Protein AF-0000000083409086 (afdb_homodimer)

Sequence (676 aa):
MKGFVVKDLAHPSKIPLATDVPEPKAGKDQVIVDVYSAGLNFFDILQAQGKYQNKPPLPFILGTEFAGRVSRSSPLPAGCPFKPGQRVFGAAQGAFAENVAVEWQKLIPLPDNISFDQGSGLFVTWPTSYEALVGRAELKRGEWVLVTAAAGGVGIAAVQIAKALGAKVIAAAGSASKIAVAKQYGGADYGVNYSTPGWQKEVLKITGGKGVDVIYDPVGLINDSLKCIAWKGRALVIGFAAGTIEKVPMNLVLLKNVSLVGLHWGAYTQKEPSRVPVVWKDLLDMFAKGIVSPVTYTKSWTLEELAEGLGALERRETWGKAVIRVREDDSAKVGAKLMKGFVVKDLAHPSKIPLATDVPEPKAGKDQVIVDVYSAGLNFFDILQAQGKYQNKPPLPFILGTEFAGRVSRSSPLPAGCPFKPGQRVFGAAQGAFAENVAVEWQKLIPLPDNISFDQGSGLFVTWPTSYEALVGRAELKRGEWVLVTAAAGGVGIAAVQIAKALGAKVIAAAGSASKIAVAKQYGGADYGVNYSTPGWQKEVLKITGGKGVDVIYDPVGLINDSLKCIAWKGRALVIGFAAGTIEKVPMNLVLLKNVSLVGLHWGAYTQKEPSRVPVVWKDLLDMFAKGIVSPVTYTKSWTLEELAEGLGALERRETWGKAVIRVREDDSAKVGAKL

Secondary structure (DSSP, 8-state):
--B-EESS---GGG-PPBS-PPPPPP-TTEEEEEEEEEE--HHHHHHHTT-SS--PPSSEE---EEEEEE-TT----TT----TT-EEEEE-TT-SBSEEEEEGGGEEEPPTTS-HHHHTTTTTHHHHHHIIIIIIS---TT-EEEETTTTBHHHHHHHHHHHHTT-EEEEEESSHHHHHHIIIII--SEEEETTSTTHHHHHHHHTTTS-EEEEEESSS-HHHHGGGEEEEEEEEE---TTS---EEEHHHHHHTT-EEEE--HHHHHHH-TTHHHHHHHHHHHHHHHTSS---B-S--EEGGGHHHHHHHHHTT---BB-EEE-S--THHHHHT--/--B-EESS---GGG-PPBS-PPPPPP-TTEEEEEEEEEE--HHHHHHHTT-SS--PPSSEE---EEEEEE-TT----TT----TT-EEEEE-TT-SBSEEEEEGGGEEEPPTTS-HHHHTTTTTHHHHHHIIIIIIS---TT-EEEETTTTBHHHHHHHHHHHHTT-EEEEEESSHHHHHHIIIII--SEEEETTSTTHHHHHHHHTTTS-EEEEEESSS-HHHHGGGEEEEEEEEE---TTS---EEEHHHHHHTT-EEEE--HHHHHHH-TTHHHHHHHHHHHHHHTTSS---EEEEEEEGGGHHHHHHHHHTT---BEEEEESS--THHHHHT--

Structure (mmCIF, N/CA/C/O backbone):
data_AF-0000000083409086-model_v1
#
loop_
_entity.id
_entity.type
_entity.pdbx_description
1 polymer 'Alcohol dehydrogenase'
#
loop_
_atom_site.group_PDB
_atom_site.id
_atom_site.type_symbol
_atom_site.label_atom_id
_atom_site.label_alt_id
_atom_site.label_comp_id
_atom_site.label_asym_id
_atom_site.label_entity_id
_atom_site.label_seq_id
_atom_site.pdbx_PDB_ins_code
_atom_site.Cartn_x
_atom_site.Cartn_y
_atom_site.Cartn_z
_atom_site.occupancy
_atom_site.B_iso_or_equiv
_atom_site.auth_seq_id
_atom_site.auth_comp_id
_atom_site.auth_asym_id
_atom_site.auth_atom_id
_atom_site.pdbx_PDB_model_num
ATOM 1 N N . MET A 1 1 ? -15.203 41.625 17.625 1 95.62 1 MET A N 1
ATOM 2 C CA . MET A 1 1 ? -13.789 41.281 17.531 1 95.62 1 MET A CA 1
ATOM 3 C C . MET A 1 1 ? -13.312 41.281 16.094 1 95.62 1 MET A C 1
ATOM 5 O O . MET A 1 1 ? -14.117 41.438 15.172 1 95.62 1 MET A O 1
ATOM 9 N N . LYS A 1 2 ? -12.008 41.219 15.945 1 97.5 2 LYS A N 1
ATOM 10 C CA . LYS A 1 2 ? -11.461 41.062 14.602 1 97.5 2 LYS A CA 1
ATOM 11 C C . LYS A 1 2 ? -11.531 39.625 14.141 1 97.5 2 LYS A C 1
ATOM 13 O O . LYS A 1 2 ? -11.406 38.688 14.953 1 97.5 2 LYS A O 1
ATOM 18 N N . GLY A 1 3 ? -11.797 39.406 12.859 1 97.69 3 GLY A N 1
ATOM 19 C CA . GLY A 1 3 ? -11.805 38.062 12.289 1 97.69 3 GLY A CA 1
ATOM 20 C C . GLY A 1 3 ? -11.922 38.062 10.773 1 97.69 3 GLY A C 1
ATOM 21 O O . GLY A 1 3 ? -12.398 39.031 10.18 1 97.69 3 GLY A O 1
ATOM 22 N N . PHE A 1 4 ? -11.438 37.031 10.195 1 97.69 4 PHE A N 1
ATOM 23 C CA . PHE A 1 4 ? -11.508 36.875 8.742 1 97.69 4 PHE A CA 1
ATOM 24 C C . PHE A 1 4 ? -12.789 36.156 8.344 1 97.69 4 PHE A C 1
ATOM 26 O O . PHE A 1 4 ? -12.812 34.906 8.234 1 97.69 4 PHE A O 1
ATOM 33 N N . VAL A 1 5 ? -13.805 36.906 7.973 1 97.81 5 VAL A N 1
ATOM 34 C CA . VAL A 1 5 ? -15.141 36.375 7.715 1 97.81 5 VAL A CA 1
ATOM 35 C C . VAL A 1 5 ? -15.336 36.188 6.215 1 97.81 5 VAL A C 1
ATOM 37 O O . VAL A 1 5 ? -15.219 37.125 5.426 1 97.81 5 VAL A O 1
ATOM 40 N N . VAL A 1 6 ? -15.586 34.906 5.836 1 97.94 6 VAL A N 1
ATOM 41 C CA . VAL A 1 6 ? -15.953 34.594 4.465 1 97.94 6 VAL A CA 1
ATOM 42 C C . VAL A 1 6 ? -17.453 34.75 4.281 1 97.94 6 VAL A C 1
ATOM 44 O O . VAL A 1 6 ? -18.234 33.844 4.664 1 97.94 6 VAL A O 1
ATOM 47 N N . LYS A 1 7 ? -17.859 35.75 3.67 1 97.38 7 LYS A N 1
ATOM 48 C CA . LYS A 1 7 ? -19.266 36 3.389 1 97.38 7 LYS A CA 1
ATOM 49 C C . LYS A 1 7 ? -19.656 35.469 2.012 1 97.38 7 LYS A C 1
ATOM 51 O O . LYS A 1 7 ? -20.797 35.094 1.797 1 97.38 7 LYS A O 1
ATOM 56 N N . ASP A 1 8 ? -18.719 35.594 1.128 1 97.12 8 ASP A N 1
ATOM 57 C CA . ASP A 1 8 ? -18.781 35 -0.21 1 97.12 8 ASP A CA 1
ATOM 58 C C . ASP A 1 8 ? -17.5 34.219 -0.52 1 97.12 8 ASP A C 1
ATOM 60 O O . ASP A 1 8 ? -16.406 34.656 -0.157 1 97.12 8 ASP A O 1
ATOM 64 N N . LEU A 1 9 ? -17.781 33.094 -1.17 1 97.88 9 LEU A N 1
ATOM 65 C CA . LEU A 1 9 ? -16.625 32.312 -1.543 1 97.88 9 LEU A CA 1
ATOM 66 C C . LEU A 1 9 ? -15.711 33.062 -2.482 1 97.88 9 LEU A C 1
ATOM 68 O O . LEU A 1 9 ? -16.156 33.562 -3.518 1 97.88 9 LEU A O 1
ATOM 72 N N . ALA A 1 10 ? -14.523 33.25 -2.143 1 97.81 10 ALA A N 1
ATOM 73 C CA . ALA A 1 10 ? -13.531 33.969 -2.918 1 97.81 10 ALA A CA 1
ATOM 74 C C . ALA A 1 10 ? -12.117 33.656 -2.465 1 97.81 10 ALA A C 1
ATOM 76 O O . ALA A 1 10 ? -11.922 33.062 -1.406 1 97.81 10 ALA A O 1
ATOM 77 N N . HIS A 1 11 ? -11.219 34 -3.391 1 97.88 11 HIS A N 1
ATOM 78 C CA . HIS A 1 11 ? -9.82 33.906 -2.975 1 97.88 11 HIS A CA 1
ATOM 79 C C . HIS A 1 11 ? -9.562 34.781 -1.753 1 97.88 11 HIS A C 1
ATOM 81 O O . HIS A 1 11 ? -10.117 35.875 -1.644 1 97.88 11 HIS A O 1
ATOM 87 N N . PRO A 1 12 ? -8.68 34.344 -0.839 1 97.69 12 PRO A N 1
ATOM 88 C CA . PRO A 1 12 ? -8.445 35.094 0.39 1 97.69 12 PRO A CA 1
ATOM 89 C C . PRO A 1 12 ? -8.008 36.531 0.12 1 97.69 12 PRO A C 1
ATOM 91 O O . PRO A 1 12 ? -8.289 37.438 0.925 1 97.69 12 PRO A O 1
ATOM 94 N N . SER A 1 13 ? -7.359 36.781 -0.959 1 97.44 13 SER A N 1
ATOM 95 C CA . SER A 1 13 ? -6.895 38.125 -1.3 1 97.44 13 SER A CA 1
ATOM 96 C C . SER A 1 13 ? -8.07 39.094 -1.478 1 97.44 13 SER A C 1
ATOM 98 O O . SER A 1 13 ? -7.887 40.312 -1.46 1 97.44 13 SER A O 1
ATOM 100 N N . LYS A 1 14 ? -9.242 38.594 -1.633 1 97.25 14 LYS A N 1
ATOM 101 C CA . LYS A 1 14 ? -10.43 39.406 -1.884 1 97.25 14 LYS A CA 1
ATOM 102 C C . LYS A 1 14 ? -11.32 39.469 -0.649 1 97.25 14 LYS A C 1
ATOM 104 O O . LYS A 1 14 ? -12.445 39.969 -0.716 1 97.25 14 LYS A O 1
ATOM 109 N N . ILE A 1 15 ? -10.906 38.969 0.411 1 96.44 15 ILE A N 1
ATOM 110 C CA . ILE A 1 15 ? -11.688 38.938 1.646 1 96.44 15 ILE A CA 1
ATOM 111 C C . ILE A 1 15 ? -11.062 39.875 2.662 1 96.44 15 ILE A C 1
ATOM 113 O O . ILE A 1 15 ? -9.938 39.656 3.119 1 96.44 15 ILE A O 1
ATOM 117 N N . PRO A 1 16 ? -11.766 40.844 3.006 1 94.5 16 PRO A N 1
ATOM 118 C CA . PRO A 1 16 ? -11.211 41.812 3.971 1 94.5 16 PRO A CA 1
ATOM 119 C C . PRO A 1 16 ? -11.359 41.344 5.414 1 94.5 16 PRO A C 1
ATOM 121 O O . PRO A 1 16 ? -12.281 40.594 5.738 1 94.5 16 PRO A O 1
ATOM 124 N N . LEU A 1 17 ? -10.438 41.812 6.246 1 96.25 17 LEU A N 1
ATOM 125 C CA . LEU A 1 17 ? -10.562 41.594 7.68 1 96.25 17 LEU A CA 1
ATOM 126 C C . LEU A 1 17 ? -11.773 42.344 8.234 1 96.25 17 LEU A C 1
ATOM 128 O O . LEU A 1 17 ? -11.922 43.531 8.008 1 96.25 17 LEU A O 1
ATOM 132 N N . ALA A 1 18 ? -12.602 41.625 8.914 1 97.06 18 ALA A N 1
ATOM 133 C CA . ALA A 1 18 ? -13.703 42.25 9.625 1 97.06 18 ALA A CA 1
ATOM 134 C C . ALA A 1 18 ? -13.273 42.719 11.016 1 97.06 18 ALA A C 1
ATOM 136 O O . ALA A 1 18 ? -12.516 42 11.695 1 97.06 18 ALA A O 1
ATOM 137 N N . THR A 1 19 ? -13.812 43.844 11.5 1 96.25 19 THR A N 1
ATOM 138 C CA . THR A 1 19 ? -13.383 44.375 12.781 1 96.25 19 THR A CA 1
ATOM 139 C C . THR A 1 19 ? -14.539 44.375 13.781 1 96.25 19 THR A C 1
ATOM 141 O O . THR A 1 19 ? -14.367 44.781 14.938 1 96.25 19 THR A O 1
ATOM 144 N N . ASP A 1 20 ? -15.609 43.969 13.359 1 96.56 20 ASP A N 1
ATOM 145 C CA . ASP A 1 20 ? -16.797 44 14.211 1 96.56 20 ASP A CA 1
ATOM 146 C C . ASP A 1 20 ? -17.516 42.656 14.211 1 96.56 20 ASP A C 1
ATOM 148 O O . ASP A 1 20 ? -18.734 42.594 14.117 1 96.56 20 ASP A O 1
ATOM 152 N N . VAL A 1 21 ? -16.734 41.625 14.266 1 96.56 21 VAL A N 1
ATOM 153 C CA . VAL A 1 21 ? -17.297 40.281 14.312 1 96.56 21 VAL A CA 1
ATOM 154 C C . VAL A 1 21 ? -17.781 39.969 15.727 1 96.56 21 VAL A C 1
ATOM 156 O O . VAL A 1 21 ? -17.078 40.25 16.703 1 96.56 21 VAL A O 1
ATOM 159 N N . PRO A 1 22 ? -19 39.469 15.789 1 95.06 22 PRO A N 1
ATOM 160 C CA . PRO A 1 22 ? -19.438 39.031 17.125 1 95.06 22 PRO A CA 1
ATOM 161 C C . PRO A 1 22 ? -18.516 38 17.75 1 95.06 22 PRO A C 1
ATOM 163 O O . PRO A 1 22 ? -18.031 37.125 17.062 1 95.06 22 PRO A O 1
ATOM 166 N N . GLU A 1 23 ? -18.266 38.188 19.047 1 94.56 23 GLU A N 1
ATOM 167 C CA . GLU A 1 23 ? -17.531 37.156 19.75 1 94.56 23 GLU A CA 1
ATOM 168 C C . GLU A 1 23 ? -18.234 35.812 19.656 1 94.56 23 GLU A C 1
ATOM 170 O O . GLU A 1 23 ? -19.469 35.75 19.703 1 94.56 23 GLU A O 1
ATOM 175 N N . PRO A 1 24 ? -17.469 34.781 19.578 1 95.75 24 PRO A N 1
ATOM 176 C CA . PRO A 1 24 ? -18.109 33.469 19.516 1 95.75 24 PRO A CA 1
ATOM 177 C C . PRO A 1 24 ? -18.766 33.094 20.844 1 95.75 24 PRO A C 1
ATOM 179 O O . PRO A 1 24 ? -18.266 33.469 21.906 1 95.75 24 PRO A O 1
ATOM 182 N N . LYS A 1 25 ? -19.844 32.438 20.703 1 94.31 25 LYS A N 1
ATOM 183 C CA . LYS A 1 25 ? -20.516 31.859 21.859 1 94.31 25 LYS A CA 1
ATOM 184 C C . LYS A 1 25 ? -20.203 30.375 22 1 94.31 25 LYS A C 1
ATOM 186 O O . LYS A 1 25 ? -20.297 29.625 21.016 1 94.31 25 LYS A O 1
ATOM 191 N N . ALA A 1 26 ? -19.859 29.984 23.188 1 95.81 26 ALA A N 1
ATOM 192 C CA . ALA A 1 26 ? -19.531 28.578 23.406 1 95.81 26 ALA A CA 1
ATOM 193 C C . ALA A 1 26 ? -20.797 27.719 23.406 1 95.81 26 ALA A C 1
ATOM 195 O O . ALA A 1 26 ? -21.766 28.016 24.109 1 95.81 26 ALA A O 1
ATOM 196 N N . GLY A 1 27 ? -20.828 26.703 22.625 1 94 27 GLY A N 1
ATOM 197 C CA . GLY A 1 27 ? -21.875 25.688 22.688 1 94 27 GLY A CA 1
ATOM 198 C C . GLY A 1 27 ? -21.672 24.719 23.828 1 94 27 GLY A C 1
ATOM 199 O O . GLY A 1 27 ? -20.844 24.938 24.719 1 94 27 GLY A O 1
ATOM 200 N N . LYS A 1 28 ? -22.469 23.656 23.922 1 92.12 28 LYS A N 1
ATOM 201 C CA . LYS A 1 28 ? -22.547 22.719 25.031 1 92.12 28 LYS A CA 1
ATOM 202 C C . LYS A 1 28 ? -21.188 22.125 25.359 1 92.12 28 LYS A C 1
ATOM 204 O O . LYS A 1 28 ? -20.781 22.031 26.516 1 92.12 28 LYS A O 1
ATOM 209 N N . ASP A 1 29 ? -20.375 21.719 24.438 1 95.12 29 ASP A N 1
ATOM 210 C CA . ASP A 1 29 ? -19.094 21.078 24.672 1 95.12 29 ASP A CA 1
ATOM 211 C C . ASP A 1 29 ? -17.938 21.938 24.188 1 95.12 29 ASP A C 1
ATOM 213 O O . ASP A 1 29 ? -16.859 21.438 23.875 1 95.12 29 ASP A O 1
ATOM 217 N N . GLN A 1 30 ? -18.156 23.266 24.281 1 97.69 30 GLN A N 1
ATOM 218 C CA . GLN A 1 30 ? -17.141 24.141 23.719 1 97.69 30 GLN A CA 1
ATOM 219 C C . GLN A 1 30 ? -16.578 25.094 24.797 1 97.69 30 GLN A C 1
ATOM 221 O O . GLN A 1 30 ? -17.25 25.359 25.797 1 97.69 30 GLN A O 1
ATOM 226 N N . VAL A 1 31 ? -15.43 25.5 24.656 1 98.12 31 VAL A N 1
ATOM 227 C CA . VAL A 1 31 ? -14.789 26.578 25.406 1 98.12 31 VAL A CA 1
ATOM 228 C C . VAL A 1 31 ? -14.305 27.672 24.438 1 98.12 31 VAL A C 1
ATOM 230 O O . VAL A 1 31 ? -14.156 27.422 23.234 1 98.12 31 VAL A O 1
ATOM 233 N N . ILE A 1 32 ? -14.148 28.797 24.969 1 98.44 32 ILE A N 1
ATOM 234 C CA . ILE A 1 32 ? -13.602 29.906 24.188 1 98.44 32 ILE A CA 1
ATOM 235 C C . ILE A 1 32 ? -12.102 30.016 24.422 1 98.44 32 ILE A C 1
ATOM 237 O O . ILE A 1 32 ? -11.641 29.984 25.562 1 98.44 32 ILE A O 1
ATOM 241 N N . VAL A 1 33 ? -11.375 30.078 23.406 1 98.56 33 VAL A N 1
ATOM 242 C CA . VAL A 1 33 ? -9.93 30.266 23.484 1 98.56 33 VAL A CA 1
ATOM 243 C C . VAL A 1 33 ? -9.562 31.625 22.922 1 98.56 33 VAL A C 1
ATOM 245 O O . VAL A 1 33 ? -10.023 32 21.844 1 98.56 33 VAL A O 1
ATOM 248 N N . ASP A 1 34 ? -8.797 32.375 23.703 1 98.38 34 ASP A N 1
ATOM 249 C CA . ASP A 1 34 ? -8.125 33.531 23.156 1 98.38 34 ASP A CA 1
ATOM 250 C C . ASP A 1 34 ? -6.973 33.156 22.234 1 98.38 34 ASP A C 1
ATOM 252 O O . ASP A 1 34 ? -5.977 32.562 22.703 1 98.38 34 ASP A O 1
ATOM 256 N N . VAL A 1 35 ? -7.109 33.5 20.984 1 98.62 35 VAL A N 1
ATOM 257 C CA . VAL A 1 35 ? -6.113 33.062 20 1 98.62 35 VAL A CA 1
ATOM 258 C C . VAL A 1 35 ? -4.898 33.969 20.062 1 98.62 35 VAL A C 1
ATOM 260 O O . VAL A 1 35 ? -5.031 35.188 19.938 1 98.62 35 VAL A O 1
ATOM 263 N N . TYR A 1 36 ? -3.773 33.406 20.266 1 98.5 36 TYR A N 1
ATOM 264 C CA . TYR A 1 36 ? -2.523 34.156 20.219 1 98.5 36 TYR A CA 1
ATOM 265 C C . TYR A 1 36 ? -1.844 34 18.859 1 98.5 36 TYR A C 1
ATOM 267 O O . TYR A 1 36 ? -1.359 34.969 18.281 1 98.5 36 TYR A O 1
ATOM 275 N N . SER A 1 37 ? -1.771 32.812 18.391 1 98.62 37 SER A N 1
ATOM 276 C CA . SER A 1 37 ? -1.253 32.531 17.047 1 98.62 37 SER A CA 1
ATOM 277 C C . SER A 1 37 ? -2.129 31.5 16.344 1 98.62 37 SER A C 1
ATOM 279 O O . SER A 1 37 ? -2.836 30.719 16.984 1 98.62 37 SER A O 1
ATOM 281 N N . ALA A 1 38 ? -2.148 31.562 15.031 1 98.69 38 ALA A N 1
ATOM 282 C CA . ALA A 1 38 ? -2.859 30.578 14.203 1 98.69 38 ALA A CA 1
ATOM 283 C C . ALA A 1 38 ? -1.979 30.094 13.062 1 98.69 38 ALA A C 1
ATOM 285 O O . ALA A 1 38 ? -1.181 30.844 12.508 1 98.69 38 ALA A O 1
ATOM 286 N N . GLY A 1 39 ? -2.096 28.844 12.812 1 98.44 39 GLY A N 1
ATOM 287 C CA . GLY A 1 39 ? -1.34 28.266 11.719 1 98.44 39 GLY A CA 1
ATOM 288 C C . GLY A 1 39 ? -2.01 28.438 10.367 1 98.44 39 GLY A C 1
ATOM 289 O O . GLY A 1 39 ? -3.238 28.391 10.266 1 98.44 39 GLY A O 1
ATOM 290 N N . LEU A 1 40 ? -1.21 28.656 9.344 1 98.12 40 LEU A N 1
ATOM 291 C CA . LEU A 1 40 ? -1.705 28.781 7.977 1 98.12 40 LEU A CA 1
ATOM 292 C C . LEU A 1 40 ? -1.602 27.453 7.246 1 98.12 40 LEU A C 1
ATOM 294 O O . LEU A 1 40 ? -0.587 26.75 7.352 1 98.12 40 LEU A O 1
ATOM 298 N N . ASN A 1 41 ? -2.615 27.078 6.605 1 96.06 41 ASN A N 1
ATOM 299 C CA . ASN A 1 41 ? -2.654 25.859 5.809 1 96.06 41 ASN A CA 1
ATOM 300 C C . ASN A 1 41 ? -3.08 26.141 4.371 1 96.06 41 ASN A C 1
ATOM 302 O O . ASN A 1 41 ? -3.922 27.016 4.125 1 96.06 41 ASN A O 1
ATOM 306 N N . PHE A 1 42 ? -2.512 25.359 3.48 1 93.12 42 PHE A N 1
ATOM 307 C CA . PHE A 1 42 ? -2.889 25.516 2.08 1 93.12 42 PHE A CA 1
ATOM 308 C C . PHE A 1 42 ? -4.391 25.328 1.899 1 93.12 42 PHE A C 1
ATOM 310 O O . PHE A 1 42 ? -5.016 26 1.077 1 93.12 42 PHE A O 1
ATOM 317 N N . PHE A 1 43 ? -4.957 24.406 2.66 1 93.81 43 PHE A N 1
ATOM 318 C CA . PHE A 1 43 ? -6.371 24.094 2.469 1 93.81 43 PHE A CA 1
ATOM 319 C C . PHE A 1 43 ? -7.242 25.266 2.928 1 93.81 43 PHE A C 1
ATOM 321 O O . PHE A 1 43 ? -8.43 25.312 2.607 1 93.81 43 PHE A O 1
ATOM 328 N N . ASP A 1 44 ? -6.758 26.203 3.699 1 96.81 44 ASP A N 1
ATOM 329 C CA . ASP A 1 44 ? -7.5 27.406 4.027 1 96.81 44 ASP A CA 1
ATOM 330 C C . ASP A 1 44 ? -7.848 28.203 2.764 1 96.81 44 ASP A C 1
ATOM 332 O O . ASP A 1 44 ? -8.945 28.734 2.646 1 96.81 44 ASP A O 1
ATOM 336 N N . ILE A 1 45 ? -6.875 28.266 1.862 1 96.75 45 ILE A N 1
ATOM 337 C CA . ILE A 1 45 ? -7.055 28.984 0.6 1 96.75 45 ILE A CA 1
ATOM 338 C C . ILE A 1 45 ? -8.164 28.312 -0.209 1 96.75 45 ILE A C 1
ATOM 340 O O . ILE A 1 45 ? -9.047 28.984 -0.74 1 96.75 45 ILE A O 1
ATOM 344 N N . LEU A 1 46 ? -8.148 27 -0.211 1 94.69 46 LEU A N 1
ATOM 345 C CA . LEU A 1 46 ? -9.156 26.234 -0.946 1 94.69 46 LEU A CA 1
ATOM 346 C C . LEU A 1 46 ? -10.531 26.391 -0.306 1 94.69 46 LEU A C 1
ATOM 348 O O . LEU A 1 46 ? -11.531 26.562 -1.007 1 94.69 46 LEU A O 1
ATOM 352 N N . GLN A 1 47 ? -10.57 26.312 0.984 1 96.06 47 GLN A N 1
ATOM 353 C CA . GLN A 1 47 ? -11.844 26.406 1.688 1 96.06 47 GLN A CA 1
ATOM 354 C C . GLN A 1 47 ? -12.508 27.75 1.45 1 96.06 47 GLN A C 1
ATOM 356 O O . GLN A 1 47 ? -13.727 27.828 1.24 1 96.06 47 GLN A O 1
ATOM 361 N N . ALA A 1 48 ? -11.758 28.812 1.469 1 97.88 48 ALA A N 1
ATOM 362 C CA . ALA A 1 48 ? -12.297 30.156 1.242 1 97.88 48 ALA A CA 1
ATOM 363 C C . ALA A 1 48 ? -12.945 30.25 -0.138 1 97.88 48 ALA A C 1
ATOM 365 O O . ALA A 1 48 ? -13.781 31.125 -0.375 1 97.88 48 ALA A O 1
ATOM 366 N N . GLN A 1 49 ? -12.531 29.359 -0.99 1 97.56 49 GLN A N 1
ATOM 367 C CA . GLN A 1 49 ? -13.008 29.375 -2.369 1 97.56 49 GLN A CA 1
ATOM 368 C C . GLN A 1 49 ? -14.055 28.297 -2.604 1 97.56 49 GLN A C 1
ATOM 370 O O . GLN A 1 49 ? -14.5 28.094 -3.732 1 97.56 49 GLN A O 1
ATOM 375 N N . GLY A 1 50 ? -14.383 27.516 -1.627 1 96.12 50 GLY A N 1
ATOM 376 C CA . GLY A 1 50 ? -15.344 26.438 -1.759 1 96.12 50 GLY A CA 1
ATOM 377 C C . GLY A 1 50 ? -14.773 25.203 -2.432 1 96.12 50 GLY A C 1
ATOM 378 O O . GLY A 1 50 ? -15.516 24.375 -2.977 1 96.12 50 GLY A O 1
ATOM 379 N N . LYS A 1 51 ? -13.516 25.062 -2.422 1 91.69 51 LYS A N 1
ATOM 380 C CA . LYS A 1 51 ? -12.844 24 -3.158 1 91.69 51 LYS A CA 1
ATOM 381 C C . LYS A 1 51 ? -12.258 22.969 -2.207 1 91.69 51 LYS A C 1
ATOM 383 O O . LYS A 1 51 ? -11.422 22.141 -2.607 1 91.69 51 LYS A O 1
ATOM 388 N N . TYR A 1 52 ? -12.617 23.047 -1.007 1 89.62 52 TYR A N 1
ATOM 389 C CA . TYR A 1 52 ? -12.172 22.109 0.015 1 89.62 52 TYR A CA 1
ATOM 390 C C . TYR A 1 52 ? -13.305 21.188 0.458 1 89.62 52 TYR A C 1
ATOM 392 O O . TYR A 1 52 ? -14.477 21.5 0.229 1 89.62 52 TYR A O 1
ATOM 400 N N . GLN A 1 53 ? -12.984 20.031 1.076 1 84.75 53 GLN A N 1
ATOM 401 C CA . GLN A 1 53 ? -14 19.047 1.444 1 84.75 53 GLN A CA 1
ATOM 402 C C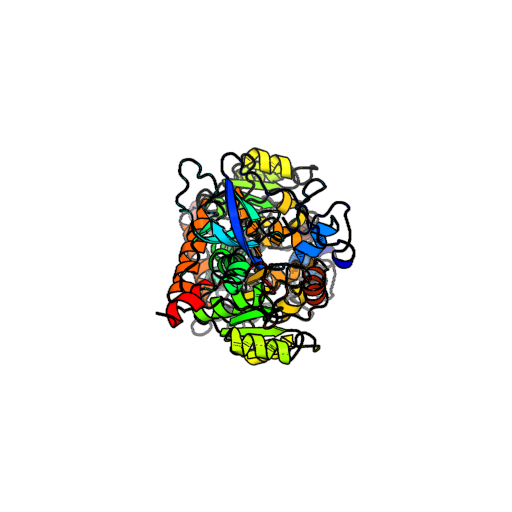 . GLN A 1 53 ? -14.898 19.578 2.557 1 84.75 53 GLN A C 1
ATOM 404 O O . GLN A 1 53 ? -16.094 19.281 2.586 1 84.75 53 GLN A O 1
ATOM 409 N N . ASN A 1 54 ? -14.305 20.219 3.547 1 88.69 54 ASN A N 1
ATOM 410 C CA . ASN A 1 54 ? -15.094 20.859 4.594 1 88.69 54 ASN A CA 1
ATOM 411 C C . ASN A 1 54 ? -15.633 22.219 4.141 1 88.69 54 ASN A C 1
ATOM 413 O O . ASN A 1 54 ? -14.859 23.156 3.939 1 88.69 54 ASN A O 1
ATOM 417 N N . LYS A 1 55 ? -16.906 22.312 3.998 1 94 55 LYS A N 1
ATOM 418 C CA . LYS A 1 55 ? -17.562 23.531 3.506 1 94 55 LYS A CA 1
ATOM 419 C C . LYS A 1 55 ? -18.547 24.062 4.527 1 94 55 LYS A C 1
ATOM 421 O O . LYS A 1 55 ? -19.75 23.812 4.422 1 94 55 LYS A O 1
ATOM 426 N N . PRO A 1 56 ? -18.047 24.844 5.422 1 95.25 56 PRO A N 1
ATOM 427 C CA . PRO A 1 56 ? -18.969 25.453 6.383 1 95.25 56 PRO A CA 1
ATOM 428 C C . PRO A 1 56 ? -20 26.359 5.719 1 95.25 56 PRO A C 1
ATOM 430 O O . PRO A 1 56 ? -19.734 26.938 4.66 1 95.25 56 PRO A O 1
ATOM 433 N N . PRO A 1 57 ? -21.172 26.484 6.309 1 96.25 57 PRO A N 1
ATOM 434 C CA . PRO A 1 57 ? -22.141 27.438 5.773 1 96.25 57 PRO A CA 1
ATOM 435 C C . PRO A 1 57 ? -21.656 28.891 5.859 1 96.25 57 PRO A C 1
ATOM 437 O O . PRO A 1 57 ? -21.031 29.266 6.844 1 96.25 57 PRO A O 1
ATOM 440 N N . LEU A 1 58 ? -22.062 29.703 4.875 1 96.62 58 LEU A N 1
ATOM 441 C CA . LEU A 1 58 ? -21.734 31.125 4.855 1 96.62 58 LEU A CA 1
ATOM 442 C C . LEU A 1 58 ? -22.672 31.922 5.742 1 96.62 58 LEU A C 1
ATOM 444 O O . LEU A 1 58 ? -23.859 31.609 5.832 1 96.62 58 LEU A O 1
ATOM 448 N N . PRO A 1 59 ? -22.266 32.969 6.332 1 96.88 59 PRO A N 1
ATOM 449 C CA . PRO A 1 59 ? -20.859 33.375 6.457 1 96.88 59 PRO A CA 1
ATOM 450 C C . PRO A 1 59 ? -20.109 32.531 7.512 1 96.88 59 PRO A C 1
ATOM 452 O O . PRO A 1 59 ? -20.734 32 8.438 1 96.88 59 PRO A O 1
ATOM 455 N N . PHE A 1 60 ? -18.844 32.375 7.406 1 97.25 60 PHE A N 1
ATOM 456 C CA . PHE A 1 60 ? -18.047 31.688 8.422 1 97.25 60 PHE A CA 1
ATOM 457 C C . PHE A 1 60 ? -16.688 32.375 8.562 1 97.25 60 PHE A C 1
ATOM 459 O O . PHE A 1 60 ? -16.25 33.094 7.672 1 97.25 60 PHE A O 1
ATOM 466 N N . ILE A 1 61 ? -16.094 32.188 9.766 1 97.94 61 ILE A N 1
ATOM 467 C CA . ILE A 1 61 ? -14.734 32.656 9.992 1 97.94 61 ILE A CA 1
ATOM 468 C C . ILE A 1 61 ? -13.727 31.609 9.531 1 97.94 61 ILE A C 1
ATOM 470 O O . ILE A 1 61 ? -13.859 30.438 9.867 1 97.94 61 ILE A O 1
ATOM 474 N N . LEU A 1 62 ? -12.711 31.984 8.719 1 98.12 62 LEU A N 1
ATOM 475 C CA . LEU A 1 62 ? -11.719 31.094 8.133 1 98.12 62 LEU A CA 1
ATOM 476 C C . LEU A 1 62 ? -10.688 30.672 9.18 1 98.12 62 LEU A C 1
ATOM 478 O O . LEU A 1 62 ? -10.633 31.234 10.266 1 98.12 62 LEU A O 1
ATOM 482 N N . GLY A 1 63 ? -9.969 29.594 8.836 1 98.06 63 GLY A N 1
ATOM 483 C CA . GLY A 1 63 ? -8.898 29.141 9.695 1 98.06 63 GLY A CA 1
ATOM 484 C C . GLY A 1 63 ? -9.258 27.891 10.492 1 98.06 63 GLY A C 1
ATOM 485 O O . GLY A 1 63 ? -10.43 27.688 10.82 1 98.06 63 GLY A O 1
ATOM 486 N N . THR A 1 64 ? -8.234 27.188 10.938 1 97.81 64 THR A N 1
ATOM 487 C CA . THR A 1 64 ? -8.523 25.875 11.523 1 97.81 64 THR A CA 1
ATOM 488 C C . THR A 1 64 ? -7.691 25.656 12.789 1 97.81 64 THR A C 1
ATOM 490 O O . THR A 1 64 ? -8.234 25.312 13.836 1 97.81 64 THR A O 1
ATOM 493 N N . GLU A 1 65 ? -6.371 25.812 12.781 1 98.06 65 GLU A N 1
ATOM 494 C CA . GLU A 1 65 ? -5.562 25.469 13.953 1 98.06 65 GLU A CA 1
ATOM 495 C C . GLU A 1 65 ? -5.004 26.719 14.617 1 98.06 65 GLU A C 1
ATOM 497 O O . GLU A 1 65 ? -4.793 27.75 13.961 1 98.06 65 GLU A O 1
ATOM 502 N N . PHE A 1 66 ? -4.789 26.625 15.914 1 98.69 66 PHE A N 1
ATOM 503 C CA . PHE A 1 66 ? -4.449 27.797 16.734 1 98.69 66 PHE A CA 1
ATOM 504 C C . PHE A 1 66 ? -3.721 27.375 18 1 98.69 66 PHE A C 1
ATOM 506 O O . PHE A 1 66 ? -3.668 26.188 18.328 1 98.69 66 PHE A O 1
ATOM 513 N N . ALA A 1 67 ? -3.084 28.344 18.594 1 98.69 67 ALA A N 1
ATOM 514 C CA . ALA A 1 67 ? -2.602 28.266 19.969 1 98.69 67 ALA A CA 1
ATOM 515 C C . ALA A 1 67 ? -2.963 29.531 20.75 1 98.69 67 ALA A C 1
ATOM 517 O O . ALA A 1 67 ? -2.994 30.625 20.188 1 98.69 67 ALA A O 1
ATOM 518 N N . GLY A 1 68 ? -3.262 29.312 22 1 98.44 68 GLY A N 1
ATOM 519 C CA . GLY A 1 68 ? -3.637 30.438 22.844 1 98.44 68 GLY A CA 1
ATOM 520 C C . GLY A 1 68 ? -3.928 30.031 24.266 1 98.44 68 GLY A C 1
ATOM 521 O O . GLY A 1 68 ? -3.26 29.141 24.828 1 98.44 68 GLY A O 1
ATOM 522 N N . ARG A 1 69 ? -4.855 30.828 24.875 1 98.12 69 ARG A N 1
ATOM 523 C CA . ARG A 1 69 ? -5.254 30.562 26.25 1 98.12 69 ARG A CA 1
ATOM 524 C C . ARG A 1 69 ? -6.762 30.344 26.344 1 98.12 69 ARG A C 1
ATOM 526 O O . ARG A 1 69 ? -7.539 31.016 25.672 1 98.12 69 ARG A O 1
ATOM 533 N N . VAL A 1 70 ? -7.09 29.375 27.188 1 98.25 70 VAL A N 1
ATOM 534 C CA . VAL A 1 70 ? -8.508 29.297 27.531 1 98.25 70 VAL A CA 1
ATOM 535 C C . VAL A 1 70 ? -8.961 30.641 28.109 1 98.25 70 VAL A C 1
ATOM 537 O O . VAL A 1 70 ? -8.406 31.125 29.094 1 98.25 70 VAL A O 1
ATOM 540 N N . SER A 1 71 ? -9.977 31.188 27.438 1 97.5 71 SER A N 1
ATOM 541 C CA . SER A 1 71 ? -10.43 32.5 27.859 1 97.5 71 SER A CA 1
ATOM 542 C C . SER A 1 71 ? -10.883 32.5 29.312 1 97.5 71 SER A C 1
ATOM 544 O O . SER A 1 71 ? -11.539 31.562 29.766 1 97.5 71 SER A O 1
ATOM 546 N N . ARG A 1 72 ? -10.57 33.562 30.062 1 94.44 72 ARG A N 1
ATOM 547 C CA . ARG A 1 72 ? -10.953 33.656 31.469 1 94.44 72 ARG A CA 1
ATOM 548 C C . ARG A 1 72 ? -12.469 33.688 31.625 1 94.44 72 ARG A C 1
ATOM 550 O O . ARG A 1 72 ? -13.016 33.219 32.625 1 94.44 72 ARG A O 1
ATOM 557 N N . SER A 1 73 ? -13.078 34.219 30.641 1 92.31 73 SER A N 1
ATOM 558 C CA . SER A 1 73 ? -14.531 34.375 30.688 1 92.31 73 SER A CA 1
ATOM 559 C C . SER A 1 73 ? -15.234 33.156 30.062 1 92.31 73 SER A C 1
ATOM 561 O O . SER A 1 73 ? -16.469 33.125 29.984 1 92.31 73 SER A O 1
ATOM 563 N N . SER A 1 74 ? -14.484 32.188 29.578 1 94.75 74 SER A N 1
ATOM 564 C CA . SER A 1 74 ? -15.086 31.062 28.906 1 94.75 74 SER A CA 1
ATOM 565 C C . SER A 1 74 ? -15.875 30.188 29.875 1 94.75 74 SER A C 1
ATOM 567 O O . SER A 1 74 ? -15.406 29.891 30.969 1 94.75 74 SER A O 1
ATOM 569 N N . PRO A 1 75 ? -17.109 29.812 29.5 1 94.12 75 PRO A N 1
ATOM 570 C CA . PRO A 1 75 ? -17.719 28.703 30.25 1 94.12 75 PRO A CA 1
ATOM 571 C C . PRO A 1 75 ? -16.906 27.422 30.172 1 94.12 75 PRO A C 1
ATOM 573 O O . PRO A 1 75 ? -16.203 27.188 29.172 1 94.12 75 PRO A O 1
ATOM 576 N N . LEU A 1 76 ? -17 26.641 31.234 1 95.31 76 LEU A N 1
ATOM 577 C CA . LEU A 1 76 ? -16.359 25.344 31.266 1 95.31 76 LEU A CA 1
ATOM 578 C C . LEU A 1 76 ? -17.391 24.234 31.391 1 95.31 76 LEU A C 1
ATOM 580 O O . LEU A 1 76 ? -18.031 24.078 32.438 1 95.31 76 LEU A O 1
ATOM 584 N N . PRO A 1 77 ? -17.547 23.562 30.312 1 95.19 77 PRO A N 1
ATOM 585 C CA . PRO A 1 77 ? -18.516 22.469 30.375 1 95.19 77 PRO A CA 1
ATOM 586 C C . PRO A 1 77 ? -18.109 21.391 31.375 1 95.19 77 PRO A C 1
ATOM 588 O O . PRO A 1 77 ? -16.938 21.297 31.75 1 95.19 77 PRO A O 1
ATOM 591 N N . ALA A 1 78 ? -19.141 20.625 31.719 1 92.5 78 ALA A N 1
ATOM 592 C CA . ALA A 1 78 ? -18.891 19.516 32.625 1 92.5 78 ALA A CA 1
ATOM 593 C C . ALA A 1 78 ? -17.875 18.547 32.031 1 92.5 78 ALA A C 1
ATOM 595 O O . ALA A 1 78 ? -17.969 18.188 30.844 1 92.5 78 ALA A O 1
ATOM 596 N N . GLY A 1 79 ? -16.922 18.25 32.844 1 93.62 79 GLY A N 1
ATOM 597 C CA . GLY A 1 79 ? -15.945 17.266 32.406 1 93.62 79 GLY A CA 1
ATOM 598 C C . GLY A 1 79 ? -14.734 17.891 31.734 1 93.62 79 GLY A C 1
ATOM 599 O O . GLY A 1 79 ? -13.758 17.188 31.438 1 93.62 79 GLY A O 1
ATOM 600 N N . CYS A 1 80 ? -14.82 19.141 31.359 1 95.62 80 CYS A N 1
ATOM 601 C CA . CYS A 1 80 ? -13.695 19.828 30.75 1 95.62 80 CYS A CA 1
ATOM 602 C C . CYS A 1 80 ? -12.477 19.844 31.672 1 95.62 80 CYS A C 1
ATOM 604 O O . CYS A 1 80 ? -12.562 20.312 32.812 1 95.62 80 CYS A O 1
ATOM 606 N N . PRO A 1 81 ? -11.352 19.359 31.219 1 96.12 81 PRO A N 1
ATOM 607 C CA . PRO A 1 81 ? -10.18 19.266 32.094 1 96.12 81 PRO A CA 1
ATOM 608 C C . PRO A 1 81 ? -9.352 20.547 32.094 1 96.12 81 PRO A C 1
ATOM 610 O O . PRO A 1 81 ? -8.336 20.625 32.812 1 96.12 81 PRO A O 1
ATOM 613 N N . PHE A 1 82 ? -9.742 21.578 31.391 1 97.5 82 PHE A N 1
ATOM 614 C CA . PHE A 1 82 ? -8.922 22.781 31.219 1 97.5 82 PHE A CA 1
ATOM 615 C C . PHE A 1 82 ? -9.336 23.859 32.188 1 97.5 82 PHE A C 1
ATOM 617 O O . PHE A 1 82 ? -10.453 23.844 32.719 1 97.5 82 PHE A O 1
ATOM 624 N N . LYS A 1 83 ? -8.398 24.812 32.438 1 96.81 83 LYS A N 1
ATOM 625 C CA . LYS A 1 83 ? -8.641 25.938 33.344 1 96.81 83 LYS A CA 1
ATOM 626 C C . LYS A 1 83 ? -8.531 27.266 32.594 1 96.81 83 LYS A C 1
ATOM 628 O O . LYS A 1 83 ? -7.805 27.359 31.594 1 96.81 83 LYS A O 1
ATOM 633 N N . PRO A 1 84 ? -9.227 28.234 33.125 1 96.62 84 PRO A N 1
ATOM 634 C CA . PRO A 1 84 ? -9.047 29.562 32.531 1 96.62 84 PRO A CA 1
ATOM 635 C C . PRO A 1 84 ? -7.59 30.016 32.531 1 96.62 84 PRO A C 1
ATOM 637 O O . PRO A 1 84 ? -6.875 29.828 33.531 1 96.62 84 PRO A O 1
ATOM 640 N N . GLY A 1 85 ? -7.188 30.5 31.406 1 96.44 85 GLY A N 1
ATOM 641 C CA . GLY A 1 85 ? -5.828 31.016 31.281 1 96.44 85 GLY A CA 1
ATOM 642 C C . GLY A 1 85 ? -4.828 29.953 30.859 1 96.44 85 GLY A C 1
ATOM 643 O O . GLY A 1 85 ? -3.693 30.281 30.5 1 96.44 85 GLY A O 1
ATOM 644 N N . GLN A 1 86 ? -5.219 28.734 30.812 1 97.38 86 GLN A N 1
ATOM 645 C CA . GLN A 1 86 ? -4.312 27.641 30.469 1 97.38 86 GLN A CA 1
ATOM 646 C C . GLN A 1 86 ? -3.863 27.734 29.016 1 97.38 86 GLN A C 1
ATOM 648 O O . GLN A 1 86 ? -4.668 28.031 28.125 1 97.38 86 GLN A O 1
ATOM 653 N N . ARG A 1 87 ? -2.555 27.547 28.781 1 97.69 87 ARG A N 1
ATOM 654 C CA . ARG A 1 87 ? -2.021 27.516 27.422 1 97.69 87 ARG A CA 1
ATOM 655 C C . ARG A 1 87 ? -2.459 26.25 26.688 1 97.69 87 ARG A C 1
ATOM 657 O O . ARG A 1 87 ? -2.281 25.141 27.203 1 97.69 87 ARG A O 1
ATOM 664 N N . VAL A 1 88 ? -3.037 26.391 25.531 1 98.5 88 VAL A N 1
ATOM 665 C CA . VAL A 1 88 ? -3.555 25.266 24.766 1 98.5 88 VAL A CA 1
ATOM 666 C C . VAL A 1 88 ? -3.297 25.469 23.281 1 98.5 88 VAL A C 1
ATOM 668 O O . VAL A 1 88 ? -2.967 26.578 22.844 1 98.5 88 VAL A O 1
ATOM 671 N N . PHE A 1 89 ? -3.297 24.5 22.547 1 98.62 89 PHE A N 1
ATOM 672 C CA . PHE A 1 89 ? -3.426 24.531 21.109 1 98.62 89 PHE A CA 1
ATOM 673 C C . PHE A 1 89 ? -4.469 23.516 20.625 1 98.62 89 PHE A C 1
ATOM 675 O O . PHE A 1 89 ? -4.895 22.656 21.391 1 98.62 89 PHE A O 1
ATOM 682 N N . GLY A 1 90 ? -4.969 23.688 19.438 1 98.5 90 GLY A N 1
ATOM 683 C CA . GLY A 1 90 ? -6.027 22.844 18.906 1 98.5 90 GLY A CA 1
ATOM 684 C C . GLY A 1 90 ? -6.5 23.266 17.531 1 98.5 90 GLY A C 1
ATOM 685 O O . GLY A 1 90 ? -5.766 23.922 16.797 1 98.5 90 GLY A O 1
ATOM 686 N N . ALA A 1 91 ? -7.672 22.719 17.188 1 98.19 91 ALA A N 1
ATOM 687 C CA . ALA A 1 91 ? -8.25 23.016 15.875 1 98.19 91 ALA A CA 1
ATOM 688 C C . ALA A 1 91 ? -9.766 23.219 15.984 1 98.19 91 ALA A C 1
ATOM 690 O O . ALA A 1 91 ? -10.438 22.5 16.719 1 98.19 91 ALA A O 1
ATOM 691 N N . ALA A 1 92 ? -10.227 24.172 15.344 1 97.44 92 ALA A N 1
ATOM 692 C CA . ALA A 1 92 ? -11.641 24.484 15.172 1 97.44 92 ALA A CA 1
ATOM 693 C C . ALA A 1 92 ? -11.852 25.469 14.023 1 97.44 92 ALA A C 1
ATOM 695 O O . ALA A 1 92 ? -10.961 26.25 13.695 1 97.44 92 ALA A O 1
ATOM 696 N N . GLN A 1 93 ? -12.984 25.359 13.422 1 97 93 GLN A N 1
ATOM 697 C CA . GLN A 1 93 ? -13.32 26.359 12.414 1 97 93 GLN A CA 1
ATOM 698 C C . GLN A 1 93 ? -13.344 27.766 13.016 1 97 93 GLN A C 1
ATOM 700 O O . GLN A 1 93 ? -14.008 28 14.023 1 97 93 GLN A O 1
ATOM 705 N N . GLY A 1 94 ? -12.609 28.703 12.406 1 97.56 94 GLY A N 1
ATOM 706 C CA . GLY A 1 94 ? -12.695 30.094 12.82 1 97.56 94 GLY A CA 1
ATOM 707 C C . GLY A 1 94 ? -11.469 30.578 13.562 1 97.56 94 GLY A C 1
ATOM 708 O O . GLY A 1 94 ? -11.531 31.547 14.312 1 97.56 94 GLY A O 1
ATOM 709 N N . ALA A 1 95 ? -10.352 29.938 13.32 1 98.06 95 ALA A N 1
ATOM 710 C CA . ALA A 1 95 ? -9.125 30.219 14.07 1 98.06 95 ALA A CA 1
ATOM 711 C C . ALA A 1 95 ? -8.5 31.531 13.633 1 98.06 95 ALA A C 1
ATOM 713 O O . ALA A 1 95 ? -7.641 32.094 14.328 1 98.06 95 ALA A O 1
ATOM 714 N N . PHE A 1 96 ? -8.875 32.031 12.453 1 98.5 96 PHE A N 1
ATOM 715 C CA . PHE A 1 96 ? -8.367 33.344 12.016 1 98.5 96 PHE A CA 1
ATOM 716 C C . PHE A 1 96 ? -9.219 34.469 12.594 1 98.5 96 PHE A C 1
ATOM 718 O O . PHE A 1 96 ? -9.805 35.25 11.844 1 98.5 96 PHE A O 1
ATOM 725 N N . ALA A 1 97 ? -9.266 34.562 13.875 1 98.44 97 ALA A N 1
ATOM 726 C CA . ALA A 1 97 ? -9.969 35.562 14.68 1 98.44 97 ALA A CA 1
ATOM 727 C C . ALA A 1 97 ? -9.328 35.719 16.047 1 98.44 97 ALA A C 1
ATOM 729 O O . ALA A 1 97 ? -8.422 34.969 16.406 1 98.44 97 ALA A O 1
ATOM 730 N N . GLU A 1 98 ? -9.75 36.688 16.781 1 98.31 98 GLU A N 1
ATOM 731 C CA . GLU A 1 98 ? -9.18 36.969 18.109 1 98.31 98 GL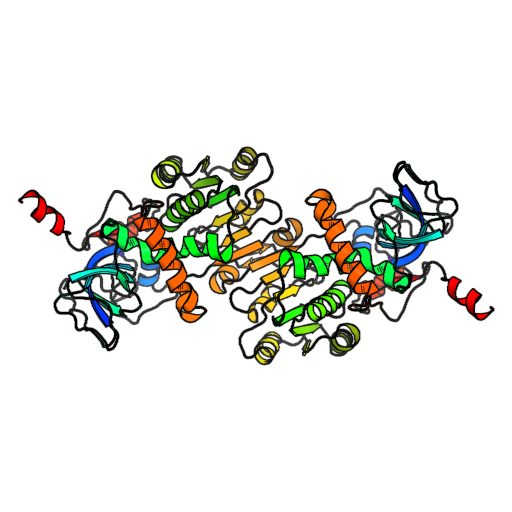U A CA 1
ATOM 732 C C . GLU A 1 98 ? -9.586 35.875 19.109 1 98.31 98 GLU A C 1
ATOM 734 O O . GLU A 1 98 ? -8.844 35.594 20.047 1 98.31 98 GLU A O 1
ATOM 739 N N . ASN A 1 99 ? -10.789 35.375 18.953 1 98.12 99 ASN A N 1
ATOM 740 C CA . ASN A 1 99 ? -11.297 34.281 19.781 1 98.12 99 ASN A CA 1
ATOM 741 C C . ASN A 1 99 ? -11.945 33.188 18.922 1 98.12 99 ASN A C 1
ATOM 743 O O . ASN A 1 99 ? -12.453 33.469 17.844 1 98.12 99 ASN A O 1
ATOM 747 N N . VAL A 1 100 ? -11.945 31.969 19.469 1 98.31 100 VAL A N 1
ATOM 748 C CA . VAL A 1 100 ? -12.562 30.859 18.75 1 98.31 100 VAL A CA 1
ATOM 749 C C . VAL A 1 100 ? -13.258 29.922 19.734 1 98.31 100 VAL A C 1
ATOM 751 O O . VAL A 1 100 ? -12.766 29.703 20.844 1 98.31 100 VAL A O 1
ATOM 754 N N . ALA A 1 101 ? -14.484 29.5 19.406 1 98.19 101 ALA A N 1
ATOM 755 C CA . ALA A 1 101 ? -15.164 28.438 20.141 1 98.19 101 ALA A CA 1
ATOM 756 C C . ALA A 1 101 ? -14.711 27.062 19.672 1 98.19 101 ALA A C 1
ATOM 758 O O . ALA A 1 101 ? -14.734 26.766 18.469 1 98.19 101 ALA A O 1
ATOM 759 N N . VAL A 1 102 ? -14.289 26.188 20.609 1 98.12 102 VAL A N 1
ATOM 760 C CA . VAL A 1 102 ? -13.719 24.906 20.25 1 98.12 102 VAL A CA 1
ATOM 761 C C . VAL A 1 102 ? -14.211 23.828 21.203 1 98.12 102 VAL A C 1
ATOM 763 O O . VAL A 1 102 ? -14.328 24.062 22.406 1 98.12 102 VAL A O 1
ATOM 766 N N . GLU A 1 103 ? -14.594 22.688 20.609 1 97.19 103 GLU A N 1
ATOM 767 C CA . GLU A 1 103 ? -14.828 21.547 21.484 1 97.19 103 GLU A CA 1
ATOM 768 C C . GLU A 1 103 ? -13.602 21.219 22.328 1 97.19 103 GLU A C 1
ATOM 770 O O . GLU A 1 103 ? -12.5 21.062 21.797 1 97.19 103 GLU A O 1
ATOM 775 N N . TRP A 1 104 ? -13.828 21.125 23.641 1 96.56 104 TRP A N 1
ATOM 776 C CA . TRP A 1 104 ? -12.672 21.031 24.531 1 96.56 104 TRP A CA 1
ATOM 777 C C . TRP A 1 104 ? -11.891 19.75 24.266 1 96.56 104 TRP A C 1
ATOM 779 O O . TRP A 1 104 ? -10.688 19.672 24.531 1 96.56 104 TRP A O 1
ATOM 789 N N . GLN A 1 105 ? -12.484 18.719 23.609 1 94.75 105 GLN A N 1
ATOM 790 C CA . GLN A 1 105 ? -11.82 17.469 23.281 1 94.75 105 GLN A CA 1
ATOM 791 C C . GLN A 1 105 ? -10.789 17.672 22.172 1 94.75 105 GLN A C 1
ATOM 793 O O . GLN A 1 105 ? -9.945 16.797 21.938 1 94.75 105 GLN A O 1
ATOM 798 N N . LYS A 1 106 ? -10.844 18.781 21.469 1 96.56 106 LYS A N 1
ATOM 799 C CA . LYS A 1 106 ? -9.914 19.094 20.391 1 96.56 106 LYS A CA 1
ATOM 800 C C . LYS A 1 106 ? -8.805 20.031 20.859 1 96.56 106 LYS A C 1
ATOM 802 O O . LYS A 1 106 ? -8.055 20.578 20.047 1 96.56 106 LYS A O 1
ATOM 807 N N . LEU A 1 107 ? -8.781 20.234 22.109 1 97.69 107 LEU A N 1
ATOM 808 C CA . LEU A 1 107 ? -7.719 21.031 22.719 1 97.69 107 LEU A CA 1
ATOM 809 C C . LEU A 1 107 ? -6.648 20.125 23.328 1 97.69 107 LEU A C 1
ATOM 811 O O . LEU A 1 107 ? -6.961 19.062 23.875 1 97.69 107 LEU A O 1
ATOM 815 N N . ILE A 1 108 ? -5.488 20.578 23.25 1 98.31 108 ILE A N 1
ATOM 816 C CA . ILE A 1 108 ? -4.328 19.922 23.844 1 98.31 108 ILE A CA 1
ATOM 817 C C . ILE A 1 108 ? -3.523 20.938 24.656 1 98.31 108 ILE A C 1
ATOM 819 O O . ILE A 1 108 ? -3.289 22.062 24.188 1 98.31 108 ILE A O 1
ATOM 823 N N . PRO A 1 109 ? -3.145 20.531 25.859 1 97.5 109 PRO A N 1
ATOM 824 C CA . PRO A 1 109 ? -2.273 21.453 26.609 1 97.5 109 PRO A CA 1
ATOM 825 C C . PRO A 1 109 ? -0.981 21.781 25.859 1 97.5 109 PRO A C 1
ATOM 827 O O . PRO A 1 109 ? -0.386 20.891 25.234 1 97.5 109 PRO A O 1
ATOM 830 N N . LEU A 1 110 ? -0.6 22.969 25.828 1 96.69 110 LEU A N 1
ATOM 831 C CA . LEU A 1 110 ? 0.639 23.391 25.188 1 96.69 110 LEU A CA 1
ATOM 832 C C . LEU A 1 110 ? 1.811 23.312 26.172 1 96.69 110 LEU A C 1
ATOM 834 O O . LEU A 1 110 ? 1.818 23.984 27.203 1 96.69 110 LEU A O 1
ATOM 838 N N . PRO A 1 111 ? 2.803 22.484 25.844 1 95 111 PRO A N 1
ATOM 839 C CA . PRO A 1 111 ? 3.961 22.406 26.734 1 95 111 PRO A CA 1
ATOM 840 C C . PRO A 1 111 ? 4.602 23.766 26.984 1 95 111 PRO A C 1
ATOM 842 O O . PRO A 1 111 ? 4.582 24.641 26.125 1 95 111 PRO A O 1
ATOM 845 N N . ASP A 1 112 ? 5.277 23.891 28.125 1 92.81 112 ASP A N 1
ATOM 846 C CA . ASP A 1 112 ? 5.82 25.172 28.562 1 92.81 112 ASP A CA 1
ATOM 847 C C . ASP A 1 112 ? 6.945 25.641 27.641 1 92.81 112 ASP A C 1
ATOM 849 O O . ASP A 1 112 ? 7.156 26.844 27.469 1 92.81 112 ASP A O 1
ATOM 853 N N . ASN A 1 113 ? 7.586 24.688 27.078 1 94.69 113 ASN A N 1
ATOM 854 C CA . ASN A 1 113 ? 8.758 25.031 26.266 1 94.69 113 ASN A CA 1
ATOM 855 C C . ASN A 1 113 ? 8.375 25.297 24.812 1 94.69 113 ASN A C 1
ATOM 857 O O . ASN A 1 113 ? 9.25 25.406 23.953 1 94.69 113 ASN A O 1
ATOM 861 N N . ILE A 1 114 ? 7.098 25.375 24.516 1 96 114 ILE A N 1
ATOM 862 C CA . ILE A 1 114 ? 6.629 25.609 23.156 1 96 114 ILE A CA 1
ATOM 863 C C . ILE A 1 114 ? 5.879 26.938 23.078 1 96 114 ILE A C 1
ATOM 865 O O . ILE A 1 114 ? 4.949 27.172 23.859 1 96 114 ILE A O 1
ATOM 869 N N . SER A 1 115 ? 6.34 27.812 22.203 1 96.5 115 SER A N 1
ATOM 870 C CA . SER A 1 115 ? 5.695 29.109 22.047 1 96.5 115 SER A CA 1
ATOM 871 C C . SER A 1 115 ? 4.324 28.984 21.391 1 96.5 115 SER A C 1
ATOM 873 O O . SER A 1 115 ? 3.992 27.922 20.844 1 96.5 115 SER A O 1
ATOM 875 N N . PHE A 1 116 ? 3.529 29.984 21.469 1 97.94 116 PHE A N 1
ATOM 876 C CA . PHE A 1 116 ? 2.232 29.984 20.797 1 97.94 116 PHE A CA 1
ATOM 877 C C . PHE A 1 116 ? 2.398 29.859 19.281 1 97.94 116 PHE A C 1
ATOM 879 O O . PHE A 1 116 ? 1.618 29.188 18.625 1 97.94 116 PHE A O 1
ATOM 886 N N . ASP A 1 117 ? 3.438 30.578 18.703 1 97.5 117 ASP A N 1
ATOM 887 C CA . ASP A 1 117 ? 3.709 30.453 17.281 1 97.5 117 ASP A CA 1
ATOM 888 C C . ASP A 1 117 ? 3.98 28.984 16.906 1 97.5 117 ASP A C 1
ATOM 890 O O . ASP A 1 117 ? 3.367 28.469 15.969 1 97.5 117 ASP A O 1
ATOM 894 N N . GLN A 1 118 ? 4.816 28.391 17.641 1 97.44 118 GLN A N 1
ATOM 895 C CA . GLN A 1 118 ? 5.145 26.984 17.406 1 97.44 118 GLN A CA 1
ATOM 896 C C . GLN A 1 118 ? 3.918 26.094 17.578 1 97.44 118 GLN A C 1
ATOM 898 O O . GLN A 1 118 ? 3.637 25.234 16.734 1 97.44 118 GLN A O 1
ATOM 903 N N . GLY A 1 119 ? 3.193 26.312 18.609 1 98.12 119 GLY A N 1
ATOM 904 C CA . GLY A 1 119 ? 2.037 25.5 18.953 1 98.12 119 GLY A CA 1
ATOM 905 C C . GLY A 1 119 ? 0.923 25.594 17.922 1 98.12 119 GLY A C 1
ATOM 906 O O . GLY A 1 119 ? 0.203 24.625 17.703 1 98.12 119 GLY A O 1
ATOM 907 N N . SER A 1 120 ? 0.772 26.75 17.281 1 98.06 120 SER A N 1
ATOM 908 C CA . SER A 1 120 ? -0.339 27.016 16.375 1 98.06 120 SER A CA 1
ATOM 909 C C . SER A 1 120 ? -0.228 26.188 15.109 1 98.06 120 SER A C 1
ATOM 911 O O . SER A 1 120 ? -1.188 26.078 14.344 1 98.06 120 SER A O 1
ATOM 913 N N . GLY A 1 121 ? 0.917 25.609 14.922 1 96.94 121 GLY A N 1
ATOM 914 C CA . GLY A 1 121 ? 1.139 24.844 13.711 1 96.94 121 GLY A CA 1
ATOM 915 C C . GLY A 1 121 ? 1.289 23.359 13.977 1 96.94 121 GLY A C 1
ATOM 916 O O . GLY A 1 121 ? 1.747 22.609 13.102 1 96.94 121 GLY A O 1
ATOM 917 N N . LEU A 1 122 ? 0.897 22.844 15.117 1 98.31 122 LEU A N 1
ATOM 918 C CA . LEU A 1 122 ? 1.212 21.469 15.5 1 98.31 122 LEU A CA 1
ATOM 919 C C . LEU A 1 122 ? 0.071 20.531 15.125 1 98.31 122 LEU A C 1
ATOM 921 O O . LEU A 1 122 ? 0.307 19.375 14.758 1 98.31 122 LEU A O 1
ATOM 925 N N . PHE A 1 123 ? -1.146 20.953 15.289 1 98.25 123 PHE A N 1
ATOM 926 C CA . PHE A 1 123 ? -2.316 20.094 15.445 1 98.25 123 PHE A CA 1
ATOM 927 C C . PHE A 1 123 ? -2.551 19.266 14.195 1 98.25 123 PHE A C 1
ATOM 929 O O . PHE A 1 123 ? -3.031 18.125 14.273 1 98.25 123 PHE A O 1
ATOM 936 N N . VAL A 1 124 ? -2.145 19.766 13.031 1 97.12 124 VAL A N 1
ATOM 937 C CA . VAL A 1 124 ? -2.451 19.094 11.773 1 97.12 124 VAL A CA 1
ATOM 938 C C . VAL A 1 124 ? -1.213 18.359 11.266 1 97.12 124 VAL A C 1
ATOM 940 O O . VAL A 1 124 ? -1.243 17.141 11.078 1 97.12 124 VAL A O 1
ATOM 943 N N . THR A 1 125 ? -0.098 18.953 11.133 1 98 125 THR A N 1
ATOM 944 C CA . THR A 1 125 ? 1.049 18.453 10.375 1 98 125 THR A CA 1
ATOM 945 C C . THR A 1 125 ? 1.802 17.391 11.156 1 98 125 THR A C 1
ATOM 947 O O . THR A 1 125 ? 2.238 16.391 10.586 1 98 125 THR A O 1
ATOM 950 N N . TRP A 1 126 ? 1.951 17.562 12.5 1 98.75 126 TRP A N 1
ATOM 951 C CA . TRP A 1 126 ? 2.822 16.688 13.266 1 98.75 126 TRP A CA 1
ATOM 952 C C . TRP A 1 126 ? 2.176 15.312 13.453 1 98.75 126 TRP A C 1
ATOM 954 O O . TRP A 1 126 ? 2.805 14.281 13.203 1 98.75 126 TRP A O 1
ATOM 964 N N . PRO A 1 127 ? 0.88 15.289 13.875 1 98.81 127 PRO A N 1
ATOM 965 C CA . PRO A 1 127 ? 0.292 13.953 13.961 1 98.81 127 PRO A CA 1
ATOM 966 C C . PRO A 1 127 ? 0.152 13.273 12.602 1 98.81 127 PRO A C 1
ATOM 968 O O . PRO A 1 127 ? 0.239 12.047 12.508 1 98.81 127 PRO A O 1
ATOM 971 N N . THR A 1 128 ? -0.067 14.047 11.508 1 98.75 128 THR A N 1
ATOM 972 C CA . THR A 1 128 ? -0.087 13.492 10.164 1 98.75 128 THR A CA 1
ATOM 973 C C . THR A 1 128 ? 1.215 12.758 9.859 1 98.75 128 THR A C 1
ATOM 975 O O . THR A 1 128 ? 1.197 11.586 9.477 1 98.75 128 THR A O 1
ATOM 978 N N . SER A 1 129 ? 2.311 13.414 10.102 1 98.94 129 SER A N 1
ATOM 979 C CA . SER A 1 129 ? 3.615 12.844 9.789 1 98.94 129 SER A CA 1
ATOM 980 C C . SER A 1 129 ? 3.955 11.695 10.734 1 98.94 129 SER A C 1
ATOM 982 O O . SER A 1 129 ? 4.512 10.68 10.312 1 98.94 129 SER A O 1
ATOM 984 N N . TYR A 1 130 ? 3.627 11.883 12.047 1 98.94 130 TYR A N 1
ATOM 985 C CA . TYR A 1 130 ? 3.9 10.828 13.016 1 98.94 130 TYR A CA 1
ATOM 986 C C . TYR A 1 130 ? 3.15 9.555 12.656 1 98.94 130 TYR A C 1
ATOM 988 O O . TYR A 1 130 ? 3.75 8.477 12.57 1 98.94 130 TYR A O 1
ATOM 996 N N . GLU A 1 131 ? 1.86 9.688 12.422 1 98.94 131 GLU A N 1
ATOM 997 C CA . GLU A 1 131 ? 1.054 8.5 12.164 1 98.94 131 GLU A CA 1
ATOM 998 C C . GLU A 1 131 ? 1.437 7.852 10.836 1 98.94 131 GLU A C 1
ATOM 1000 O O . GLU A 1 131 ? 1.414 6.625 10.711 1 98.94 131 GLU A O 1
ATOM 1005 N N . ALA A 1 132 ? 1.769 8.641 9.852 1 98.94 132 ALA A N 1
ATOM 1006 C CA . ALA A 1 132 ? 2.219 8.109 8.562 1 98.94 132 ALA A CA 1
ATOM 1007 C C . ALA A 1 132 ? 3.473 7.254 8.734 1 98.94 132 ALA A C 1
ATOM 1009 O O . ALA A 1 132 ? 3.529 6.121 8.258 1 98.94 132 ALA A O 1
ATOM 1010 N N . LEU A 1 133 ? 4.492 7.789 9.445 1 98.94 133 LEU A N 1
ATOM 1011 C CA . LEU A 1 133 ? 5.793 7.137 9.539 1 98.94 133 LEU A CA 1
ATOM 1012 C C . LEU A 1 133 ? 5.75 5.984 10.539 1 98.94 133 LEU A C 1
ATOM 1014 O O . LEU A 1 133 ? 6.332 4.926 10.297 1 98.94 133 LEU A O 1
ATOM 1018 N N . VAL A 1 134 ? 5.055 6.176 11.656 1 98.88 134 VAL A N 1
ATOM 1019 C CA . VAL A 1 134 ? 5.055 5.195 12.742 1 98.88 134 VAL A CA 1
ATOM 1020 C C . VAL A 1 134 ? 3.881 4.234 12.562 1 98.88 134 VAL A C 1
ATOM 1022 O O . VAL A 1 134 ? 4.066 3.016 12.539 1 98.88 134 VAL A O 1
ATOM 1025 N N . GLY A 1 135 ? 2.707 4.766 12.453 1 98.75 135 GLY A N 1
ATOM 1026 C CA . GLY A 1 135 ? 1.504 3.949 12.461 1 98.75 135 GLY A CA 1
ATOM 1027 C C . GLY A 1 135 ? 1.266 3.215 11.156 1 98.75 135 GLY A C 1
ATOM 1028 O O . GLY A 1 135 ? 0.714 2.111 11.156 1 98.75 135 GLY A O 1
ATOM 1029 N N . ARG A 1 136 ? 1.653 3.805 10.023 1 98.88 136 ARG A N 1
ATOM 1030 C CA . ARG A 1 136 ? 1.326 3.221 8.727 1 98.88 136 ARG A CA 1
ATOM 1031 C C . ARG A 1 136 ? 2.543 2.539 8.109 1 98.88 136 ARG A C 1
ATOM 1033 O O . ARG A 1 136 ? 2.535 1.327 7.887 1 98.88 136 ARG A O 1
ATOM 1040 N N . ALA A 1 137 ? 3.633 3.291 7.941 1 98.81 137 ALA A N 1
ATOM 1041 C CA . ALA A 1 137 ? 4.824 2.742 7.297 1 98.81 137 ALA A CA 1
ATOM 1042 C C . ALA A 1 137 ? 5.617 1.865 8.266 1 98.81 137 ALA A C 1
ATOM 1044 O O . ALA A 1 137 ? 6.465 1.076 7.844 1 98.81 137 ALA A O 1
ATOM 1045 N N . GLU A 1 138 ? 5.402 2.066 9.633 1 98.69 138 GLU A N 1
ATOM 1046 C CA . GLU A 1 138 ? 6.152 1.343 10.648 1 98.69 138 GLU A CA 1
ATOM 1047 C C . GLU A 1 138 ? 7.656 1.46 10.414 1 98.69 138 GLU A C 1
ATOM 1049 O O . GLU A 1 138 ? 8.367 0.453 10.398 1 98.69 138 GLU A O 1
ATOM 1054 N N . LEU A 1 139 ? 8.102 2.676 10.219 1 98.81 139 LEU A N 1
ATOM 1055 C CA . LEU A 1 139 ? 9.492 2.994 9.945 1 98.81 139 LEU A CA 1
ATOM 1056 C C . LEU A 1 139 ? 10.406 2.4 11.016 1 98.81 139 LEU A C 1
ATOM 1058 O O . LEU A 1 139 ? 10.102 2.473 12.203 1 98.81 139 LEU A O 1
ATOM 1062 N N . LYS A 1 140 ? 11.523 1.783 10.594 1 98.75 140 LYS A N 1
ATOM 1063 C CA . LYS A 1 140 ? 12.484 1.168 11.508 1 98.75 140 LYS A CA 1
ATOM 1064 C C . LYS A 1 140 ? 13.805 1.932 11.516 1 98.75 140 LYS A C 1
ATOM 1066 O O . LYS A 1 140 ? 14.148 2.598 10.531 1 98.75 140 LYS A O 1
ATOM 1071 N N . ARG A 1 141 ? 14.453 1.808 12.68 1 98.75 141 ARG A N 1
ATOM 1072 C CA . ARG A 1 141 ? 15.797 2.355 12.789 1 98.75 141 ARG A CA 1
ATOM 1073 C C . ARG A 1 141 ? 16.688 1.846 11.664 1 98.75 141 ARG A C 1
ATOM 1075 O O . ARG A 1 141 ? 16.656 0.66 11.328 1 98.75 141 ARG A O 1
ATOM 1082 N N . GLY A 1 142 ? 17.438 2.742 11.039 1 98.81 142 GLY A N 1
ATOM 1083 C CA . GLY A 1 142 ? 18.406 2.373 10.016 1 98.81 142 GLY A CA 1
ATOM 1084 C C . GLY A 1 142 ? 17.828 2.416 8.609 1 98.81 142 GLY A C 1
ATOM 1085 O O . GLY A 1 142 ? 18.578 2.426 7.633 1 98.81 142 GLY A O 1
ATOM 1086 N N . GLU A 1 143 ? 16.531 2.449 8.406 1 98.94 143 GLU A N 1
ATOM 1087 C CA . GLU A 1 143 ? 15.906 2.512 7.086 1 98.94 143 GLU A CA 1
ATOM 1088 C C . GLU A 1 143 ? 16.125 3.875 6.438 1 98.94 143 GLU A C 1
ATOM 1090 O O . GLU A 1 143 ? 16.266 4.883 7.133 1 98.94 143 GLU A O 1
ATOM 1095 N N . TRP A 1 144 ? 16.172 3.861 5.133 1 98.94 144 TRP A N 1
ATOM 1096 C CA . TRP A 1 144 ? 16.25 5.09 4.344 1 98.94 144 TRP A CA 1
ATOM 1097 C C . TRP A 1 144 ? 14.852 5.656 4.098 1 98.94 144 TRP A C 1
ATOM 1099 O O . TRP A 1 144 ? 13.938 4.926 3.717 1 98.94 144 TRP A O 1
ATOM 1109 N N . VAL A 1 145 ? 14.719 6.965 4.316 1 98.94 145 VAL A N 1
ATOM 1110 C CA . VAL A 1 145 ? 13.461 7.66 4.07 1 98.94 145 VAL A CA 1
ATOM 1111 C C . VAL A 1 145 ? 13.688 8.82 3.1 1 98.94 145 VAL A C 1
ATOM 1113 O O . VAL A 1 145 ? 14.617 9.609 3.281 1 98.94 145 VAL A O 1
ATOM 1116 N N . LEU A 1 146 ? 12.906 8.852 2.035 1 99 146 LEU A N 1
ATOM 1117 C CA . LEU A 1 146 ? 12.836 10.008 1.15 1 99 146 LEU A CA 1
ATOM 1118 C C . LEU A 1 146 ? 11.609 10.859 1.476 1 99 146 LEU A C 1
ATOM 1120 O O . LEU A 1 146 ? 10.477 10.375 1.438 1 99 146 LEU A O 1
ATOM 1124 N N . VAL A 1 147 ? 11.82 12.094 1.829 1 98.94 147 VAL A N 1
ATOM 1125 C CA . VAL A 1 147 ? 10.727 13.016 2.115 1 98.94 147 VAL A CA 1
ATOM 1126 C C . VAL A 1 147 ? 10.664 14.094 1.032 1 98.94 147 VAL A C 1
ATOM 1128 O O . VAL A 1 147 ? 11.594 14.883 0.879 1 98.94 147 VAL A O 1
ATOM 1131 N N . THR A 1 148 ? 9.594 14.094 0.288 1 98.75 148 THR A N 1
ATOM 1132 C CA . THR A 1 148 ? 9.398 15.18 -0.666 1 98.75 148 THR A CA 1
ATOM 1133 C C . THR A 1 148 ? 8.773 16.391 0.017 1 98.75 148 THR A C 1
ATOM 1135 O O . THR A 1 148 ? 8.148 16.266 1.07 1 98.75 148 THR A O 1
ATOM 1138 N N . ALA A 1 149 ? 9.016 17.625 -0.628 1 97.88 149 ALA A N 1
ATOM 1139 C CA . ALA A 1 149 ? 8.633 18.891 0.012 1 97.88 149 ALA A CA 1
ATOM 1140 C C . ALA A 1 149 ? 9.102 18.922 1.464 1 97.88 149 ALA A C 1
ATOM 1142 O O . ALA A 1 149 ? 8.328 19.266 2.361 1 97.88 149 ALA A O 1
ATOM 1143 N N . ALA A 1 150 ? 10.359 18.625 1.668 1 98.75 150 ALA A N 1
ATOM 1144 C CA . ALA A 1 150 ? 10.914 18.344 2.992 1 98.75 150 ALA A CA 1
ATOM 1145 C C . ALA A 1 150 ? 10.984 19.609 3.838 1 98.75 150 ALA A C 1
ATOM 1147 O O . ALA A 1 150 ? 11.055 19.547 5.066 1 98.75 150 ALA A O 1
ATOM 1148 N N . ALA A 1 151 ? 10.992 20.734 3.201 1 98.25 151 ALA A N 1
ATOM 1149 C CA . ALA A 1 151 ? 11.133 21.984 3.936 1 98.25 151 ALA A CA 1
ATOM 1150 C C . ALA A 1 151 ? 9.766 22.516 4.363 1 98.25 151 ALA A C 1
ATOM 1152 O O . ALA A 1 151 ? 9.68 23.438 5.176 1 98.25 151 ALA A O 1
ATOM 1153 N N . GLY A 1 152 ? 8.727 21.938 3.822 1 96.94 152 GLY A N 1
ATOM 1154 C CA . GLY A 1 152 ? 7.391 22.406 4.141 1 96.94 152 GLY A CA 1
ATOM 1155 C C . GLY A 1 152 ? 6.926 22 5.527 1 96.94 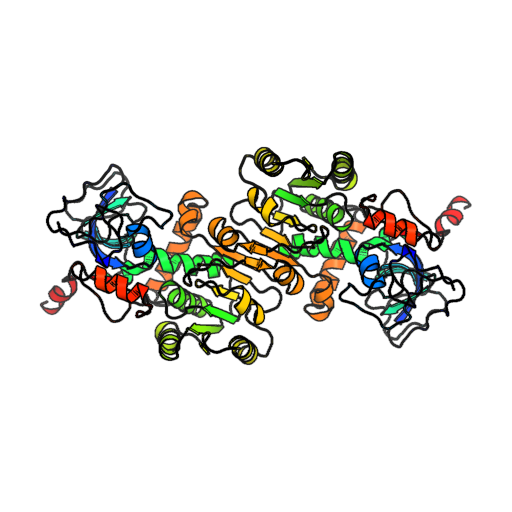152 GLY A C 1
ATOM 1156 O O . GLY A 1 152 ? 7.637 21.297 6.242 1 96.94 152 GLY A O 1
ATOM 1157 N N . GLY A 1 153 ? 5.734 22.438 5.906 1 96 153 GLY A N 1
ATOM 1158 C CA . GLY A 1 153 ? 5.203 22.219 7.242 1 96 153 GLY A CA 1
ATOM 1159 C C . GLY A 1 153 ? 5.086 20.75 7.602 1 96 153 GLY A C 1
ATOM 1160 O O . GLY A 1 153 ? 5.562 20.328 8.656 1 96 153 GLY A O 1
ATOM 1161 N N . VAL A 1 154 ? 4.484 19.938 6.738 1 97 154 VAL A N 1
ATOM 1162 C CA . VAL A 1 154 ? 4.301 18.516 7.027 1 97 154 VAL A CA 1
ATOM 1163 C C . VAL A 1 154 ? 5.605 17.766 6.766 1 97 154 VAL A C 1
ATOM 1165 O O . VAL A 1 154 ? 5.961 16.844 7.508 1 97 154 VAL A O 1
ATOM 1168 N N . GLY A 1 155 ? 6.363 18.234 5.754 1 98.44 155 GLY A N 1
ATOM 1169 C CA . GLY A 1 155 ? 7.613 17.594 5.391 1 98.44 155 GLY A CA 1
ATOM 1170 C C . GLY A 1 155 ? 8.688 17.719 6.453 1 98.44 155 GLY A C 1
ATOM 1171 O O . GLY A 1 155 ? 9.375 16.75 6.777 1 98.44 155 GLY A O 1
ATOM 1172 N N . ILE A 1 156 ? 8.836 18.938 7.004 1 98.69 156 ILE A N 1
ATOM 1173 C CA . ILE A 1 156 ? 9.898 19.188 7.977 1 98.69 156 ILE A CA 1
ATOM 1174 C C . ILE A 1 156 ? 9.617 18.391 9.25 1 98.69 156 ILE A C 1
ATOM 1176 O O . ILE A 1 156 ? 10.539 17.938 9.93 1 98.69 156 ILE A O 1
ATOM 1180 N N . ALA A 1 157 ? 8.305 18.25 9.594 1 98.81 157 ALA A N 1
ATOM 1181 C CA . ALA A 1 157 ? 7.914 17.375 10.703 1 98.81 157 ALA A CA 1
ATOM 1182 C C . ALA A 1 157 ? 8.305 15.93 10.422 1 98.81 157 ALA A C 1
ATOM 1184 O O . ALA A 1 157 ? 8.859 15.25 11.297 1 98.81 157 ALA A O 1
ATOM 1185 N N . ALA A 1 158 ? 8.078 15.453 9.219 1 98.94 158 ALA A N 1
ATOM 1186 C CA . ALA A 1 158 ? 8.422 14.094 8.828 1 98.94 158 ALA A CA 1
ATOM 1187 C C . ALA A 1 158 ? 9.922 13.852 8.93 1 98.94 158 ALA A C 1
ATOM 1189 O O . ALA A 1 158 ? 10.359 12.797 9.398 1 98.94 158 ALA A O 1
ATOM 1190 N N . VAL A 1 159 ? 10.703 14.844 8.477 1 98.94 159 VAL A N 1
ATOM 1191 C CA . VAL A 1 159 ? 12.156 14.719 8.531 1 98.94 159 VAL A CA 1
ATOM 1192 C C . VAL A 1 159 ? 12.609 14.555 9.984 1 98.94 159 VAL A C 1
ATOM 1194 O O . VAL A 1 159 ? 13.352 13.625 10.305 1 98.94 159 VAL A O 1
ATOM 1197 N N . GLN A 1 160 ? 12.117 15.391 10.883 1 98.94 160 GLN A N 1
ATOM 1198 C CA . GLN A 1 160 ? 12.531 15.328 12.281 1 98.94 160 GLN A CA 1
ATOM 1199 C C . GLN A 1 160 ? 12.094 14.008 12.914 1 98.94 160 GLN A C 1
ATOM 1201 O O . GLN A 1 160 ? 12.875 13.375 13.633 1 98.94 160 GLN A O 1
ATOM 1206 N N . ILE A 1 161 ? 10.875 13.609 12.688 1 98.94 161 ILE A N 1
ATOM 1207 C CA . ILE A 1 161 ? 10.344 12.391 13.289 1 98.94 161 ILE A CA 1
ATOM 1208 C C . ILE A 1 161 ? 11.133 11.18 12.781 1 98.94 161 ILE A C 1
ATOM 1210 O O . ILE A 1 161 ? 11.5 10.305 13.555 1 98.94 161 ILE A O 1
ATOM 1214 N N . ALA A 1 162 ? 11.383 11.125 11.453 1 98.94 162 ALA A N 1
ATOM 1215 C CA . ALA A 1 162 ? 12.164 10.031 10.891 1 98.94 162 ALA A CA 1
ATOM 1216 C C . ALA A 1 162 ? 13.547 9.953 11.523 1 98.94 162 ALA A C 1
ATOM 1218 O O . ALA A 1 162 ? 14.023 8.875 11.875 1 98.94 162 ALA A O 1
ATOM 1219 N N . LYS A 1 163 ? 14.18 11.125 11.68 1 98.94 163 LYS A N 1
ATOM 1220 C CA . LYS A 1 163 ? 15.492 11.172 12.32 1 98.94 163 LYS A CA 1
ATOM 1221 C C . LYS A 1 163 ? 15.414 10.68 13.766 1 98.94 163 LYS A C 1
ATOM 1223 O O . LYS A 1 163 ? 16.266 9.93 14.219 1 98.94 163 LYS A O 1
ATOM 1228 N N . ALA A 1 164 ? 14.406 11.133 14.453 1 98.88 164 ALA A N 1
ATOM 1229 C CA . ALA A 1 164 ? 14.219 10.727 15.844 1 98.88 164 ALA A CA 1
ATOM 1230 C C . ALA A 1 164 ? 14.047 9.219 15.961 1 98.88 164 ALA A C 1
ATOM 1232 O O . ALA A 1 164 ? 14.422 8.617 16.969 1 98.88 164 ALA A O 1
ATOM 1233 N N . LEU A 1 165 ? 13.508 8.586 14.969 1 98.69 165 LEU A N 1
ATOM 1234 C CA . LEU A 1 165 ? 13.281 7.141 14.961 1 98.69 165 LEU A CA 1
ATOM 1235 C C . LEU A 1 165 ? 14.539 6.395 14.539 1 98.69 165 LEU A C 1
ATOM 1237 O O . LEU A 1 165 ? 14.57 5.16 14.539 1 98.69 165 LEU A O 1
ATOM 1241 N N . GLY A 1 166 ? 15.555 7.129 14.156 1 98.81 166 GLY A N 1
ATOM 1242 C CA . GLY A 1 166 ? 16.844 6.52 13.836 1 98.81 166 GLY A CA 1
ATOM 1243 C C . GLY A 1 166 ? 17 6.211 12.359 1 98.81 166 GLY A C 1
ATOM 1244 O O . GLY A 1 166 ? 17.875 5.445 11.969 1 98.81 166 GLY A O 1
ATOM 1245 N N . ALA A 1 167 ? 16.203 6.809 11.531 1 98.88 167 ALA A N 1
ATOM 1246 C CA . ALA A 1 167 ? 16.266 6.566 10.094 1 98.88 167 ALA A CA 1
ATOM 1247 C C . ALA A 1 167 ? 17.328 7.445 9.438 1 98.88 167 ALA A C 1
ATOM 1249 O O . ALA A 1 167 ? 17.812 8.406 10.047 1 98.88 167 ALA A O 1
ATOM 1250 N N . LYS A 1 168 ? 17.766 7.078 8.258 1 98.94 168 LYS A N 1
ATOM 1251 C CA . LYS A 1 168 ? 18.547 7.926 7.355 1 98.94 168 LYS A CA 1
ATOM 1252 C C . LYS A 1 168 ? 17.625 8.688 6.398 1 98.94 168 LYS A C 1
ATOM 1254 O O . LYS A 1 168 ? 16.844 8.086 5.664 1 98.94 168 LYS A O 1
ATOM 1259 N N . VAL A 1 169 ? 17.766 9.984 6.402 1 98.94 169 VAL A N 1
ATOM 1260 C CA . VAL A 1 169 ? 16.734 10.773 5.738 1 98.94 169 VAL A CA 1
ATOM 1261 C C . VAL A 1 169 ? 17.359 11.531 4.559 1 98.94 169 VAL A C 1
ATOM 1263 O O . VAL A 1 169 ? 18.375 12.203 4.711 1 98.94 169 VAL A O 1
ATOM 1266 N N . ILE A 1 170 ? 16.781 11.367 3.414 1 99 170 ILE A N 1
ATOM 1267 C CA . ILE A 1 170 ? 17.047 12.188 2.236 1 99 170 ILE A CA 1
ATOM 1268 C C . ILE A 1 170 ? 15.906 13.203 2.059 1 99 170 ILE A C 1
ATOM 1270 O O . ILE A 1 170 ? 14.766 12.828 1.8 1 99 170 ILE A O 1
ATOM 1274 N N . ALA A 1 171 ? 16.25 14.5 2.199 1 98.94 171 ALA A N 1
ATOM 1275 C CA . ALA A 1 171 ? 15.281 15.578 1.977 1 98.94 171 ALA A CA 1
ATOM 1276 C C . ALA A 1 171 ? 15.234 15.977 0.505 1 98.94 171 ALA A C 1
ATOM 1278 O O . ALA A 1 171 ? 16.266 16.344 -0.075 1 98.94 171 ALA A O 1
ATOM 1279 N N . ALA A 1 172 ? 14.07 15.891 -0.07 1 98.88 172 ALA A N 1
ATOM 1280 C CA . ALA A 1 172 ? 13.891 16.359 -1.439 1 98.88 172 ALA A CA 1
ATOM 1281 C C . ALA A 1 172 ? 13.086 17.672 -1.466 1 98.88 172 ALA A C 1
ATOM 1283 O O . ALA A 1 172 ? 12.078 17.797 -0.767 1 98.88 172 ALA A O 1
ATOM 1284 N N . ALA A 1 173 ? 13.562 18.625 -2.16 1 98.25 173 ALA A N 1
ATOM 1285 C CA . ALA A 1 173 ? 12.898 19.906 -2.318 1 98.25 173 ALA A CA 1
ATOM 1286 C C . ALA A 1 173 ? 13.211 20.516 -3.68 1 98.25 173 ALA A C 1
ATOM 1288 O O . ALA A 1 173 ? 14.008 19.984 -4.449 1 98.25 173 ALA A O 1
ATOM 1289 N N . GLY A 1 174 ? 12.523 21.594 -3.975 1 96.81 174 GLY A N 1
ATOM 1290 C CA . GLY A 1 174 ? 12.617 22.188 -5.301 1 96.81 174 GLY A CA 1
ATOM 1291 C C . GLY A 1 174 ? 13.75 23.172 -5.438 1 96.81 174 GLY A C 1
ATOM 1292 O O . GLY A 1 174 ? 13.961 23.75 -6.512 1 96.81 174 GLY A O 1
ATOM 1293 N N . SER A 1 175 ? 14.508 23.453 -4.359 1 97.19 175 SER A N 1
ATOM 1294 C CA . SER A 1 175 ? 15.617 24.406 -4.402 1 97.19 175 SER A CA 1
ATOM 1295 C C . SER A 1 175 ? 16.672 24.062 -3.355 1 97.19 175 SER A C 1
ATOM 1297 O O . SER A 1 175 ? 16.391 23.359 -2.385 1 97.19 175 SER A O 1
ATOM 1299 N N . ALA A 1 176 ? 17.859 24.578 -3.596 1 97.62 176 ALA A N 1
ATOM 1300 C CA . ALA A 1 176 ? 18.953 24.375 -2.662 1 97.62 176 ALA A CA 1
ATOM 1301 C C . ALA A 1 176 ? 18.656 25 -1.304 1 97.62 176 ALA A C 1
ATOM 1303 O O . ALA A 1 176 ? 19.016 24.453 -0.263 1 97.62 176 ALA A O 1
ATOM 1304 N N . SER A 1 177 ? 18.031 26.141 -1.348 1 98 177 SER A N 1
ATOM 1305 C CA . SER A 1 177 ? 17.703 26.828 -0.107 1 98 177 SER A CA 1
ATOM 1306 C C . SER A 1 177 ? 16.734 26.016 0.741 1 98 177 SER A C 1
ATOM 1308 O O . SER A 1 177 ? 16.891 25.938 1.963 1 98 177 SER A O 1
ATOM 1310 N N . LYS A 1 178 ? 15.812 25.391 0.107 1 98 178 LYS A N 1
ATOM 1311 C CA . LYS A 1 178 ? 14.844 24.562 0.837 1 98 178 LYS A CA 1
ATOM 1312 C C . LYS A 1 178 ? 15.492 23.281 1.353 1 98 178 LYS A C 1
ATOM 1314 O O . LYS A 1 178 ? 15.141 22.797 2.434 1 98 178 LYS A O 1
ATOM 1319 N N . ILE A 1 179 ? 16.344 22.75 0.585 1 98.69 179 ILE A N 1
ATOM 1320 C CA . ILE A 1 179 ? 17.094 21.578 1.05 1 98.69 179 ILE A CA 1
ATOM 1321 C C . ILE A 1 179 ? 17.906 21.953 2.289 1 98.69 179 ILE A C 1
ATOM 1323 O O . ILE A 1 179 ? 17.953 21.203 3.262 1 98.69 179 ILE A O 1
ATOM 1327 N N . ALA A 1 180 ? 18.531 23.125 2.26 1 98.69 180 ALA A N 1
ATOM 1328 C CA . ALA A 1 180 ? 19.297 23.609 3.406 1 98.69 180 ALA A CA 1
ATOM 1329 C C . ALA A 1 180 ? 18.422 23.734 4.645 1 98.69 180 ALA A C 1
ATOM 1331 O O . ALA A 1 180 ? 18.844 23.406 5.754 1 98.69 180 ALA A O 1
ATOM 1332 N N . VAL A 1 181 ? 17.219 24.203 4.438 1 98.44 181 VAL A N 1
ATOM 1333 C CA . VAL A 1 181 ? 16.25 24.328 5.523 1 98.44 181 VAL A CA 1
ATOM 1334 C C . VAL A 1 181 ? 15.984 22.953 6.133 1 98.44 181 VAL A C 1
ATOM 1336 O O . VAL A 1 181 ? 16.016 22.797 7.355 1 98.44 181 VAL A O 1
ATOM 1339 N N . ALA A 1 182 ? 15.758 21.969 5.316 1 98.75 182 ALA A N 1
ATOM 1340 C CA . ALA A 1 182 ? 15.445 20.625 5.777 1 98.75 182 ALA A CA 1
ATOM 1341 C C . ALA A 1 182 ? 16.625 20.016 6.535 1 98.75 182 ALA A C 1
ATOM 1343 O O . ALA A 1 182 ? 16.438 19.266 7.488 1 98.75 182 ALA A O 1
ATOM 1344 N N . LYS A 1 183 ? 17.797 20.328 6.062 1 98.75 183 LYS A N 1
ATOM 1345 C CA . LYS A 1 183 ? 18.984 19.828 6.758 1 98.75 183 LYS A CA 1
ATOM 1346 C C . LYS A 1 183 ? 19.172 20.547 8.086 1 98.75 183 LYS A C 1
ATOM 1348 O O . LYS A 1 183 ? 19.375 19.922 9.125 1 98.75 183 LYS A O 1
ATOM 1353 N N . GLN A 1 184 ? 19.078 21.844 8.07 1 98.5 184 GLN A N 1
ATOM 1354 C CA . GLN A 1 184 ? 19.375 22.672 9.234 1 98.5 184 GLN A CA 1
ATOM 1355 C C . GLN A 1 184 ? 18.328 22.469 10.336 1 98.5 184 GLN A C 1
ATOM 1357 O O . GLN A 1 184 ? 18.672 22.266 11.5 1 98.5 184 GLN A O 1
ATOM 1362 N N . TYR A 1 185 ? 17.078 22.484 9.953 1 98 185 TYR A N 1
ATOM 1363 C CA . TYR A 1 185 ? 16.016 22.484 10.945 1 98 185 TYR A CA 1
ATOM 1364 C C . TYR A 1 185 ? 15.406 21.094 11.086 1 98 185 TYR A C 1
ATOM 1366 O O . TYR A 1 185 ? 14.797 20.781 12.109 1 98 185 TYR A O 1
ATOM 1374 N N . GLY A 1 186 ? 15.531 20.312 10.07 1 98.19 186 GLY A N 1
ATOM 1375 C CA . GLY A 1 186 ? 14.953 18.984 10.117 1 98.19 186 GLY A CA 1
ATOM 1376 C C . GLY A 1 186 ? 15.945 17.906 10.516 1 98.19 186 GLY A C 1
ATOM 1377 O O . GLY A 1 186 ? 15.562 16.844 11 1 98.19 186 GLY A O 1
ATOM 1378 N N . GLY A 1 187 ? 17.188 18.141 10.156 1 98.62 187 GLY A N 1
ATOM 1379 C CA . GLY A 1 187 ? 18.234 17.172 10.484 1 98.62 187 GLY A CA 1
ATOM 1380 C C . GLY A 1 187 ? 18.469 16.156 9.383 1 98.62 187 GLY A C 1
ATOM 1381 O O . GLY A 1 187 ? 19.109 15.133 9.609 1 98.62 187 GLY A O 1
ATOM 1382 N N . ALA A 1 188 ? 17.984 16.406 8.195 1 98.88 188 ALA A N 1
ATOM 1383 C CA . ALA A 1 188 ? 18.156 15.469 7.09 1 98.88 188 ALA A CA 1
ATOM 1384 C C . ALA A 1 188 ? 19.625 15.164 6.844 1 98.88 188 ALA A C 1
ATOM 1386 O O . ALA A 1 188 ? 20.469 16.047 6.953 1 98.88 188 ALA A O 1
ATOM 1387 N N . ASP A 1 189 ? 19.922 13.93 6.496 1 98.94 189 ASP A N 1
ATOM 1388 C CA . ASP A 1 189 ? 21.281 13.5 6.246 1 98.94 189 ASP A CA 1
ATOM 1389 C C . ASP A 1 189 ? 21.75 13.938 4.859 1 98.94 189 ASP A C 1
ATOM 1391 O O . ASP A 1 189 ? 22.922 14.305 4.68 1 98.94 189 ASP A O 1
ATOM 1395 N N . TYR A 1 190 ? 20.906 13.844 3.9 1 98.88 190 TYR A N 1
ATOM 1396 C CA . TYR A 1 190 ? 21.188 14.188 2.51 1 98.88 190 TYR A CA 1
ATOM 1397 C C . TYR A 1 190 ? 20.062 15.016 1.914 1 98.88 190 TYR A C 1
ATOM 1399 O O . TYR A 1 190 ? 19 15.164 2.527 1 98.88 190 TYR A O 1
ATOM 1407 N N . GLY A 1 191 ? 20.375 15.703 0.81 1 98.81 191 GLY A N 1
ATOM 1408 C CA . GLY A 1 191 ? 19.375 16.469 0.07 1 98.81 191 GLY A CA 1
ATOM 1409 C C . GLY A 1 191 ? 19.453 16.25 -1.429 1 98.81 191 GLY A C 1
ATOM 1410 O O . GLY A 1 191 ? 20.531 16.062 -1.979 1 98.81 191 GLY A O 1
ATOM 1411 N N . VAL A 1 192 ? 18.281 16.219 -2.057 1 98.81 192 VAL A N 1
ATOM 1412 C CA . VAL A 1 192 ? 18.234 16.172 -3.514 1 98.81 192 VAL A CA 1
ATOM 1413 C C . VAL A 1 192 ? 17.234 17.203 -4.023 1 98.81 192 VAL A C 1
ATOM 1415 O O . VAL A 1 192 ? 16.234 17.5 -3.354 1 98.81 192 VAL A O 1
ATOM 1418 N N . ASN A 1 193 ? 17.547 17.812 -5.141 1 98.62 193 ASN A N 1
ATOM 1419 C CA . ASN A 1 193 ? 16.656 18.766 -5.797 1 98.62 193 ASN A CA 1
ATOM 1420 C C . ASN A 1 193 ? 15.766 18.078 -6.828 1 98.62 193 ASN A C 1
ATOM 1422 O O . ASN A 1 193 ? 16.234 17.703 -7.91 1 98.62 193 ASN A O 1
ATOM 1426 N N . TYR A 1 194 ? 14.469 17.891 -6.457 1 97.12 194 TYR A N 1
ATOM 1427 C CA . TYR A 1 194 ? 13.617 17.094 -7.336 1 97.12 194 TYR A CA 1
ATOM 1428 C C . TYR A 1 194 ? 13.125 17.922 -8.516 1 97.12 194 TYR A C 1
ATOM 1430 O O . TYR A 1 194 ? 12.312 17.453 -9.312 1 97.12 194 TYR A O 1
ATOM 1438 N N . SER A 1 195 ? 13.539 19.156 -8.648 1 95.75 195 SER A N 1
ATOM 1439 C CA . SER A 1 195 ? 13.305 19.953 -9.852 1 95.75 195 SER A CA 1
ATOM 1440 C C . SER A 1 195 ? 14.328 19.625 -10.93 1 95.75 195 SER A C 1
ATOM 1442 O O . SER A 1 195 ? 14.164 20.016 -12.094 1 95.75 195 SER A O 1
ATOM 1444 N N . THR A 1 196 ? 15.344 18.984 -10.562 1 95.75 196 THR A N 1
ATOM 1445 C CA . THR A 1 196 ? 16.359 18.547 -11.508 1 95.75 196 THR A CA 1
ATOM 1446 C C . THR A 1 196 ? 15.984 17.203 -12.125 1 95.75 196 THR A C 1
ATOM 1448 O O . THR A 1 196 ? 15.742 16.234 -11.406 1 95.75 196 THR A O 1
ATOM 1451 N N . PRO A 1 197 ? 15.977 17.156 -13.453 1 95.75 197 PRO A N 1
ATOM 1452 C CA . PRO A 1 197 ? 15.672 15.875 -14.078 1 95.75 197 PRO A CA 1
ATOM 1453 C C . PRO A 1 197 ? 16.609 14.758 -13.633 1 95.75 197 PRO A C 1
ATOM 1455 O O . PRO A 1 197 ? 17.812 14.984 -13.492 1 95.75 197 PRO A O 1
ATOM 1458 N N . GLY A 1 198 ? 16.047 13.633 -13.359 1 96.62 198 GLY A N 1
ATOM 1459 C CA . GLY A 1 198 ? 16.844 12.469 -13 1 96.62 198 GLY A CA 1
ATOM 1460 C C . GLY A 1 198 ? 17.234 12.445 -11.531 1 96.62 198 GLY A C 1
ATOM 1461 O O . GLY A 1 198 ? 18.109 11.68 -11.133 1 96.62 198 GLY A O 1
ATOM 1462 N N . TRP A 1 199 ? 16.594 13.258 -10.711 1 98.12 199 TRP A N 1
ATOM 1463 C CA . TRP A 1 199 ? 16.922 13.367 -9.289 1 98.12 199 TRP A CA 1
ATOM 1464 C C . TRP A 1 199 ? 16.828 12.008 -8.602 1 98.12 199 TRP A C 1
ATOM 1466 O O . TRP A 1 199 ? 17.453 11.781 -7.566 1 98.12 199 TRP A O 1
ATOM 1476 N N . GLN A 1 200 ? 16.141 11.039 -9.18 1 98.75 200 GLN A N 1
ATOM 1477 C CA . GLN A 1 200 ? 16.016 9.703 -8.609 1 98.75 200 GLN A CA 1
ATOM 1478 C C . GLN A 1 200 ? 17.344 8.961 -8.648 1 98.75 200 GLN A C 1
ATOM 1480 O O . GLN A 1 200 ? 17.641 8.172 -7.75 1 98.75 200 GLN A O 1
ATOM 1485 N N . LYS A 1 201 ? 18.125 9.156 -9.672 1 98.56 201 LYS A N 1
ATOM 1486 C CA . LYS A 1 201 ? 19.438 8.539 -9.781 1 98.56 201 LYS A CA 1
ATOM 1487 C C . LYS A 1 201 ? 20.344 8.977 -8.625 1 98.56 201 LYS A C 1
ATOM 1489 O O . LYS A 1 201 ? 21.172 8.195 -8.148 1 98.56 201 LYS A O 1
ATOM 1494 N N . GLU A 1 202 ? 20.203 10.266 -8.219 1 98.62 202 GLU A N 1
ATOM 1495 C CA . GLU A 1 202 ? 20.953 10.75 -7.066 1 98.62 202 GLU A CA 1
ATOM 1496 C C . GLU A 1 202 ? 20.547 10.023 -5.789 1 98.62 202 GLU A C 1
ATOM 1498 O O . GLU A 1 202 ? 21.406 9.664 -4.977 1 98.62 202 GLU A O 1
ATOM 1503 N N . VAL A 1 203 ? 19.281 9.766 -5.617 1 98.88 203 VAL A N 1
ATOM 1504 C CA . VAL A 1 203 ? 18.797 9.008 -4.469 1 98.88 203 VAL A CA 1
ATOM 1505 C C . VAL A 1 203 ? 19.391 7.605 -4.477 1 98.88 203 VAL A C 1
ATOM 1507 O O . VAL A 1 203 ? 19.875 7.121 -3.447 1 98.88 203 VAL A O 1
ATOM 1510 N N . LEU A 1 204 ? 19.391 6.953 -5.633 1 98.88 204 LEU A N 1
ATOM 1511 C CA . LEU A 1 204 ? 19.953 5.609 -5.754 1 98.88 204 LEU A CA 1
ATOM 1512 C C . LEU A 1 204 ? 21.438 5.605 -5.434 1 98.88 204 LEU A C 1
ATOM 1514 O O . LEU A 1 204 ? 21.938 4.691 -4.77 1 98.88 204 LEU A O 1
ATOM 1518 N N . LYS A 1 205 ? 22.141 6.629 -5.895 1 98.75 205 LYS A N 1
ATOM 1519 C CA . LYS A 1 205 ? 23.562 6.734 -5.578 1 98.75 205 LYS A CA 1
ATOM 1520 C C . LYS A 1 205 ? 23.781 6.852 -4.074 1 98.75 205 LYS A C 1
ATOM 1522 O O . LYS A 1 205 ? 24.641 6.164 -3.512 1 98.75 205 LYS A O 1
ATOM 1527 N N . ILE A 1 206 ? 22.984 7.664 -3.422 1 98.81 206 ILE A N 1
ATOM 1528 C CA . ILE A 1 206 ? 23.109 7.902 -1.986 1 98.81 206 ILE A CA 1
ATOM 1529 C C . ILE A 1 206 ? 22.844 6.605 -1.226 1 98.81 206 ILE A C 1
ATOM 1531 O O . ILE A 1 206 ? 23.484 6.332 -0.212 1 98.81 206 ILE A O 1
ATOM 1535 N N . THR A 1 207 ? 21.953 5.785 -1.732 1 98.81 207 THR A N 1
ATOM 1536 C CA . THR A 1 207 ? 21.531 4.59 -1.017 1 98.81 207 THR A CA 1
ATOM 1537 C C . THR A 1 207 ? 22.281 3.361 -1.507 1 98.81 207 THR A C 1
ATOM 1539 O O . THR A 1 207 ? 21.875 2.229 -1.25 1 98.81 207 THR A O 1
ATOM 1542 N N . GLY A 1 208 ? 23.312 3.549 -2.301 1 98.38 208 GLY A N 1
ATOM 1543 C CA . GLY A 1 208 ? 24.141 2.445 -2.779 1 98.38 208 GLY A CA 1
ATOM 1544 C C . GLY A 1 208 ? 23.422 1.567 -3.789 1 98.38 208 GLY A C 1
ATOM 1545 O O . GLY A 1 208 ? 23.656 0.358 -3.844 1 98.38 208 GLY A O 1
ATOM 1546 N N . GLY A 1 209 ? 22.484 2.148 -4.418 1 98.31 209 GLY A N 1
ATOM 1547 C CA . GLY A 1 209 ? 21.781 1.433 -5.477 1 98.31 209 GLY A CA 1
ATOM 1548 C C . GLY A 1 209 ? 20.547 0.698 -4.984 1 98.31 209 GLY A C 1
ATOM 1549 O O . GLY A 1 209 ? 19.75 0.225 -5.785 1 98.31 209 GLY A O 1
ATOM 1550 N N . LYS A 1 210 ? 20.266 0.609 -3.77 1 97.88 210 LYS A N 1
ATOM 1551 C CA . LYS A 1 210 ? 19.188 -0.172 -3.188 1 97.88 210 LYS A CA 1
ATOM 1552 C C . LYS A 1 210 ? 17.859 0.575 -3.283 1 97.88 210 LYS A C 1
ATOM 1554 O O . LYS A 1 210 ? 16.797 -0.041 -3.453 1 97.88 210 LYS A O 1
ATOM 1559 N N . GLY A 1 211 ? 17.891 1.926 -3.135 1 98.81 211 GLY A N 1
ATOM 1560 C CA . GLY A 1 211 ? 16.688 2.738 -3.025 1 98.81 211 GLY A CA 1
ATOM 1561 C C . GLY A 1 211 ? 16.266 2.969 -1.59 1 98.81 211 GLY A C 1
ATOM 1562 O O . GLY A 1 211 ? 16.891 2.469 -0.657 1 98.81 211 GLY A O 1
ATOM 1563 N N . VAL A 1 212 ? 15.227 3.758 -1.457 1 98.94 212 VAL A N 1
ATOM 1564 C CA . VAL A 1 212 ? 14.766 4.113 -0.118 1 98.94 212 VAL A CA 1
ATOM 1565 C C . VAL A 1 212 ? 13.688 3.135 0.335 1 98.94 212 VAL A C 1
ATOM 1567 O O . VAL A 1 212 ? 12.891 2.658 -0.478 1 98.94 212 VAL A O 1
ATOM 1570 N N . ASP A 1 213 ? 13.594 2.885 1.64 1 98.94 213 ASP A N 1
ATOM 1571 C CA . ASP A 1 213 ? 12.633 1.959 2.23 1 98.94 213 ASP A CA 1
ATOM 1572 C C . ASP A 1 213 ? 11.266 2.613 2.377 1 98.94 213 ASP A C 1
ATOM 1574 O O . ASP A 1 213 ? 10.234 1.933 2.314 1 98.94 213 ASP A O 1
ATOM 1578 N N . VAL A 1 214 ? 11.266 3.881 2.645 1 99 214 VAL A N 1
ATOM 1579 C CA . VAL A 1 214 ? 10.023 4.621 2.838 1 99 214 VAL A CA 1
ATOM 1580 C C . VAL A 1 214 ? 10.062 5.918 2.037 1 99 214 VAL A C 1
ATOM 1582 O O . VAL A 1 214 ? 11.078 6.621 2.031 1 99 214 VAL A O 1
ATOM 1585 N N . ILE A 1 215 ? 9.055 6.184 1.264 1 99 215 ILE A N 1
ATOM 1586 C CA . ILE A 1 215 ? 8.789 7.477 0.634 1 99 215 ILE A CA 1
ATOM 1587 C C . ILE A 1 215 ? 7.668 8.195 1.38 1 99 215 ILE A C 1
ATOM 1589 O O . ILE A 1 215 ? 6.641 7.59 1.7 1 99 215 ILE A O 1
ATOM 1593 N N . TYR A 1 216 ? 7.93 9.383 1.757 1 98.94 216 TYR A N 1
ATOM 1594 C CA . TYR A 1 216 ? 6.934 10.289 2.322 1 98.94 216 TYR A CA 1
ATOM 1595 C C . TYR A 1 216 ? 6.598 11.414 1.348 1 98.94 216 TYR A C 1
ATOM 1597 O O . TYR A 1 216 ? 7.418 12.305 1.119 1 98.94 216 TYR A O 1
ATOM 1605 N N . ASP A 1 217 ? 5.309 11.398 0.825 1 98.88 217 ASP A N 1
ATOM 1606 C CA . ASP A 1 217 ? 5.074 12.336 -0.275 1 98.88 217 ASP A CA 1
ATOM 1607 C C . ASP A 1 217 ? 3.779 13.117 -0.065 1 98.88 217 ASP A C 1
ATOM 1609 O O . ASP A 1 217 ? 2.688 12.586 -0.281 1 98.88 217 ASP A O 1
ATOM 1613 N N . PRO A 1 218 ? 3.867 14.352 0.247 1 97.56 218 PRO A N 1
ATOM 1614 C CA . PRO A 1 218 ? 2.697 15.234 0.314 1 97.56 218 PRO A CA 1
ATOM 1615 C C . PRO A 1 218 ? 2.48 16.031 -0.974 1 97.56 218 PRO A C 1
ATOM 1617 O O . PRO A 1 218 ? 1.62 16.906 -1.022 1 97.56 218 PRO A O 1
ATOM 1620 N N . VAL A 1 219 ? 3.186 15.766 -2.027 1 96.12 219 VAL A N 1
ATOM 1621 C CA . VAL A 1 219 ? 3.24 16.609 -3.211 1 96.12 219 VAL A CA 1
ATOM 1622 C C . VAL A 1 219 ? 2.461 15.969 -4.352 1 96.12 219 VAL A C 1
ATOM 1624 O O . VAL A 1 219 ? 1.764 16.656 -5.105 1 96.12 219 VAL A O 1
ATOM 1627 N N . GLY A 1 220 ? 2.514 14.734 -4.488 1 96.94 220 GLY A N 1
ATOM 1628 C CA . GLY A 1 220 ? 2.068 14.023 -5.672 1 96.94 220 GLY A CA 1
ATOM 1629 C C . GLY A 1 220 ? 3.205 13.648 -6.605 1 96.94 220 GLY A C 1
ATOM 1630 O O . GLY A 1 220 ? 3.176 13.984 -7.793 1 96.94 220 GLY A O 1
ATOM 1631 N N . LEU A 1 221 ? 4.207 12.969 -6.07 1 97.88 221 LEU A N 1
ATOM 1632 C CA . LEU A 1 221 ? 5.375 12.539 -6.828 1 97.88 221 LEU A CA 1
ATOM 1633 C C . LEU A 1 221 ? 5.594 11.039 -6.691 1 97.88 221 LEU A C 1
ATOM 1635 O O . LEU A 1 221 ? 6.73 10.562 -6.719 1 97.88 221 LEU A O 1
ATOM 1639 N N . ILE A 1 222 ? 4.543 10.312 -6.449 1 98.75 222 ILE A N 1
ATOM 1640 C CA . ILE A 1 222 ? 4.645 8.883 -6.176 1 98.75 222 ILE A CA 1
ATOM 1641 C C . ILE A 1 222 ? 5.234 8.164 -7.391 1 98.75 222 ILE A C 1
ATOM 1643 O O . ILE A 1 222 ? 6.172 7.375 -7.258 1 98.75 222 ILE A O 1
ATOM 1647 N N . ASN A 1 223 ? 4.711 8.43 -8.594 1 98.31 223 ASN A N 1
ATOM 1648 C CA . ASN A 1 223 ? 5.223 7.785 -9.805 1 98.31 223 ASN A CA 1
ATOM 1649 C C . ASN A 1 223 ? 6.727 8 -9.953 1 98.31 223 ASN A C 1
ATOM 1651 O O . ASN A 1 223 ? 7.469 7.055 -10.227 1 98.31 223 ASN A O 1
ATOM 1655 N N . ASP A 1 224 ? 7.199 9.227 -9.766 1 98 224 ASP A N 1
ATOM 1656 C CA . ASP A 1 224 ? 8.617 9.531 -9.883 1 98 224 ASP A CA 1
ATOM 1657 C C . ASP A 1 224 ? 9.414 8.883 -8.75 1 98 224 ASP A C 1
ATOM 1659 O O . ASP A 1 224 ? 10.508 8.352 -8.977 1 98 224 ASP A O 1
ATOM 1663 N N . SER A 1 225 ? 8.883 8.961 -7.574 1 98.75 225 SER A N 1
ATOM 1664 C CA . SER A 1 225 ? 9.594 8.461 -6.406 1 98.75 225 SER A CA 1
ATOM 1665 C C . SER A 1 225 ? 9.734 6.945 -6.445 1 98.75 225 SER A C 1
ATOM 1667 O O . SER A 1 225 ? 10.703 6.391 -5.914 1 98.75 225 SER A O 1
ATOM 1669 N N . LEU A 1 226 ? 8.828 6.242 -7.09 1 98.81 226 LEU A N 1
ATOM 1670 C CA . LEU A 1 226 ? 8.883 4.789 -7.195 1 98.81 226 LEU A CA 1
ATOM 1671 C C . LEU A 1 226 ? 10.109 4.348 -7.984 1 98.81 226 LEU A C 1
ATOM 1673 O O . LEU A 1 226 ? 10.516 3.186 -7.906 1 98.81 226 LEU A O 1
ATOM 1677 N N . LYS A 1 227 ? 10.695 5.215 -8.734 1 98.69 227 LYS A N 1
ATOM 1678 C CA . LYS A 1 227 ? 11.875 4.887 -9.531 1 98.69 227 LYS A CA 1
ATOM 1679 C C . LYS A 1 227 ? 13.094 4.668 -8.641 1 98.69 227 LYS A C 1
ATOM 1681 O O . LYS A 1 227 ? 14.109 4.133 -9.094 1 98.69 227 LYS A O 1
ATOM 1686 N N . CYS A 1 228 ? 13.016 5.098 -7.391 1 98.88 228 CYS A N 1
ATOM 1687 C CA . CYS A 1 228 ? 14.148 4.934 -6.48 1 98.88 228 CYS A CA 1
ATOM 1688 C C . CYS A 1 228 ? 13.703 4.336 -5.152 1 98.88 228 CYS A C 1
ATOM 1690 O O . CYS A 1 228 ? 14.258 4.656 -4.102 1 98.88 228 CYS A O 1
ATOM 1692 N N . ILE A 1 229 ? 12.641 3.584 -5.199 1 98.94 229 ILE A N 1
ATOM 1693 C CA . ILE A 1 229 ? 12.172 2.896 -4.004 1 98.94 229 ILE A CA 1
ATOM 1694 C C . ILE A 1 229 ? 12.844 1.532 -3.891 1 98.94 229 ILE A C 1
ATOM 1696 O O . ILE A 1 229 ? 13.188 0.916 -4.902 1 98.94 229 ILE A O 1
ATOM 1700 N N . ALA A 1 230 ? 13.055 1.045 -2.66 1 98.88 230 ALA A N 1
ATOM 1701 C CA . ALA A 1 230 ? 13.68 -0.252 -2.396 1 98.88 230 ALA A CA 1
ATOM 1702 C C . ALA A 1 230 ? 12.648 -1.379 -2.496 1 98.88 230 ALA A C 1
ATOM 1704 O O . ALA A 1 230 ? 11.445 -1.131 -2.471 1 98.88 230 ALA A O 1
ATOM 1705 N N . TRP A 1 231 ? 13.133 -2.701 -2.645 1 98.5 231 TRP A N 1
ATOM 1706 C CA . TRP A 1 231 ? 12.336 -3.914 -2.529 1 98.5 231 TRP A CA 1
ATOM 1707 C C . TRP A 1 231 ? 11.508 -3.904 -1.243 1 98.5 231 TRP A C 1
ATOM 1709 O O . TRP A 1 231 ? 12.047 -3.662 -0.159 1 98.5 231 TRP A O 1
ATOM 1719 N N . LYS A 1 232 ? 10.133 -4.07 -1.368 1 98.56 232 LYS A N 1
ATOM 1720 C CA . LYS A 1 232 ? 9.18 -4.078 -0.259 1 98.56 232 LYS A CA 1
ATOM 1721 C C . LYS A 1 232 ? 9.094 -2.703 0.397 1 98.56 232 LYS A C 1
ATOM 1723 O O . LYS A 1 232 ? 8.68 -2.586 1.553 1 98.56 232 LYS A O 1
ATOM 1728 N N . GLY A 1 233 ? 9.578 -1.663 -0.35 1 98.88 233 GLY A N 1
ATOM 1729 C CA . GLY A 1 233 ? 9.422 -0.31 0.16 1 98.88 233 GLY A CA 1
ATOM 1730 C C . GLY A 1 233 ? 7.977 0.104 0.32 1 98.88 233 GLY A C 1
ATOM 1731 O O . GLY A 1 233 ? 7.082 -0.5 -0.279 1 98.88 233 GLY A O 1
ATOM 1732 N N . ARG A 1 234 ? 7.742 1.11 1.145 1 98.94 234 ARG A N 1
ATOM 1733 C CA . ARG A 1 234 ? 6.43 1.697 1.39 1 98.94 234 ARG A CA 1
ATOM 1734 C C . ARG A 1 234 ? 6.398 3.162 0.967 1 98.94 234 ARG A C 1
ATOM 1736 O O . ARG A 1 234 ? 7.207 3.967 1.436 1 98.94 234 ARG A O 1
ATOM 1743 N N . ALA A 1 235 ? 5.539 3.475 0.041 1 98.94 235 ALA A N 1
ATOM 1744 C CA . ALA A 1 235 ? 5.363 4.859 -0.394 1 98.94 235 ALA A CA 1
ATOM 1745 C C . ALA A 1 235 ? 4.117 5.477 0.229 1 98.94 235 ALA A C 1
ATOM 1747 O O . ALA A 1 235 ? 2.992 5.086 -0.098 1 98.94 235 ALA A O 1
ATOM 1748 N N . LEU A 1 236 ? 4.34 6.406 1.092 1 98.94 236 LEU A N 1
ATOM 1749 C CA . LEU A 1 236 ? 3.26 7.078 1.807 1 98.94 236 LEU A CA 1
ATOM 1750 C C . LEU A 1 236 ? 2.652 8.188 0.955 1 98.94 236 LEU A C 1
ATOM 1752 O O . LEU A 1 236 ? 3.357 9.102 0.522 1 98.94 236 LEU A O 1
ATOM 1756 N N . VAL A 1 237 ? 1.371 8.086 0.72 1 98.88 237 VAL A N 1
ATOM 1757 C CA . VAL A 1 237 ? 0.587 9.094 0.015 1 98.88 237 VAL A CA 1
ATOM 1758 C C . VAL A 1 237 ? -0.064 10.039 1.022 1 98.88 237 VAL A C 1
ATOM 1760 O O . VAL A 1 237 ? -1.097 9.711 1.612 1 98.88 237 VAL A O 1
ATOM 1763 N N . ILE A 1 238 ? 0.453 11.25 1.117 1 98.31 238 ILE A N 1
ATOM 1764 C CA . ILE A 1 238 ? 0.087 12.148 2.205 1 98.31 238 ILE A CA 1
ATOM 1765 C C . ILE A 1 238 ? -0.746 13.305 1.659 1 98.31 238 ILE A C 1
ATOM 1767 O O . ILE A 1 238 ? -1.57 13.875 2.377 1 98.31 238 ILE A O 1
ATOM 1771 N N . GLY A 1 239 ? -0.461 13.68 0.431 1 95.75 239 GLY A N 1
ATOM 1772 C CA . GLY A 1 239 ? -1.175 14.789 -0.171 1 95.75 239 GLY A CA 1
ATOM 1773 C C . GLY A 1 239 ? -0.823 15.008 -1.631 1 95.75 239 GLY A C 1
ATOM 1774 O O . GLY A 1 239 ? -0.105 14.203 -2.227 1 95.75 239 GLY A O 1
ATOM 1775 N N . PHE A 1 240 ? -1.353 16.078 -2.164 1 94.5 240 PHE A N 1
ATOM 1776 C CA . PHE A 1 240 ? -1.209 16.406 -3.574 1 94.5 240 PHE A CA 1
ATOM 1777 C C . PHE A 1 240 ? -0.949 17.891 -3.752 1 94.5 240 PHE A C 1
ATOM 1779 O O . PHE A 1 240 ? -1.621 18.562 -4.547 1 94.5 240 PHE A O 1
ATOM 1786 N N . ALA A 1 241 ? -0.002 18.344 -3.1 1 89.25 241 ALA A N 1
ATOM 1787 C CA . ALA A 1 241 ? 0.27 19.781 -3.031 1 89.25 241 ALA A CA 1
ATOM 1788 C C . ALA A 1 241 ? 0.578 20.344 -4.414 1 89.25 241 ALA A C 1
ATOM 1790 O O . ALA A 1 241 ? 0.422 21.547 -4.648 1 89.25 241 ALA A O 1
ATOM 1791 N N . ALA A 1 242 ? 0.979 19.5 -5.309 1 87.88 242 ALA A N 1
ATOM 1792 C CA . ALA A 1 242 ? 1.255 19.969 -6.66 1 87.88 242 ALA A CA 1
ATOM 1793 C C . ALA A 1 242 ? -0.038 20.172 -7.445 1 87.88 242 ALA A C 1
ATOM 1795 O O . ALA A 1 242 ? -0.025 20.75 -8.531 1 87.88 242 ALA A O 1
ATOM 1796 N N . GLY A 1 243 ? -1.115 19.734 -6.941 1 87.12 243 GLY A N 1
ATOM 1797 C CA . GLY A 1 243 ? -2.402 20.031 -7.547 1 87.12 243 GLY A CA 1
ATOM 1798 C C . GLY A 1 243 ? -2.949 18.891 -8.383 1 87.12 243 GLY A C 1
ATOM 1799 O O . GLY A 1 243 ? -4.137 18.859 -8.703 1 87.12 243 GLY A O 1
ATOM 1800 N N . THR A 1 244 ? -2.143 18.031 -8.758 1 91.25 244 THR A N 1
ATOM 1801 C CA . THR A 1 244 ? -2.605 16.922 -9.586 1 91.25 244 THR A CA 1
ATOM 1802 C C . THR A 1 244 ? -2.625 15.625 -8.789 1 91.25 244 THR A C 1
ATOM 1804 O O . THR A 1 244 ? -1.686 15.328 -8.047 1 91.25 244 THR A O 1
ATOM 1807 N N . ILE A 1 245 ? -3.725 14.93 -8.93 1 95 245 ILE A N 1
ATOM 1808 C CA . ILE A 1 245 ? -3.818 13.609 -8.32 1 95 245 ILE A CA 1
ATOM 1809 C C . ILE A 1 245 ? -3.207 12.57 -9.25 1 95 245 ILE A C 1
ATOM 1811 O O . ILE A 1 245 ? -3.727 12.32 -10.344 1 95 245 ILE A O 1
ATOM 1815 N N . GLU A 1 246 ? -2.23 11.922 -8.836 1 97.44 246 GLU A N 1
ATOM 1816 C CA . GLU A 1 246 ? -1.566 10.922 -9.656 1 97.44 246 GLU A CA 1
ATOM 1817 C C . GLU A 1 246 ? -2.404 9.648 -9.758 1 97.44 246 GLU A C 1
ATOM 1819 O O . GLU A 1 246 ? -3.15 9.312 -8.836 1 97.44 246 GLU A O 1
ATOM 1824 N N . LYS A 1 247 ? -2.332 9.094 -10.906 1 98.56 247 LYS A N 1
ATOM 1825 C CA . LYS A 1 247 ? -2.758 7.711 -11.094 1 98.56 247 LYS A CA 1
ATOM 1826 C C . LYS A 1 247 ? -1.557 6.785 -11.266 1 98.56 247 LYS A C 1
ATOM 1828 O O . LYS A 1 247 ? -0.72 7 -12.141 1 98.56 247 LYS A O 1
ATOM 1833 N N . VAL A 1 248 ? -1.459 5.801 -10.438 1 98.69 248 VAL A N 1
ATOM 1834 C CA . VAL A 1 248 ? -0.292 4.926 -10.453 1 98.69 248 VAL A CA 1
ATOM 1835 C C . VAL A 1 248 ? -0.65 3.604 -11.133 1 98.69 248 VAL A C 1
ATOM 1837 O O . VAL A 1 248 ? -1.626 2.951 -10.758 1 98.69 248 VAL A O 1
ATOM 1840 N N . PRO A 1 249 ? 0.098 3.242 -12.195 1 98.5 249 PRO A N 1
ATOM 1841 C CA . PRO A 1 249 ? -0.137 1.92 -12.781 1 98.5 249 PRO A CA 1
ATOM 1842 C C . PRO A 1 249 ? 0.198 0.781 -11.828 1 98.5 249 PRO A C 1
ATOM 1844 O O . PRO A 1 249 ? 1.282 0.762 -11.234 1 98.5 249 PRO A O 1
ATOM 1847 N N . MET A 1 250 ? -0.683 -0.172 -11.695 1 98.5 250 MET A N 1
ATOM 1848 C CA . MET A 1 250 ? -0.585 -1.196 -10.656 1 98.5 250 MET A CA 1
ATOM 1849 C C . MET A 1 250 ? 0.489 -2.221 -11.008 1 98.5 250 MET A C 1
ATOM 1851 O O . MET A 1 250 ? 0.929 -2.982 -10.141 1 98.5 250 MET A O 1
ATOM 1855 N N . ASN A 1 251 ? 0.964 -2.266 -12.273 1 97.12 251 ASN A N 1
ATOM 1856 C CA . ASN A 1 251 ? 2.072 -3.16 -12.594 1 97.12 251 ASN A CA 1
ATOM 1857 C C . ASN A 1 251 ? 3.35 -2.75 -11.867 1 97.12 251 ASN A C 1
ATOM 1859 O O . ASN A 1 251 ? 4.176 -3.6 -11.523 1 97.12 251 ASN A O 1
ATOM 1863 N N . LEU A 1 252 ? 3.52 -1.429 -11.609 1 98.06 252 LEU A N 1
ATOM 1864 C CA . LEU A 1 252 ? 4.684 -0.972 -10.859 1 98.06 252 LEU A CA 1
ATOM 1865 C C . LEU A 1 252 ? 4.664 -1.524 -9.438 1 98.06 252 LEU A C 1
ATOM 1867 O O . LEU A 1 252 ? 5.688 -1.995 -8.938 1 98.06 252 LEU A O 1
ATOM 1871 N N . VAL A 1 253 ? 3.494 -1.468 -8.812 1 98.75 253 VAL A N 1
ATOM 1872 C CA . VAL A 1 253 ? 3.326 -1.934 -7.441 1 98.75 253 VAL A CA 1
ATOM 1873 C C . VAL A 1 253 ? 3.625 -3.43 -7.359 1 98.75 253 VAL A C 1
ATOM 1875 O O . VAL A 1 253 ? 4.328 -3.881 -6.453 1 98.75 253 VAL A O 1
ATOM 1878 N N . LEU A 1 254 ? 3.119 -4.164 -8.344 1 98.38 254 LEU A N 1
ATOM 1879 C CA . LEU A 1 254 ? 3.32 -5.609 -8.398 1 98.38 254 LEU A CA 1
ATOM 1880 C C . LEU A 1 254 ? 4.789 -5.945 -8.641 1 98.38 254 LEU A C 1
ATOM 1882 O O . LEU A 1 254 ? 5.41 -6.648 -7.844 1 98.38 254 LEU A O 1
ATOM 1886 N N . LEU A 1 255 ? 5.402 -5.414 -9.695 1 97.12 255 LEU A N 1
ATOM 1887 C CA . LEU A 1 255 ? 6.715 -5.824 -10.18 1 97.12 255 LEU A CA 1
ATOM 1888 C C . LEU A 1 255 ? 7.816 -5.383 -9.219 1 97.12 255 LEU A C 1
ATOM 1890 O O . LEU A 1 255 ? 8.828 -6.062 -9.07 1 97.12 255 LEU A O 1
ATOM 1894 N N . LYS A 1 256 ? 7.586 -4.246 -8.531 1 97.88 256 LYS A N 1
ATOM 1895 C CA . LYS A 1 256 ? 8.586 -3.748 -7.586 1 97.88 256 LYS A CA 1
ATOM 1896 C C . LYS A 1 256 ? 8.367 -4.336 -6.195 1 97.88 256 LYS A C 1
ATOM 1898 O O . LYS A 1 256 ? 9.188 -4.148 -5.297 1 97.88 256 LYS A O 1
ATOM 1903 N N . ASN A 1 257 ? 7.262 -5.078 -6.016 1 98.75 257 ASN A N 1
ATOM 1904 C CA . ASN A 1 257 ? 6.934 -5.672 -4.723 1 98.75 257 ASN A CA 1
ATOM 1905 C C . ASN A 1 257 ? 6.875 -4.613 -3.625 1 98.75 257 ASN A C 1
ATOM 1907 O O . ASN A 1 257 ? 7.465 -4.789 -2.557 1 98.75 257 ASN A O 1
ATOM 1911 N N . VAL A 1 258 ? 6.172 -3.51 -3.924 1 98.94 258 VAL A N 1
ATOM 1912 C CA . VAL A 1 258 ? 6.137 -2.389 -2.99 1 98.94 258 VAL A CA 1
ATOM 1913 C C . VAL A 1 258 ? 4.707 -2.156 -2.512 1 98.94 258 VAL A C 1
ATOM 1915 O O . VAL A 1 258 ? 3.783 -2.855 -2.932 1 98.94 258 VAL A O 1
ATOM 1918 N N . SER A 1 259 ? 4.547 -1.209 -1.575 1 98.94 259 SER A N 1
ATOM 1919 C CA . SER A 1 259 ? 3.24 -0.812 -1.066 1 98.94 259 SER A CA 1
ATOM 1920 C C . SER A 1 259 ? 3.016 0.688 -1.229 1 98.94 259 SER A C 1
ATOM 1922 O O . SER A 1 259 ? 3.926 1.485 -0.998 1 98.94 259 SER A O 1
ATOM 1924 N N . LEU A 1 260 ? 1.883 1.054 -1.774 1 98.94 260 LEU A N 1
ATOM 1925 C CA . LEU A 1 260 ? 1.369 2.414 -1.656 1 98.94 260 LEU A CA 1
ATOM 1926 C C . LEU A 1 260 ? 0.458 2.547 -0.441 1 98.94 260 LEU A C 1
ATOM 1928 O O . LEU A 1 260 ? -0.526 1.815 -0.314 1 98.94 260 LEU A O 1
ATOM 1932 N N . VAL A 1 261 ? 0.764 3.477 0.445 1 98.94 261 VAL A N 1
ATOM 1933 C CA . VAL A 1 261 ? 0.131 3.525 1.759 1 98.94 261 VAL A CA 1
ATOM 1934 C C . VAL A 1 261 ? -0.479 4.906 1.987 1 98.94 261 VAL A C 1
ATOM 1936 O O . VAL A 1 261 ? 0.231 5.914 1.974 1 98.94 261 VAL A O 1
ATOM 1939 N N . GLY A 1 262 ? -1.767 4.926 2.201 1 98.88 262 GLY A N 1
ATOM 1940 C CA . GLY A 1 262 ? -2.443 6.191 2.432 1 98.88 262 GLY A CA 1
ATOM 1941 C C . GLY A 1 262 ? -2.52 6.566 3.898 1 98.88 262 GLY A C 1
ATOM 1942 O O . GLY A 1 262 ? -2.559 5.695 4.77 1 98.88 262 GLY A O 1
ATOM 1943 N N . LEU A 1 263 ? -2.598 7.828 4.156 1 98.75 263 LEU A N 1
ATOM 1944 C CA . LEU A 1 263 ? -2.844 8.344 5.5 1 98.75 263 LEU A CA 1
ATOM 1945 C C . LEU A 1 263 ? -3.787 9.539 5.461 1 98.75 263 LEU A C 1
ATOM 1947 O O . LEU A 1 263 ? -3.445 10.586 4.906 1 98.75 263 LEU A O 1
ATOM 1951 N N . HIS A 1 264 ? -4.895 9.359 5.996 1 97.94 264 HIS A N 1
ATOM 1952 C CA . HIS A 1 264 ? -5.852 10.438 6.211 1 97.94 264 HIS A CA 1
ATOM 1953 C C . HIS A 1 264 ? -6.059 10.703 7.699 1 97.94 264 HIS A C 1
ATOM 1955 O O . HIS A 1 264 ? -7.074 10.305 8.273 1 97.94 264 HIS A O 1
ATOM 1961 N N . TRP A 1 265 ? -5.262 11.516 8.266 1 97.69 265 TRP A N 1
ATOM 1962 C CA . TRP A 1 265 ? -5.234 11.727 9.711 1 97.69 265 TRP A CA 1
ATOM 1963 C C . TRP A 1 265 ? -6.578 12.25 10.211 1 97.69 265 TRP A C 1
ATOM 1965 O O . TRP A 1 265 ? -7.09 11.789 11.234 1 97.69 265 TRP A O 1
ATOM 1975 N N . GLY A 1 266 ? -7.156 13.227 9.484 1 95.06 266 GLY A N 1
ATOM 1976 C CA . GLY A 1 266 ? -8.414 13.82 9.922 1 95.06 266 GLY A CA 1
ATOM 1977 C C . GLY A 1 266 ? -9.516 12.797 10.117 1 95.06 266 GLY A C 1
ATOM 1978 O O . GLY A 1 266 ? -10.383 12.977 10.977 1 95.06 266 GLY A O 1
ATOM 1979 N N . ALA A 1 267 ? -9.445 11.719 9.445 1 96.75 267 ALA A N 1
ATOM 1980 C CA . ALA A 1 267 ? -10.492 10.703 9.477 1 96.75 267 ALA A CA 1
ATOM 1981 C C . ALA A 1 267 ? -10.367 9.828 10.719 1 96.75 267 ALA A C 1
ATOM 1983 O O . ALA A 1 267 ? -11.312 9.133 11.094 1 96.75 267 ALA A O 1
ATOM 1984 N N . TYR A 1 268 ? -9.242 9.789 11.398 1 97.62 268 TYR A N 1
ATOM 1985 C CA . TYR A 1 268 ? -9.031 8.953 12.57 1 97.62 268 TYR A CA 1
ATOM 1986 C C . TYR A 1 268 ? -10.008 9.32 13.688 1 97.62 268 TYR A C 1
ATOM 1988 O O . TYR A 1 268 ? -10.422 8.461 14.469 1 97.62 268 TYR A O 1
ATOM 1996 N N . THR A 1 269 ? -10.336 10.609 13.773 1 95.31 269 THR A N 1
ATOM 1997 C CA . THR A 1 269 ? -11.234 11.055 14.828 1 95.31 269 THR A CA 1
ATOM 1998 C C . THR A 1 269 ? -12.562 10.312 14.766 1 95.31 269 THR A C 1
ATOM 2000 O O . THR A 1 269 ? -13.203 10.078 15.797 1 95.31 269 THR A O 1
ATOM 2003 N N . GLN A 1 270 ? -12.961 9.93 13.586 1 95.62 270 GLN A N 1
ATOM 2004 C CA . GLN A 1 270 ? -14.211 9.211 13.398 1 95.62 270 GLN A CA 1
ATOM 2005 C C . GLN A 1 270 ? -13.977 7.711 13.25 1 95.62 270 GLN A C 1
ATOM 2007 O O . GLN A 1 270 ? -14.672 6.902 13.875 1 95.62 270 GLN A O 1
ATOM 2012 N N . LYS A 1 271 ? -12.969 7.312 12.539 1 97.69 271 LYS A N 1
ATOM 2013 C CA . LYS A 1 271 ? -12.773 5.926 12.133 1 97.69 271 LYS A CA 1
ATOM 2014 C C . LYS A 1 271 ? -12 5.145 13.188 1 97.69 271 LYS A C 1
ATOM 2016 O O . LYS A 1 271 ? -12.18 3.932 13.328 1 97.69 271 LYS A O 1
ATOM 2021 N N . GLU A 1 272 ? -11.164 5.832 13.875 1 97.94 272 GLU A N 1
ATOM 2022 C CA . GLU A 1 272 ? -10.312 5.203 14.875 1 97.94 272 GLU A CA 1
ATOM 2023 C C . GLU A 1 272 ? -9.93 6.191 15.977 1 97.94 272 GLU A C 1
ATOM 2025 O O . GLU A 1 272 ? -8.75 6.457 16.188 1 97.94 272 GLU A O 1
ATOM 2030 N N . PRO A 1 273 ? -10.906 6.664 16.719 1 97.25 273 PRO A N 1
ATOM 2031 C CA . PRO A 1 273 ? -10.68 7.73 17.688 1 97.25 273 PRO A CA 1
ATOM 2032 C C . PRO A 1 273 ? -9.719 7.324 18.797 1 97.25 273 PRO A C 1
ATOM 2034 O O . PRO A 1 273 ? -9.023 8.172 19.375 1 97.25 273 PRO A O 1
ATOM 2037 N N . SER A 1 274 ? -9.602 6.012 19.109 1 98.06 274 SER A N 1
ATOM 2038 C CA . SER A 1 274 ? -8.719 5.539 20.172 1 98.06 274 SER A CA 1
ATOM 2039 C C . SER A 1 274 ? -7.254 5.777 19.828 1 98.06 274 SER A C 1
ATOM 2041 O O . SER A 1 274 ? -6.395 5.785 20.719 1 98.06 274 SER A O 1
ATOM 2043 N N . ARG A 1 275 ? -6.945 5.977 18.547 1 98.38 275 ARG A N 1
ATOM 2044 C CA . ARG A 1 275 ? -5.562 6.148 18.109 1 98.38 275 ARG A CA 1
ATOM 2045 C C . ARG A 1 275 ? -5.086 7.578 18.359 1 98.38 275 ARG A C 1
ATOM 2047 O O . ARG A 1 275 ? -3.906 7.801 18.641 1 98.38 275 ARG A O 1
ATOM 2054 N N . VAL A 1 276 ? -5.945 8.516 18.406 1 98.12 276 VAL A N 1
ATOM 2055 C CA . VAL A 1 276 ? -5.621 9.938 18.422 1 98.12 276 VAL A CA 1
ATOM 2056 C C . VAL A 1 276 ? -4.879 10.281 19.719 1 98.12 276 VAL A C 1
ATOM 2058 O O . VAL A 1 276 ? -3.781 10.844 19.672 1 98.12 276 VAL A O 1
ATOM 2061 N N . PRO A 1 277 ? -5.34 9.844 20.938 1 97.5 277 PRO A N 1
ATOM 2062 C CA . PRO A 1 277 ? -4.602 10.18 22.156 1 97.5 277 PRO A CA 1
ATOM 2063 C C . PRO A 1 277 ? -3.234 9.508 22.219 1 97.5 277 PRO A C 1
ATOM 2065 O O . PRO A 1 277 ? -2.297 10.062 22.797 1 97.5 277 PRO A O 1
ATOM 2068 N N . VAL A 1 278 ? -3.074 8.328 21.594 1 98.44 278 VAL A N 1
ATOM 2069 C CA . VAL A 1 278 ? -1.8 7.621 21.594 1 98.44 278 VAL A CA 1
ATOM 2070 C C . VAL A 1 278 ? -0.763 8.422 20.812 1 98.44 278 VAL A C 1
ATOM 2072 O O . VAL A 1 278 ? 0.366 8.602 21.266 1 98.44 278 VAL A O 1
ATOM 2075 N N . VAL A 1 279 ? -1.179 8.922 19.688 1 98.69 279 VAL A N 1
ATOM 2076 C CA . VAL A 1 279 ? -0.29 9.695 18.828 1 98.69 279 VAL A CA 1
ATOM 2077 C C . VAL A 1 279 ? 0.136 10.977 19.547 1 98.69 279 VAL A C 1
ATOM 2079 O O . VAL A 1 279 ? 1.323 11.305 19.594 1 98.69 279 VAL A O 1
ATOM 2082 N N . TRP A 1 280 ? -0.745 11.656 20.125 1 98.38 280 TRP A N 1
ATOM 2083 C CA . TRP A 1 280 ? -0.428 12.922 20.766 1 98.38 280 TRP A CA 1
ATOM 2084 C C . TRP A 1 280 ? 0.413 12.711 22.016 1 98.38 280 TRP A C 1
ATOM 2086 O O . TRP A 1 280 ? 1.282 13.523 22.344 1 98.38 280 TRP A O 1
ATOM 2096 N N . LYS A 1 281 ? 0.131 11.633 22.75 1 98.31 281 LYS A N 1
ATOM 2097 C CA . LYS A 1 281 ? 0.976 11.328 23.906 1 98.31 281 LYS A CA 1
ATOM 2098 C C . LYS A 1 281 ? 2.439 11.195 23.484 1 98.31 281 LYS A C 1
ATOM 2100 O O . LYS A 1 281 ? 3.322 11.797 24.109 1 98.31 281 LYS A O 1
ATOM 2105 N N . ASP A 1 282 ? 2.652 10.453 22.469 1 98.56 282 ASP A N 1
ATOM 2106 C CA . ASP A 1 282 ? 4.016 10.234 21.984 1 98.56 282 ASP A CA 1
ATOM 2107 C C . ASP A 1 282 ? 4.633 11.539 21.484 1 98.56 282 ASP A C 1
ATOM 2109 O O . ASP A 1 282 ? 5.785 11.844 21.797 1 98.56 282 ASP A O 1
ATOM 2113 N N . LEU A 1 283 ? 3.895 12.328 20.734 1 98.69 283 LEU A N 1
ATOM 2114 C CA . LEU A 1 283 ? 4.398 13.586 20.188 1 98.69 283 LEU A CA 1
ATOM 2115 C C . LEU A 1 283 ? 4.727 14.57 21.312 1 98.69 283 LEU A C 1
ATOM 2117 O O . LEU A 1 283 ? 5.785 15.203 21.297 1 98.69 283 LEU A O 1
ATOM 2121 N N . LEU A 1 284 ? 3.865 14.703 22.25 1 98.06 284 LEU A N 1
ATOM 2122 C CA . LEU A 1 284 ? 4.074 15.641 23.359 1 98.06 284 LEU A CA 1
ATOM 2123 C C . LEU A 1 284 ? 5.301 15.242 24.172 1 98.06 284 LEU A C 1
ATOM 2125 O O . LEU A 1 284 ? 6.051 16.109 24.625 1 98.06 284 LEU A O 1
ATOM 2129 N N . ASP A 1 285 ? 5.453 13.93 24.328 1 97.75 285 ASP A N 1
ATOM 2130 C CA . ASP A 1 285 ? 6.652 13.445 25 1 97.75 285 ASP A CA 1
ATOM 2131 C C . ASP A 1 285 ? 7.91 13.828 24.234 1 97.75 285 ASP A C 1
ATOM 2133 O O . ASP A 1 285 ? 8.906 14.25 24.828 1 97.75 285 ASP A O 1
ATOM 2137 N N . MET A 1 286 ? 7.867 13.734 22.953 1 98 286 MET A N 1
ATOM 2138 C CA . MET A 1 286 ? 9.008 14.086 22.109 1 98 286 MET A CA 1
ATOM 2139 C C . MET A 1 286 ? 9.305 15.578 22.203 1 98 286 MET A C 1
ATOM 2141 O O . MET A 1 286 ? 10.469 15.977 22.266 1 98 286 MET A O 1
ATOM 2145 N N . PHE A 1 287 ? 8.281 16.375 22.188 1 97.44 287 PHE A N 1
ATOM 2146 C CA . PHE A 1 287 ? 8.461 17.812 22.312 1 97.44 287 PHE A CA 1
ATOM 2147 C C . PHE A 1 287 ? 9.047 18.172 23.672 1 97.44 287 PHE A C 1
ATOM 2149 O O . PHE A 1 287 ? 10 18.938 23.766 1 97.44 287 PHE A O 1
ATOM 2156 N N . ALA A 1 288 ? 8.477 17.594 24.688 1 95.12 288 ALA A N 1
ATOM 2157 C CA . ALA A 1 288 ? 8.883 17.906 26.062 1 95.12 288 ALA A CA 1
ATOM 2158 C C . ALA A 1 288 ? 10.344 17.547 26.281 1 95.12 288 ALA A C 1
ATOM 2160 O O . ALA A 1 288 ? 11.062 18.25 27 1 95.12 288 ALA A O 1
ATOM 2161 N N . LYS A 1 289 ? 10.797 16.469 25.641 1 95.56 289 LYS A N 1
ATOM 2162 C CA . LYS A 1 289 ? 12.164 15.977 25.828 1 95.56 289 LYS A CA 1
ATOM 2163 C C . LYS A 1 289 ? 13.125 16.641 24.844 1 95.56 289 LYS A C 1
ATOM 2165 O O . LYS A 1 289 ? 14.328 16.406 24.891 1 95.56 289 LYS A O 1
ATOM 2170 N N . GLY A 1 290 ? 12.602 17.391 23.953 1 95.44 290 GLY A N 1
ATOM 2171 C CA . GLY A 1 290 ? 13.43 18.109 22.984 1 95.44 290 GLY A CA 1
ATOM 2172 C C . GLY A 1 290 ? 13.984 17.203 21.891 1 95.44 290 GLY A C 1
ATOM 2173 O O . GLY A 1 290 ? 14.977 17.547 21.25 1 95.44 290 GLY A O 1
ATOM 2174 N N . ILE A 1 291 ? 13.383 16.062 21.766 1 97.44 291 ILE A N 1
ATOM 2175 C CA . ILE A 1 291 ? 13.789 15.133 20.719 1 97.44 291 ILE A CA 1
ATOM 2176 C C . ILE A 1 291 ? 13.484 15.727 19.359 1 97.44 291 ILE A C 1
ATOM 2178 O O . ILE A 1 291 ? 14.25 15.539 18.406 1 97.44 291 ILE A O 1
ATOM 2182 N N . VAL A 1 292 ? 12.352 16.375 19.234 1 98.12 292 VAL A N 1
ATOM 2183 C CA . VAL A 1 292 ? 11.945 17.141 18.062 1 98.12 292 VAL A CA 1
ATOM 2184 C C . VAL A 1 292 ? 11.516 18.531 18.484 1 98.12 292 VAL A C 1
ATOM 2186 O O . VAL A 1 292 ? 11.258 18.781 19.656 1 98.12 292 VAL A O 1
ATOM 2189 N N . SER A 1 293 ? 11.477 19.406 17.484 1 97.44 293 SER A N 1
ATOM 2190 C CA . SER A 1 293 ? 11.102 20.797 17.75 1 97.44 293 SER A CA 1
ATOM 2191 C C . SER A 1 293 ? 10.25 21.359 16.625 1 97.44 293 SER A C 1
ATOM 2193 O O . SER A 1 293 ? 10.609 21.25 15.445 1 97.44 293 SER A O 1
ATOM 2195 N N . PRO A 1 294 ? 9.148 21.984 17.016 1 98 294 PRO A N 1
ATOM 2196 C CA . PRO A 1 294 ? 8.336 22.625 15.977 1 98 294 PRO A CA 1
ATOM 2197 C C . PRO A 1 294 ? 9.117 23.672 15.195 1 98 294 PRO A C 1
ATOM 2199 O O . PRO A 1 294 ? 9.93 24.406 15.766 1 98 294 PRO A O 1
ATOM 2202 N N . VAL A 1 295 ? 8.875 23.734 13.883 1 97.94 295 VAL A N 1
ATOM 2203 C CA . VAL A 1 295 ? 9.594 24.656 13.008 1 97.94 295 VAL A CA 1
ATOM 2204 C C . VAL A 1 295 ? 8.602 25.641 12.383 1 97.94 295 VAL A C 1
ATOM 2206 O O . VAL A 1 295 ? 7.648 25.234 11.719 1 97.94 295 VAL A O 1
ATOM 2209 N N . THR A 1 296 ? 8.797 26.859 12.617 1 98 296 THR A N 1
ATOM 2210 C CA . THR A 1 296 ? 7.969 27.891 12.016 1 98 296 THR A CA 1
ATOM 2211 C C . THR A 1 296 ? 8.766 28.688 10.992 1 98 296 THR A C 1
ATOM 2213 O O . THR A 1 296 ? 9.992 28.797 11.094 1 98 296 THR A O 1
ATOM 2216 N N . TYR A 1 297 ? 8.07 29.141 10.023 1 97.94 297 TYR A N 1
ATOM 2217 C CA . TYR A 1 297 ? 8.68 30.078 9.094 1 97.94 297 TYR A CA 1
ATOM 2218 C C . TYR A 1 297 ? 9.203 31.312 9.828 1 97.94 297 TYR A C 1
ATOM 2220 O O . TYR A 1 297 ? 8.672 31.688 10.875 1 97.94 297 TYR A O 1
ATOM 2228 N N . THR A 1 298 ? 10.227 31.938 9.328 1 95.75 298 THR A N 1
ATOM 2229 C CA . THR A 1 298 ? 10.906 33.031 10.008 1 95.75 298 THR A CA 1
ATOM 2230 C C . THR A 1 298 ? 10.008 34.25 10.086 1 95.75 298 THR A C 1
ATOM 2232 O O . THR A 1 298 ? 10.023 34.969 11.086 1 95.75 298 THR A O 1
ATOM 2235 N N . LYS A 1 299 ? 9.312 34.5 9.062 1 95.69 299 LYS A N 1
ATOM 2236 C CA . LYS A 1 299 ? 8.398 35.625 9.055 1 95.69 299 LYS A CA 1
ATOM 2237 C C . LYS A 1 299 ? 7.016 35.219 9.562 1 95.69 299 LYS A C 1
ATOM 2239 O O . LYS A 1 299 ? 6.516 34.156 9.234 1 95.69 299 LYS A O 1
ATOM 2244 N N . SER A 1 300 ? 6.504 36.031 10.453 1 95.12 300 SER A N 1
ATOM 2245 C CA . SER A 1 300 ? 5.105 35.875 10.836 1 95.12 300 SER A CA 1
ATOM 2246 C C . SER A 1 300 ? 4.277 37.062 10.367 1 95.12 300 SER A C 1
ATOM 2248 O O . SER A 1 300 ? 4.824 38.156 10.07 1 95.12 300 SER A O 1
ATOM 2250 N N . TRP A 1 301 ? 3.07 36.844 10.18 1 97.62 301 TRP A N 1
ATOM 2251 C CA . TRP A 1 301 ? 2.121 37.875 9.773 1 97.62 301 TRP A CA 1
ATOM 2252 C C . TRP A 1 301 ? 1.123 38.156 10.891 1 97.62 301 TRP A C 1
ATOM 2254 O O . TRP A 1 301 ? 0.979 37.375 11.82 1 97.62 301 TRP A O 1
ATOM 2264 N N . THR A 1 302 ? 0.512 39.344 10.797 1 97.12 302 THR A N 1
ATOM 2265 C CA . THR A 1 302 ? -0.6 39.656 11.688 1 97.12 302 THR A CA 1
ATOM 2266 C C . THR A 1 302 ? -1.929 39.25 11.055 1 97.12 302 THR A C 1
ATOM 2268 O O . THR A 1 302 ? -1.971 38.844 9.898 1 97.12 302 THR A O 1
ATOM 2271 N N . LEU A 1 303 ? -2.961 39.281 11.875 1 96.56 303 LEU A N 1
ATOM 2272 C CA . LEU A 1 303 ? -4.297 39.031 11.359 1 96.56 303 LEU A CA 1
ATOM 2273 C C . LEU A 1 303 ? -4.625 39.938 10.188 1 96.56 303 LEU A C 1
ATOM 2275 O O . LEU A 1 303 ? -5.277 39.5 9.227 1 96.56 303 LEU A O 1
ATOM 2279 N N . GLU A 1 304 ? -4.164 41.188 10.211 1 96.19 304 GLU A N 1
ATOM 2280 C CA . GLU A 1 304 ? -4.367 42.188 9.141 1 96.19 304 GLU A CA 1
ATOM 2281 C C . GLU A 1 304 ? -3.652 41.75 7.863 1 96.19 304 GLU A C 1
ATOM 2283 O O . GLU A 1 304 ? -4.07 42.125 6.762 1 96.19 304 GLU A O 1
ATOM 2288 N N . GLU A 1 305 ? -2.643 41 8.047 1 97.25 305 GLU A N 1
ATOM 2289 C CA . GLU A 1 305 ? -1.8 40.594 6.93 1 97.25 305 GLU A CA 1
ATOM 2290 C C . GLU A 1 305 ? -2.102 39.156 6.508 1 97.25 305 GLU A C 1
ATOM 2292 O O . GLU A 1 305 ? -1.321 38.531 5.773 1 97.25 305 GLU A O 1
ATOM 2297 N N . LEU A 1 306 ? -3.193 38.594 6.953 1 97.81 306 LEU A N 1
ATOM 2298 C CA . LEU A 1 306 ? -3.514 37.188 6.723 1 97.81 306 LEU A CA 1
ATOM 2299 C C . LEU A 1 306 ? -3.459 36.875 5.234 1 97.81 306 LEU A C 1
ATOM 2301 O O . LEU A 1 306 ? -2.877 35.844 4.84 1 97.81 306 LEU A O 1
ATOM 2305 N N . ALA A 1 307 ? -4.074 37.688 4.41 1 97.56 307 ALA A N 1
ATOM 2306 C CA . ALA A 1 307 ? -4.125 37.406 2.973 1 97.56 307 ALA A CA 1
ATOM 2307 C C . ALA A 1 307 ? -2.719 37.344 2.383 1 97.56 307 ALA A C 1
ATOM 2309 O O . ALA A 1 307 ? -2.461 36.531 1.489 1 97.56 307 ALA A O 1
ATOM 2310 N N . GLU A 1 308 ? -1.893 38.188 2.824 1 97.56 308 GLU A N 1
ATOM 2311 C CA . GLU A 1 308 ? -0.506 38.156 2.367 1 97.56 308 GLU A CA 1
ATOM 2312 C C . GLU A 1 308 ? 0.188 36.875 2.771 1 97.56 308 GLU A C 1
ATOM 2314 O O . GLU A 1 308 ? 0.927 36.281 1.979 1 97.56 308 GLU A O 1
ATOM 2319 N N . GLY A 1 309 ? 0.01 36.469 4.02 1 98 309 GLY A N 1
ATOM 2320 C CA . GLY A 1 309 ? 0.585 35.219 4.488 1 98 309 GLY A CA 1
ATOM 2321 C C . GLY A 1 309 ? 0.121 34 3.693 1 98 309 GLY A C 1
ATOM 2322 O O . GLY A 1 309 ? 0.936 33.188 3.266 1 98 309 GLY A O 1
ATOM 2323 N N . LEU A 1 310 ? -1.202 33.906 3.463 1 98.12 310 LEU A N 1
ATOM 2324 C CA . LEU A 1 310 ? -1.765 32.812 2.67 1 98.12 310 LEU A CA 1
ATOM 2325 C C . LEU A 1 310 ? -1.258 32.875 1.232 1 98.12 310 LEU A C 1
ATOM 2327 O O . LEU A 1 310 ? -1.025 31.844 0.61 1 98.12 310 LEU A O 1
ATOM 2331 N N . GLY A 1 311 ? -1.118 34.094 0.719 1 97.69 311 GLY A N 1
ATOM 2332 C CA . GLY A 1 311 ? -0.536 34.25 -0.604 1 97.69 311 GLY A CA 1
ATOM 2333 C C . GLY A 1 311 ? 0.884 33.719 -0.7 1 97.69 311 GLY A C 1
ATOM 2334 O O . GLY A 1 311 ? 1.244 33.062 -1.681 1 97.69 311 GLY A O 1
ATOM 2335 N N . ALA A 1 312 ? 1.698 34.094 0.308 1 97.38 312 ALA A N 1
ATOM 2336 C CA . ALA A 1 312 ? 3.072 33.594 0.347 1 97.38 312 ALA A CA 1
ATOM 2337 C C . ALA A 1 312 ? 3.104 32.062 0.366 1 97.38 312 ALA A C 1
ATOM 2339 O O . ALA A 1 312 ? 3.951 31.438 -0.286 1 97.38 312 ALA A O 1
ATOM 2340 N N . LEU A 1 313 ? 2.207 31.469 1.12 1 95.88 313 LEU A N 1
ATOM 2341 C CA . LEU A 1 313 ? 2.074 30.016 1.166 1 95.88 313 LEU A CA 1
ATOM 2342 C C . LEU A 1 313 ? 1.691 29.453 -0.203 1 95.88 313 LEU A C 1
ATOM 2344 O O . LEU A 1 313 ? 2.277 28.469 -0.666 1 95.88 313 LEU A O 1
ATOM 2348 N N . GLU A 1 314 ? 0.753 30.078 -0.854 1 94.56 314 GLU A N 1
ATOM 2349 C CA . GLU A 1 314 ? 0.242 29.672 -2.16 1 94.56 314 GLU A CA 1
ATOM 2350 C C . GLU A 1 314 ? 1.339 29.719 -3.219 1 94.56 314 GLU A C 1
ATOM 2352 O O . GLU A 1 314 ? 1.371 28.875 -4.121 1 94.56 314 GLU A O 1
ATOM 2357 N N . ARG A 1 315 ? 2.193 30.672 -3.076 1 94.75 315 ARG A N 1
ATOM 2358 C CA . ARG A 1 315 ? 3.262 30.875 -4.051 1 94.75 315 ARG A CA 1
ATOM 2359 C C . ARG A 1 315 ? 4.504 30.078 -3.666 1 94.75 315 ARG A C 1
ATOM 2361 O O . ARG A 1 315 ? 5.578 30.281 -4.238 1 94.75 315 ARG A O 1
ATOM 2368 N N . ARG A 1 316 ? 4.457 29.25 -2.637 1 92.38 316 ARG A N 1
ATOM 2369 C CA . ARG A 1 316 ? 5.531 28.375 -2.191 1 92.38 316 ARG A CA 1
ATOM 2370 C C . ARG A 1 316 ? 6.75 29.172 -1.755 1 92.38 316 ARG A C 1
ATOM 2372 O O . ARG A 1 316 ? 7.887 28.797 -2.053 1 92.38 316 ARG A O 1
ATOM 2379 N N . GLU A 1 317 ? 6.457 30.25 -1.094 1 95.56 317 GLU A N 1
ATOM 2380 C CA . GLU A 1 317 ? 7.539 31.141 -0.664 1 95.56 317 GLU A CA 1
ATOM 2381 C C . GLU A 1 317 ? 7.918 30.875 0.791 1 95.56 317 GLU A C 1
ATOM 2383 O O . GLU A 1 317 ? 8.898 31.438 1.293 1 95.56 317 GLU A O 1
ATOM 2388 N N . THR A 1 318 ? 7.23 30.047 1.414 1 96.94 318 THR A N 1
ATOM 2389 C CA . THR A 1 318 ? 7.469 29.797 2.832 1 96.94 318 THR A CA 1
ATOM 2390 C C . THR A 1 318 ? 8.141 28.453 3.045 1 96.94 318 THR A C 1
ATOM 2392 O O . THR A 1 318 ? 8.312 27.672 2.098 1 96.94 318 THR A O 1
ATOM 2395 N N . TRP A 1 319 ? 8.656 28.172 4.125 1 97.75 319 TRP A N 1
ATOM 2396 C CA . TRP A 1 319 ? 9.117 26.891 4.641 1 97.75 319 TRP A CA 1
ATOM 2397 C C . TRP A 1 319 ? 8.711 26.719 6.102 1 97.75 319 TRP A C 1
ATOM 2399 O O . TRP A 1 319 ? 8.266 27.672 6.75 1 97.75 319 TRP A O 1
ATOM 2409 N N . GLY A 1 320 ? 8.82 25.453 6.633 1 97.94 320 GLY A N 1
ATOM 2410 C CA . GLY A 1 320 ? 8.227 25.234 7.945 1 97.94 320 GLY A CA 1
ATOM 2411 C C . GLY A 1 320 ? 6.758 25.609 8.008 1 97.94 320 GLY A C 1
ATOM 2412 O O . GLY A 1 320 ? 6.062 25.578 6.988 1 97.94 320 GLY A O 1
ATOM 2413 N N . LYS A 1 321 ? 6.289 25.812 9.18 1 98.12 321 LYS A N 1
ATOM 2414 C CA . LYS A 1 321 ? 4.895 26.219 9.352 1 98.12 321 LYS A CA 1
ATOM 2415 C C . LYS A 1 321 ? 4.75 27.734 9.305 1 98.12 321 LYS A C 1
ATOM 2417 O O . LYS A 1 321 ? 5.398 28.453 10.078 1 98.12 321 LYS A O 1
ATOM 2422 N N . ALA A 1 322 ? 3.949 28.234 8.352 1 98.06 322 ALA A N 1
ATOM 2423 C CA . ALA A 1 322 ? 3.602 29.656 8.336 1 98.06 322 ALA A CA 1
ATOM 2424 C C . ALA A 1 322 ? 2.535 29.969 9.383 1 98.06 322 ALA A C 1
ATOM 2426 O O . ALA A 1 322 ? 1.605 29.188 9.586 1 98.06 322 ALA A O 1
ATOM 2427 N N . VAL A 1 323 ? 2.701 31.109 10.055 1 98.06 323 VAL A N 1
ATOM 2428 C CA . VAL A 1 323 ? 1.818 31.422 11.172 1 98.06 323 VAL A CA 1
ATOM 2429 C C . VAL A 1 323 ? 1.433 32.906 11.125 1 98.06 323 VAL A C 1
ATOM 2431 O O . VAL A 1 323 ? 2.148 33.719 10.547 1 98.06 323 VAL A O 1
ATOM 2434 N N . ILE A 1 324 ? 0.304 33.156 11.664 1 97.81 324 ILE A N 1
ATOM 2435 C CA . ILE A 1 324 ? -0.027 34.531 11.969 1 97.81 324 ILE A CA 1
ATOM 2436 C C . ILE A 1 324 ? -0.048 34.75 13.477 1 97.81 324 ILE A C 1
ATOM 2438 O O . ILE A 1 324 ? -0.46 33.875 14.227 1 97.81 324 ILE A O 1
ATOM 2442 N N . ARG A 1 325 ? 0.359 35.875 13.867 1 97.62 325 ARG A N 1
ATOM 2443 C CA . ARG A 1 325 ? 0.277 36.281 15.258 1 97.62 325 ARG A CA 1
ATOM 2444 C C . ARG A 1 325 ? -0.904 37.219 15.484 1 97.62 325 ARG A C 1
ATOM 2446 O O . ARG A 1 325 ? -0.949 38.344 14.922 1 97.62 325 ARG A O 1
ATOM 2453 N N . VAL A 1 326 ? -1.78 36.781 16.281 1 97.44 326 VAL A N 1
ATOM 2454 C CA . VAL A 1 326 ? -3.021 37.5 16.531 1 97.44 326 VAL A CA 1
ATOM 2455 C C . VAL A 1 326 ? -2.838 38.438 17.719 1 97.44 326 VAL A C 1
ATOM 2457 O O . VAL A 1 326 ? -3.408 39.531 17.766 1 97.44 326 VAL A O 1
ATOM 2460 N N . ARG A 1 327 ? -2.148 37.875 18.766 1 94.38 327 ARG A N 1
ATOM 2461 C CA . ARG A 1 327 ? -1.858 38.562 20 1 94.38 327 ARG A CA 1
ATOM 2462 C C . ARG A 1 327 ? -0.395 38.406 20.406 1 94.38 327 ARG A C 1
ATOM 2464 O O . ARG A 1 327 ? 0.209 37.375 20.141 1 94.38 327 ARG A O 1
ATOM 2471 N N . GLU A 1 328 ? 0.094 39.469 20.969 1 90.81 328 GLU A N 1
ATOM 2472 C CA . GLU A 1 328 ? 1.439 39.344 21.516 1 90.81 328 GLU A CA 1
ATOM 2473 C C . GLU A 1 328 ? 1.421 38.562 22.844 1 90.81 328 GLU A C 1
ATOM 2475 O O . GLU A 1 328 ? 0.504 38.75 23.641 1 90.81 328 GLU A O 1
ATOM 2480 N N . ASP A 1 329 ? 2.312 37.594 22.906 1 82.31 329 ASP A N 1
ATOM 2481 C CA . ASP A 1 329 ? 2.457 36.875 24.172 1 82.31 329 ASP A CA 1
ATOM 2482 C C . ASP A 1 329 ? 3.25 37.688 25.188 1 82.31 329 ASP A C 1
ATOM 2484 O O . ASP A 1 329 ? 4.484 37.719 25.141 1 82.31 329 ASP A O 1
ATOM 2488 N N . ASP A 1 330 ? 2.695 38.5 26.031 1 67 330 ASP A N 1
ATOM 2489 C CA . ASP A 1 330 ? 3.383 39.406 26.938 1 67 330 ASP A CA 1
ATOM 2490 C C . ASP A 1 330 ? 3.844 38.656 28.203 1 67 330 ASP A C 1
ATOM 2492 O O . ASP A 1 330 ? 4.328 39.281 29.141 1 67 330 ASP A O 1
ATOM 2496 N N . SER A 1 331 ? 3.498 37.469 28.312 1 59.53 331 SER A N 1
ATOM 2497 C CA . SER A 1 331 ? 3.924 36.812 29.547 1 59.53 331 SER A CA 1
ATOM 2498 C C . SER A 1 331 ? 5.438 36.844 29.703 1 59.53 331 SER A C 1
ATOM 2500 O O . SER A 1 331 ? 5.961 36.688 30.812 1 59.53 331 SER A O 1
ATOM 2502 N N . ALA A 1 332 ? 6.348 36.844 28.75 1 52.78 332 ALA A N 1
ATOM 2503 C CA . ALA A 1 332 ? 7.785 36.938 28.969 1 52.78 332 ALA A CA 1
ATOM 2504 C C . ALA A 1 332 ? 8.164 38.281 29.547 1 52.78 332 ALA A C 1
ATOM 2506 O O . ALA A 1 332 ? 9.164 38.406 30.25 1 52.78 332 ALA A O 1
ATOM 2507 N N . LYS A 1 333 ? 7.629 39.406 29.234 1 49.06 333 LYS A N 1
ATOM 2508 C CA . LYS A 1 333 ? 8.086 40.719 29.75 1 49.06 333 LYS A CA 1
ATOM 2509 C C . LYS A 1 333 ? 7.949 40.781 31.266 1 49.06 333 LYS A C 1
ATOM 2511 O O . LYS A 1 333 ? 8.57 41.625 31.906 1 49.06 333 LYS A O 1
ATOM 2516 N N . VAL A 1 334 ? 7.164 40.062 31.938 1 42.5 334 VAL A N 1
ATOM 2517 C CA . VAL A 1 334 ? 7.031 40.281 33.375 1 42.5 334 VAL A CA 1
ATOM 2518 C C . VAL A 1 334 ? 8.203 39.625 34.125 1 42.5 334 VAL A C 1
ATOM 2520 O O . VAL A 1 334 ? 8.641 40.125 35.156 1 42.5 334 VAL A O 1
ATOM 2523 N N . GLY A 1 335 ? 8.828 38.562 33.688 1 36.19 335 GLY A N 1
ATOM 2524 C CA . GLY A 1 335 ? 9.891 37.969 34.5 1 36.19 335 GLY A CA 1
ATOM 2525 C C . GLY A 1 335 ? 11.188 38.781 34.438 1 36.19 335 GLY A C 1
ATOM 2526 O O . GLY A 1 335 ? 12.156 38.438 35.094 1 36.19 335 GLY A O 1
ATOM 2527 N N . ALA A 1 336 ? 11.398 39.438 33.344 1 48.12 336 ALA A N 1
ATOM 2528 C CA . ALA A 1 336 ? 12.656 40.188 33.438 1 48.12 336 ALA A CA 1
ATOM 2529 C C . ALA A 1 336 ? 12.555 41.312 34.469 1 48.12 336 ALA A C 1
ATOM 2531 O O . ALA A 1 336 ? 13.539 41.969 34.75 1 48.12 336 ALA A O 1
ATOM 2532 N N . LYS A 1 337 ? 11.492 41.812 34.594 1 39.78 337 LYS A N 1
ATOM 2533 C CA . LYS A 1 337 ? 11.484 42.938 35.531 1 39.78 337 LYS A CA 1
ATOM 2534 C C . LYS A 1 337 ? 11.562 42.406 36.969 1 39.78 337 LYS A C 1
ATOM 2536 O O . LYS A 1 337 ? 11.562 43.219 37.906 1 39.78 337 LYS A O 1
ATOM 2541 N N . LEU A 1 338 ? 11.305 41.031 37.188 1 30.45 338 LEU A N 1
ATOM 2542 C CA . LEU A 1 338 ? 11.625 40.688 38.562 1 30.45 338 LEU A CA 1
ATOM 2543 C C . LEU A 1 338 ? 13.102 40.344 38.719 1 30.45 338 LEU A C 1
ATOM 2545 O O . LEU A 1 338 ? 13.672 39.656 37.844 1 30.45 338 LEU A O 1
ATOM 2549 N N . MET B 1 1 ? 12.477 -37.531 -27.812 1 95.5 1 MET B N 1
ATOM 2550 C CA . MET B 1 1 ? 11.32 -37.531 -26.922 1 95.5 1 MET B CA 1
ATOM 2551 C C . MET B 1 1 ? 10.211 -36.656 -27.469 1 95.5 1 MET B C 1
ATOM 2553 O O . MET B 1 1 ? 10.406 -35.938 -28.438 1 95.5 1 MET B O 1
ATOM 2557 N N . LYS B 1 2 ? 9.055 -36.781 -26.875 1 97.44 2 LYS B N 1
ATOM 2558 C CA . LYS B 1 2 ? 7.977 -35.844 -27.203 1 97.44 2 LYS B CA 1
ATOM 2559 C C . LYS B 1 2 ? 8.141 -34.531 -26.453 1 97.44 2 LYS B C 1
ATOM 2561 O O . LYS B 1 2 ? 8.625 -34.5 -25.312 1 97.44 2 LYS B O 1
ATOM 2566 N N . GLY B 1 3 ? 7.793 -33.438 -27.094 1 97.69 3 GLY B N 1
ATOM 2567 C CA . GLY B 1 3 ? 7.824 -32.125 -26.453 1 97.69 3 GLY B CA 1
ATOM 2568 C C . GLY B 1 3 ? 7.199 -31.031 -27.312 1 97.69 3 GLY B C 1
ATOM 2569 O O . GLY B 1 3 ? 7.102 -31.172 -28.531 1 97.69 3 GLY B O 1
ATOM 2570 N N . PHE B 1 4 ? 6.742 -30.031 -26.656 1 97.69 4 PHE B N 1
ATOM 2571 C CA . PHE B 1 4 ? 6.145 -28.891 -27.344 1 97.69 4 PHE B CA 1
ATOM 2572 C C . PHE B 1 4 ? 7.203 -27.844 -27.656 1 97.69 4 PHE B C 1
ATOM 2574 O O . PHE B 1 4 ? 7.445 -26.938 -26.859 1 97.69 4 PHE B O 1
ATOM 2581 N N . VAL B 1 5 ? 7.719 -27.875 -28.891 1 97.81 5 VAL B N 1
ATOM 2582 C CA . VAL B 1 5 ? 8.844 -27.047 -29.297 1 97.81 5 VAL B CA 1
ATOM 2583 C C . VAL B 1 5 ? 8.328 -25.797 -30.031 1 97.81 5 VAL B C 1
ATOM 2585 O O . VAL B 1 5 ? 7.648 -25.906 -31.047 1 97.81 5 VAL B O 1
ATOM 2588 N N . VAL B 1 6 ? 8.648 -24.641 -29.469 1 97.94 6 VAL B N 1
ATOM 2589 C CA . VAL B 1 6 ? 8.367 -23.359 -30.125 1 97.94 6 VAL B CA 1
ATOM 2590 C C . VAL B 1 6 ? 9.523 -23.016 -31.062 1 97.94 6 VAL B C 1
ATOM 2592 O O . VAL B 1 6 ? 10.562 -22.516 -30.609 1 97.94 6 VAL B O 1
ATOM 2595 N N . LYS B 1 7 ? 9.336 -23.172 -32.281 1 97.31 7 LYS B N 1
ATOM 2596 C CA . LYS B 1 7 ? 10.336 -22.828 -33.281 1 97.31 7 LYS B CA 1
ATOM 2597 C C . LYS B 1 7 ? 10.125 -21.422 -33.812 1 97.31 7 LYS B C 1
ATOM 2599 O O . LYS B 1 7 ? 11.086 -20.75 -34.219 1 97.31 7 LYS B O 1
ATOM 2604 N N . ASP B 1 8 ? 8.883 -21.094 -33.906 1 97.12 8 ASP B N 1
ATOM 2605 C CA . ASP B 1 8 ? 8.414 -19.75 -34.219 1 97.12 8 ASP B CA 1
ATOM 2606 C C . ASP B 1 8 ? 7.367 -19.281 -33.219 1 97.12 8 ASP B C 1
ATOM 2608 O O . ASP B 1 8 ? 6.512 -20.047 -32.812 1 97.12 8 ASP B O 1
ATOM 2612 N N . LEU B 1 9 ? 7.543 -18 -32.906 1 97.88 9 LEU B N 1
ATOM 2613 C CA . LEU B 1 9 ? 6.566 -17.438 -31.969 1 97.88 9 LEU B CA 1
ATOM 2614 C C . LEU B 1 9 ? 5.16 -17.5 -32.562 1 97.88 9 LEU B C 1
ATOM 2616 O O . LEU B 1 9 ? 4.922 -17.016 -33.656 1 97.88 9 LEU B O 1
ATOM 2620 N N . ALA B 1 10 ? 4.277 -18.125 -31.922 1 97.81 10 ALA B N 1
ATOM 2621 C CA . ALA B 1 10 ? 2.9 -18.297 -32.375 1 97.81 10 ALA B CA 1
ATOM 2622 C C . ALA B 1 10 ? 1.99 -18.703 -31.219 1 97.81 10 ALA B C 1
ATOM 2624 O O . ALA B 1 10 ? 2.469 -19.078 -30.156 1 97.81 10 ALA B O 1
ATOM 2625 N N . HIS B 1 11 ? 0.71 -18.469 -31.516 1 97.88 11 HIS B N 1
ATOM 2626 C CA . HIS B 1 11 ? -0.255 -19.031 -30.562 1 97.88 11 HIS B CA 1
ATOM 2627 C C . HIS B 1 11 ? -0.083 -20.531 -30.422 1 97.88 11 HIS B C 1
ATOM 2629 O O . HIS B 1 11 ? 0.191 -21.234 -31.406 1 97.88 11 HIS B O 1
ATOM 2635 N N . PRO B 1 12 ? -0.289 -21.062 -29.203 1 97.69 12 PRO B N 1
ATOM 2636 C CA . PRO B 1 12 ? -0.07 -22.5 -28.969 1 97.69 12 PRO B CA 1
ATOM 2637 C C . PRO B 1 12 ? -0.89 -23.375 -29.922 1 97.69 12 PRO B C 1
ATOM 2639 O O . PRO B 1 12 ? -0.469 -24.484 -30.266 1 97.69 12 PRO B O 1
ATOM 2642 N N . SER B 1 13 ? -2.014 -22.922 -30.344 1 97.44 13 SER B N 1
ATOM 2643 C CA . SER B 1 13 ? -2.871 -23.688 -31.234 1 97.44 13 SER B CA 1
ATOM 2644 C C . SER B 1 13 ? -2.18 -23.953 -32.562 1 97.44 13 SER B C 1
ATOM 2646 O O . SER B 1 13 ? -2.602 -24.828 -33.344 1 97.44 13 SER B O 1
ATOM 2648 N N . LYS B 1 14 ? -1.149 -23.25 -32.875 1 97.25 14 LYS B N 1
ATOM 2649 C CA . LYS B 1 14 ? -0.45 -23.359 -34.156 1 97.25 14 LYS B CA 1
ATOM 2650 C C . LYS B 1 14 ? 0.883 -24.094 -34 1 97.25 14 LYS B C 1
ATOM 2652 O O . LYS B 1 14 ? 1.688 -24.141 -34.906 1 97.25 14 LYS B O 1
ATOM 2657 N N . ILE B 1 15 ? 1.166 -24.578 -32.875 1 96.44 15 ILE B N 1
ATOM 2658 C CA . ILE B 1 15 ? 2.42 -25.266 -32.594 1 96.44 15 ILE B CA 1
ATOM 2659 C C . ILE B 1 15 ? 2.164 -26.766 -32.438 1 96.44 15 ILE B C 1
ATOM 2661 O O . ILE B 1 15 ? 1.477 -27.172 -31.484 1 96.44 15 ILE B O 1
ATOM 2665 N N . PRO B 1 16 ? 2.699 -27.5 -33.25 1 94.5 16 PRO B N 1
ATOM 2666 C CA . PRO B 1 16 ? 2.48 -28.953 -33.156 1 94.5 16 PRO B CA 1
ATOM 2667 C C . PRO B 1 16 ? 3.4 -29.609 -32.125 1 94.5 16 PRO B C 1
ATOM 2669 O O . PRO B 1 16 ? 4.508 -29.141 -31.891 1 94.5 16 PRO B O 1
ATOM 2672 N N . LEU B 1 17 ? 2.914 -30.719 -31.594 1 96.31 17 LEU B N 1
ATOM 2673 C CA . LEU B 1 17 ? 3.766 -31.547 -30.75 1 96.31 17 LEU B CA 1
ATOM 2674 C C . LEU B 1 17 ? 4.891 -32.188 -31.562 1 96.31 17 LEU B C 1
ATOM 2676 O O . LEU B 1 17 ? 4.637 -32.781 -32.594 1 96.31 17 LEU B O 1
ATOM 2680 N N . ALA B 1 18 ? 6.082 -32 -31.094 1 97.06 18 ALA B N 1
ATOM 2681 C CA . ALA B 1 18 ? 7.215 -32.688 -31.719 1 97.06 18 ALA B CA 1
ATOM 2682 C C . ALA B 1 18 ? 7.426 -34.062 -31.094 1 97.06 18 ALA B C 1
ATOM 2684 O O . ALA B 1 18 ? 7.27 -34.219 -29.891 1 97.06 18 ALA B O 1
ATOM 2685 N N . THR B 1 19 ? 7.859 -35.031 -31.875 1 96.25 19 THR B N 1
ATOM 2686 C CA . THR B 1 19 ? 7.996 -36.406 -31.391 1 96.25 19 THR B CA 1
ATOM 2687 C C . THR B 1 19 ? 9.453 -36.844 -31.422 1 96.25 19 THR B C 1
ATOM 2689 O O . THR B 1 19 ? 9.773 -37.969 -31.016 1 96.25 19 THR B O 1
ATOM 2692 N N . ASP B 1 20 ? 10.25 -36.031 -31.875 1 96.56 20 ASP B N 1
ATOM 2693 C CA . ASP B 1 20 ? 11.656 -36.406 -32.031 1 96.56 20 ASP B CA 1
ATOM 2694 C C . ASP B 1 20 ? 12.562 -35.312 -31.422 1 96.56 20 ASP B C 1
ATOM 2696 O O . ASP B 1 20 ? 13.578 -34.969 -32.031 1 96.56 20 ASP B O 1
ATOM 2700 N N . VAL B 1 21 ? 12.156 -34.844 -30.312 1 96.56 21 VAL B N 1
ATOM 2701 C CA . VAL B 1 21 ? 12.953 -33.844 -29.609 1 96.56 21 VAL B CA 1
ATOM 2702 C C . VAL B 1 21 ? 14.117 -34.5 -28.891 1 96.56 21 VAL B C 1
ATOM 2704 O O . VAL B 1 21 ? 13.938 -35.531 -28.234 1 96.56 21 VAL B O 1
ATOM 2707 N N . PRO B 1 22 ? 15.297 -33.938 -29.094 1 95.06 22 PRO B N 1
ATOM 2708 C CA . PRO B 1 22 ? 16.406 -34.5 -28.328 1 95.06 22 PRO B CA 1
ATOM 2709 C C . PRO B 1 22 ? 16.156 -34.438 -26.812 1 95.06 22 PRO B C 1
ATOM 2711 O O . PRO B 1 22 ? 15.602 -33.469 -26.312 1 95.06 22 PRO B O 1
ATOM 2714 N N . GLU B 1 23 ? 16.516 -35.562 -26.141 1 94.56 23 GLU B N 1
ATOM 2715 C CA . GLU B 1 23 ? 16.453 -35.5 -24.688 1 94.56 23 GLU B CA 1
ATOM 2716 C C . GLU B 1 23 ? 17.328 -34.375 -24.141 1 94.56 23 GLU B C 1
ATOM 2718 O O . GLU B 1 23 ? 18.406 -34.094 -24.656 1 94.56 23 GLU B O 1
ATOM 2723 N N . PRO B 1 24 ? 16.875 -33.781 -23.094 1 95.75 24 PRO B N 1
ATOM 2724 C CA . PRO B 1 24 ? 17.688 -32.719 -22.516 1 95.75 24 PRO B CA 1
ATOM 2725 C C . PRO B 1 24 ? 18.969 -33.25 -21.875 1 95.75 24 PRO B C 1
ATOM 2727 O O . PRO B 1 24 ? 18.984 -34.375 -21.328 1 95.75 24 PRO B O 1
ATOM 2730 N N . LYS B 1 25 ? 19.953 -32.469 -22 1 94.25 25 LYS B N 1
ATOM 2731 C CA . LYS B 1 25 ? 21.219 -32.75 -21.312 1 94.25 25 LYS B CA 1
ATOM 2732 C C . LYS B 1 25 ? 21.359 -31.906 -20.047 1 94.25 25 LYS B C 1
ATOM 2734 O O . LYS B 1 25 ? 21.141 -30.703 -20.078 1 94.25 25 LYS B O 1
ATOM 2739 N N . ALA B 1 26 ? 21.719 -32.594 -19 1 95.81 26 ALA B N 1
ATOM 2740 C CA . ALA B 1 26 ? 21.859 -31.859 -17.734 1 95.81 26 ALA B CA 1
ATOM 2741 C C . ALA B 1 26 ? 23.125 -30.984 -17.75 1 95.81 26 ALA B C 1
ATOM 2743 O O . ALA B 1 26 ? 24.219 -31.469 -18.062 1 95.81 26 ALA B O 1
ATOM 2744 N N . GLY B 1 27 ? 23 -29.734 -17.453 1 93.94 27 GLY B N 1
ATOM 2745 C CA . GLY B 1 27 ? 24.141 -28.875 -17.219 1 93.94 27 GLY B CA 1
ATOM 2746 C C . GLY B 1 27 ? 24.75 -29.062 -15.836 1 93.94 27 GLY B C 1
ATOM 2747 O O . GLY B 1 27 ? 24.422 -30.016 -15.125 1 93.94 27 GLY B O 1
ATOM 2748 N N . LYS B 1 28 ? 25.703 -28.25 -15.43 1 92 28 LYS B N 1
ATOM 2749 C CA . LYS B 1 28 ? 26.516 -28.391 -14.227 1 92 28 LYS B CA 1
ATOM 2750 C C . LYS B 1 28 ? 25.641 -28.5 -12.984 1 92 28 LYS B C 1
ATOM 2752 O O . LYS B 1 28 ? 25.875 -29.359 -12.125 1 92 28 LYS B O 1
ATOM 2757 N N . ASP B 1 29 ? 24.609 -27.766 -12.797 1 95.06 29 ASP B N 1
ATOM 2758 C CA . ASP B 1 29 ? 23.781 -27.766 -11.594 1 95.06 29 ASP B CA 1
ATOM 2759 C C . ASP B 1 29 ? 22.375 -28.281 -11.891 1 95.06 29 ASP B C 1
ATOM 2761 O O . ASP B 1 29 ? 21.422 -27.953 -11.172 1 95.06 29 ASP B O 1
ATOM 2765 N N . GLN B 1 30 ? 22.312 -29.188 -12.891 1 97.62 30 GLN B N 1
ATOM 2766 C CA . GLN B 1 30 ? 20.969 -29.609 -13.297 1 97.62 30 GLN B CA 1
ATOM 2767 C C . GLN B 1 30 ? 20.812 -31.109 -13.133 1 97.62 30 GLN B C 1
ATOM 2769 O O . GLN B 1 30 ? 21.797 -31.859 -13.125 1 97.62 30 GLN B O 1
ATOM 2774 N N . VAL B 1 31 ? 19.672 -31.547 -12.938 1 98.12 31 VAL B N 1
ATOM 2775 C CA . VAL B 1 31 ? 19.25 -32.938 -12.992 1 98.12 31 VAL B CA 1
ATOM 2776 C C . VAL B 1 31 ? 18.125 -33.094 -14.023 1 98.12 31 VAL B C 1
ATOM 2778 O O . VAL B 1 31 ? 17.484 -32.125 -14.398 1 98.12 31 VAL B O 1
ATOM 2781 N N . ILE B 1 32 ? 18 -34.281 -14.469 1 98.44 32 ILE B N 1
ATOM 2782 C CA . ILE B 1 32 ? 16.906 -34.594 -15.391 1 98.44 32 ILE B CA 1
ATOM 2783 C C . ILE B 1 32 ? 15.727 -35.156 -14.617 1 98.44 32 ILE B C 1
ATOM 2785 O O . ILE B 1 32 ? 15.891 -36.031 -13.766 1 98.44 32 ILE B O 1
ATOM 2789 N N . VAL B 1 33 ? 14.609 -34.656 -14.836 1 98.56 33 VAL B N 1
ATOM 2790 C CA . VAL B 1 33 ? 13.383 -35.156 -14.227 1 98.56 33 VAL B CA 1
ATOM 2791 C C . VAL B 1 33 ? 12.484 -35.75 -15.305 1 98.56 33 VAL B C 1
ATOM 2793 O O . VAL B 1 33 ? 12.273 -35.156 -16.359 1 98.56 33 VAL B O 1
ATOM 2796 N N . ASP B 1 34 ? 12.047 -36.969 -15.047 1 98.38 34 ASP B N 1
ATOM 2797 C CA . ASP B 1 34 ? 10.953 -37.531 -15.828 1 98.38 34 ASP B CA 1
ATOM 2798 C C . ASP B 1 34 ? 9.625 -36.844 -15.477 1 98.38 34 ASP B C 1
ATOM 2800 O O . ASP B 1 34 ? 9.133 -37 -14.352 1 98.38 34 ASP B O 1
ATOM 2804 N N . VAL B 1 35 ? 9.055 -36.188 -16.453 1 98.56 35 VAL B N 1
ATOM 2805 C CA . VAL B 1 35 ? 7.844 -35.438 -16.156 1 98.56 35 VAL B CA 1
ATOM 2806 C C . VAL B 1 35 ? 6.629 -36.344 -16.203 1 98.56 35 VAL B C 1
ATOM 2808 O O . VAL B 1 35 ? 6.414 -37.062 -17.188 1 98.56 35 VAL B O 1
ATOM 2811 N N . TYR B 1 36 ? 5.91 -36.344 -15.133 1 98.5 36 TYR B N 1
ATOM 2812 C CA . TYR B 1 36 ? 4.664 -37.094 -15.086 1 98.5 36 TYR B CA 1
ATOM 2813 C C . TYR B 1 36 ? 3.469 -36.188 -15.352 1 98.5 36 TYR B C 1
ATOM 2815 O O . TYR B 1 36 ? 2.562 -36.562 -16.109 1 98.5 36 TYR B O 1
ATOM 2823 N N . SER B 1 37 ? 3.434 -35.094 -14.75 1 98.62 37 SER B N 1
ATOM 2824 C CA . SER B 1 37 ? 2.424 -34.062 -14.984 1 98.62 37 SER B CA 1
ATOM 2825 C C . SER B 1 37 ? 3.055 -32.688 -15.055 1 98.62 37 SER B C 1
ATOM 2827 O O . SER B 1 37 ? 4.137 -32.438 -14.516 1 98.62 37 SER B O 1
ATOM 2829 N N . ALA B 1 38 ? 2.43 -31.781 -15.797 1 98.69 38 ALA B N 1
ATOM 2830 C CA . ALA B 1 38 ? 2.855 -30.391 -15.883 1 98.69 38 ALA B CA 1
ATOM 2831 C C . ALA B 1 38 ? 1.672 -29.438 -15.711 1 98.69 38 ALA B C 1
ATOM 2833 O O . ALA B 1 38 ? 0.559 -29.75 -16.141 1 98.69 38 ALA B O 1
ATOM 2834 N N . GLY B 1 39 ? 1.929 -28.406 -15.023 1 98.38 39 GLY B N 1
ATOM 2835 C CA . GLY B 1 39 ? 0.891 -27.406 -14.82 1 98.38 39 GLY B CA 1
ATOM 2836 C C . GLY B 1 39 ? 0.77 -26.438 -15.977 1 98.38 39 GLY B C 1
ATOM 2837 O O . GLY B 1 39 ? 1.771 -26.062 -16.594 1 98.38 39 GLY B O 1
ATOM 2838 N N . LEU B 1 40 ? -0.451 -26.031 -16.281 1 98.12 40 LEU B N 1
ATOM 2839 C CA . LEU B 1 40 ? -0.716 -25.031 -17.312 1 98.12 40 LEU B CA 1
ATOM 2840 C C . LEU B 1 40 ? -0.853 -23.641 -16.703 1 98.12 40 LEU B C 1
ATOM 2842 O O . L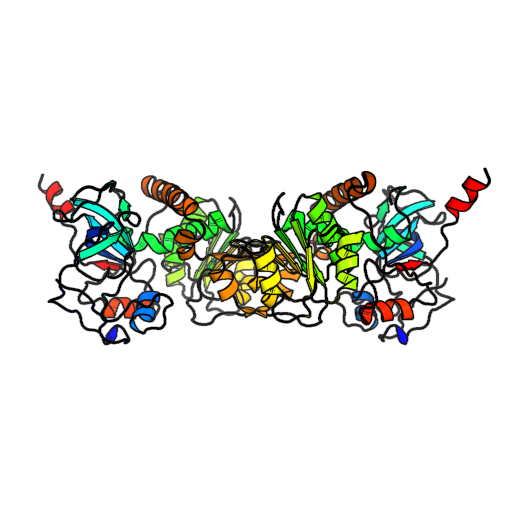EU B 1 40 ? -1.505 -23.469 -15.672 1 98.12 40 LEU B O 1
ATOM 2846 N N . ASN B 1 41 ? -0.213 -22.719 -17.281 1 96 41 ASN B N 1
ATOM 2847 C CA . ASN B 1 41 ? -0.287 -21.328 -16.859 1 96 41 ASN B CA 1
ATOM 2848 C C . ASN B 1 41 ? -0.683 -20.422 -18.016 1 96 41 ASN B C 1
ATOM 2850 O O . ASN B 1 41 ? -0.28 -20.641 -19.156 1 96 41 ASN B O 1
ATOM 2854 N N . PHE B 1 42 ? -1.418 -19.391 -17.656 1 92.94 42 PHE B N 1
ATOM 2855 C CA . PHE B 1 42 ? -1.808 -18.422 -18.688 1 92.94 42 PHE B CA 1
ATOM 2856 C C . PHE B 1 42 ? -0.58 -17.844 -19.375 1 92.94 42 PHE B C 1
ATOM 2858 O O . PHE B 1 42 ? -0.598 -17.578 -20.578 1 92.94 42 PHE B O 1
ATOM 2865 N N . PHE B 1 43 ? 0.478 -17.625 -18.609 1 93.69 43 PHE B N 1
ATOM 2866 C CA . PHE B 1 43 ? 1.65 -16.969 -19.172 1 93.69 43 PHE B CA 1
ATOM 2867 C C . PHE B 1 43 ? 2.35 -17.891 -20.172 1 93.69 43 PHE B C 1
ATOM 2869 O O . PHE B 1 43 ? 3.191 -17.438 -20.953 1 93.69 43 PHE B O 1
ATOM 2876 N N . ASP B 1 44 ? 2.094 -19.172 -20.188 1 96.75 44 ASP B N 1
ATOM 2877 C CA . ASP B 1 44 ? 2.607 -20.062 -21.219 1 96.75 44 ASP B CA 1
ATOM 2878 C C . ASP B 1 44 ? 2.115 -19.625 -22.609 1 96.75 44 ASP B C 1
ATOM 2880 O O . ASP B 1 44 ? 2.869 -19.672 -23.578 1 96.75 44 ASP B O 1
ATOM 2884 N N . ILE B 1 45 ? 0.843 -19.266 -22.656 1 96.69 45 ILE B N 1
ATOM 2885 C CA . ILE B 1 45 ? 0.234 -18.812 -23.906 1 96.69 45 ILE B CA 1
ATOM 2886 C C . ILE B 1 45 ? 0.938 -17.547 -24.391 1 96.69 45 ILE B C 1
ATOM 2888 O O . ILE B 1 45 ? 1.281 -17.438 -25.578 1 96.69 45 ILE B O 1
ATOM 2892 N N . LEU B 1 46 ? 1.213 -16.672 -23.469 1 94.56 46 LEU B N 1
ATOM 2893 C CA . LEU B 1 46 ? 1.882 -15.414 -23.797 1 94.56 46 LEU B CA 1
ATOM 2894 C C . LEU B 1 46 ? 3.32 -15.664 -24.234 1 94.56 46 LEU B C 1
ATOM 2896 O O . LEU B 1 46 ? 3.793 -15.07 -25.203 1 94.56 46 LEU B O 1
ATOM 2900 N N . GLN B 1 47 ? 3.994 -16.516 -23.531 1 96 47 GLN B N 1
ATOM 2901 C CA . GLN B 1 47 ? 5.395 -16.781 -23.828 1 96 47 GLN B CA 1
ATOM 2902 C C . GLN B 1 47 ? 5.543 -17.375 -25.234 1 96 47 GLN B C 1
ATOM 2904 O O . GLN B 1 47 ? 6.453 -17.016 -25.969 1 96 47 GLN B O 1
ATOM 2909 N N . ALA B 1 48 ? 4.676 -18.266 -25.609 1 97.88 48 ALA B N 1
ATOM 2910 C CA . ALA B 1 48 ? 4.723 -18.891 -26.922 1 97.88 48 ALA B CA 1
ATOM 2911 C C . ALA B 1 48 ? 4.582 -17.844 -28.031 1 97.88 48 ALA B C 1
ATOM 2913 O O . ALA B 1 48 ? 4.977 -18.094 -29.172 1 97.88 48 ALA B O 1
ATOM 2914 N N . GLN B 1 49 ? 4.023 -16.734 -27.656 1 97.56 49 GLN B N 1
ATOM 2915 C CA . GLN B 1 49 ? 3.762 -15.68 -28.609 1 97.56 49 GLN B CA 1
ATOM 2916 C C . GLN B 1 49 ? 4.781 -14.547 -28.469 1 97.56 49 GLN B C 1
ATOM 2918 O O . GLN B 1 49 ? 4.66 -13.516 -29.125 1 97.56 49 GLN B O 1
ATOM 2923 N N . GLY B 1 50 ? 5.707 -14.641 -27.578 1 96 50 GLY B N 1
ATOM 2924 C CA . GLY B 1 50 ? 6.703 -13.602 -27.344 1 96 50 GLY B CA 1
ATOM 2925 C C . GLY B 1 50 ? 6.172 -12.43 -26.547 1 96 50 GLY B C 1
ATOM 2926 O O . GLY B 1 50 ? 6.727 -11.328 -26.609 1 96 50 GLY B O 1
ATOM 2927 N N . LYS B 1 51 ? 5.141 -12.625 -25.844 1 91.56 51 LYS B N 1
ATOM 2928 C CA . LYS B 1 51 ? 4.457 -11.531 -25.156 1 91.56 51 LYS B CA 1
ATOM 2929 C C . LYS B 1 51 ? 4.656 -11.633 -23.641 1 91.56 51 LYS B C 1
ATOM 2931 O O . LYS B 1 51 ? 3.947 -10.984 -22.875 1 91.56 51 LYS B O 1
ATOM 2936 N N . TYR B 1 52 ? 5.52 -12.453 -23.25 1 89.62 52 TYR B N 1
ATOM 2937 C CA . TYR B 1 52 ? 5.84 -12.641 -21.844 1 89.62 52 TYR B CA 1
ATOM 2938 C C . TYR B 1 52 ? 7.227 -12.086 -21.516 1 89.62 52 TYR B C 1
ATOM 2940 O O . TYR B 1 52 ? 8.039 -11.875 -22.422 1 89.62 52 TYR B O 1
ATOM 2948 N N . GLN B 1 53 ? 7.52 -11.797 -20.234 1 84.56 53 GLN B N 1
ATOM 2949 C CA . GLN B 1 53 ? 8.781 -11.172 -19.828 1 84.56 53 GLN B CA 1
ATOM 2950 C C . GLN B 1 53 ? 9.953 -12.117 -20.062 1 84.56 53 GLN B C 1
ATOM 2952 O O . GLN B 1 53 ? 11.047 -11.672 -20.422 1 84.56 53 GLN B O 1
ATOM 2957 N N . ASN B 1 54 ? 9.781 -13.391 -19.703 1 88.5 54 ASN B N 1
ATOM 2958 C CA . ASN B 1 54 ? 10.812 -14.383 -20 1 88.5 54 ASN B CA 1
ATOM 2959 C C . ASN B 1 54 ? 10.742 -14.859 -21.453 1 88.5 54 ASN B C 1
ATOM 2961 O O . ASN B 1 54 ? 9.773 -15.516 -21.844 1 88.5 54 ASN B O 1
ATOM 2965 N N . LYS B 1 55 ? 11.727 -14.547 -22.203 1 94 55 LYS B N 1
ATOM 2966 C CA . LYS B 1 55 ? 11.773 -14.867 -23.625 1 94 55 LYS B CA 1
ATOM 2967 C C . LYS B 1 55 ? 12.984 -15.734 -23.969 1 94 55 LYS B C 1
ATOM 2969 O O . LYS B 1 55 ? 14.016 -15.227 -24.406 1 94 55 LYS B O 1
ATOM 2974 N N . PRO B 1 56 ? 12.789 -17.016 -23.797 1 95.19 56 PRO B N 1
ATOM 2975 C CA . PRO B 1 56 ? 13.906 -17.891 -24.172 1 95.19 56 PRO B CA 1
ATOM 2976 C C . PRO B 1 56 ? 14.25 -17.812 -25.656 1 95.19 56 PRO B C 1
ATOM 2978 O O . PRO B 1 56 ? 13.383 -17.516 -26.484 1 95.19 56 PRO B O 1
ATOM 2981 N N . PRO B 1 57 ? 15.5 -18.047 -26 1 96.12 57 PRO B N 1
ATOM 2982 C CA . PRO B 1 57 ? 15.859 -18.109 -27.422 1 96.12 57 PRO B CA 1
ATOM 2983 C C . PRO B 1 57 ? 15.164 -19.25 -28.156 1 96.12 57 PRO B C 1
ATOM 2985 O O . PRO B 1 57 ? 15.008 -20.344 -27.594 1 96.12 57 PRO B O 1
ATOM 2988 N N . LEU B 1 58 ? 14.852 -19 -29.438 1 96.62 58 LEU B N 1
ATOM 2989 C CA . LEU B 1 58 ? 14.234 -20.031 -30.281 1 96.62 58 LEU B CA 1
ATOM 2990 C C . LEU B 1 58 ? 15.281 -20.984 -30.844 1 96.62 58 LEU B C 1
ATOM 2992 O O . LEU B 1 58 ? 16.406 -20.562 -31.141 1 96.62 58 LEU B O 1
ATOM 2996 N N . PRO B 1 59 ? 14.984 -22.219 -31.078 1 96.88 59 PRO B N 1
ATOM 2997 C CA . PRO B 1 59 ? 13.766 -22.859 -30.594 1 96.88 59 PRO B CA 1
ATOM 2998 C C . PRO B 1 59 ? 13.828 -23.203 -29.109 1 96.88 59 PRO B C 1
ATOM 3000 O O . PRO B 1 59 ? 14.914 -23.359 -28.547 1 96.88 59 PRO B O 1
ATOM 3003 N N . PHE B 1 60 ? 12.742 -23.297 -28.422 1 97.25 60 PHE B N 1
ATOM 3004 C CA . PHE B 1 60 ? 12.688 -23.734 -27.031 1 97.25 60 PHE B CA 1
ATOM 3005 C C . PHE B 1 60 ? 11.453 -24.594 -26.766 1 97.25 60 PHE B C 1
ATOM 3007 O O . PHE B 1 60 ? 10.5 -24.562 -27.547 1 97.25 60 PHE B O 1
ATOM 3014 N N . ILE B 1 61 ? 11.586 -25.438 -25.719 1 97.94 61 ILE B N 1
ATOM 3015 C CA . ILE B 1 61 ? 10.43 -26.219 -25.297 1 97.94 61 ILE B CA 1
ATOM 3016 C C . ILE B 1 61 ? 9.594 -25.406 -24.312 1 97.94 61 ILE B C 1
ATOM 3018 O O . ILE B 1 61 ? 10.133 -24.812 -23.359 1 97.94 61 ILE B O 1
ATOM 3022 N N . LEU B 1 62 ? 8.258 -25.312 -24.5 1 98.12 62 LEU B N 1
ATOM 3023 C CA . LEU B 1 62 ? 7.332 -24.516 -23.703 1 98.12 62 LEU B CA 1
ATOM 3024 C C . LEU B 1 62 ? 7.062 -25.188 -22.359 1 98.12 62 LEU B C 1
ATOM 3026 O O . LEU B 1 62 ? 7.414 -26.359 -22.172 1 98.12 62 LEU B O 1
ATOM 3030 N N . GLY B 1 63 ? 6.527 -24.391 -21.438 1 98.06 63 GLY B N 1
ATOM 3031 C CA . GLY B 1 63 ? 6.137 -24.922 -20.141 1 98.06 63 GLY B CA 1
ATOM 3032 C C . GLY B 1 63 ? 7.105 -24.562 -19.031 1 98.06 63 GLY B C 1
ATOM 3033 O O . GLY B 1 63 ? 8.305 -24.391 -19.281 1 98.06 63 GLY B O 1
ATOM 3034 N N . THR B 1 64 ? 6.609 -24.609 -17.797 1 97.81 64 THR B N 1
ATOM 3035 C CA . THR B 1 64 ? 7.43 -24.078 -16.719 1 97.81 64 THR B CA 1
ATOM 3036 C C . THR B 1 64 ? 7.383 -25 -15.5 1 97.81 64 THR B C 1
ATOM 3038 O O . THR B 1 64 ? 8.422 -25.391 -14.961 1 97.81 64 THR B O 1
ATOM 3041 N N . GLU B 1 65 ? 6.219 -25.406 -14.984 1 98 65 GLU B N 1
ATOM 3042 C CA . GLU B 1 65 ? 6.176 -26.172 -13.742 1 98 65 GLU B CA 1
ATOM 3043 C C . GLU B 1 65 ? 5.738 -27.609 -13.992 1 98 65 GLU B C 1
ATOM 3045 O O . GLU B 1 65 ? 5.012 -27.875 -14.953 1 98 65 GLU B O 1
ATOM 3050 N N . PHE B 1 66 ? 6.203 -28.5 -13.148 1 98.69 66 PHE B N 1
ATOM 3051 C CA . PHE B 1 66 ? 6.047 -29.938 -13.375 1 98.69 66 PHE B CA 1
ATOM 3052 C C . PHE B 1 66 ? 6.137 -30.703 -12.062 1 98.69 66 PHE B C 1
ATOM 3054 O O . PHE B 1 66 ? 6.516 -30.141 -11.031 1 98.69 66 PHE B O 1
ATOM 3061 N N . ALA B 1 67 ? 5.66 -31.922 -12.125 1 98.69 67 ALA B N 1
ATOM 3062 C CA . ALA B 1 67 ? 5.934 -32.938 -11.117 1 98.69 67 ALA B CA 1
ATOM 3063 C C . ALA B 1 67 ? 6.328 -34.281 -11.773 1 98.69 67 ALA B C 1
ATOM 3065 O O . ALA B 1 67 ? 5.836 -34.625 -12.852 1 98.69 67 ALA B O 1
ATOM 3066 N N . GLY B 1 68 ? 7.223 -34.938 -11.117 1 98.44 68 GLY B N 1
ATOM 3067 C CA . GLY B 1 68 ? 7.691 -36.188 -11.641 1 98.44 68 GLY B CA 1
ATOM 3068 C C . GLY B 1 68 ? 8.719 -36.875 -10.75 1 98.44 68 GLY B C 1
ATOM 3069 O O . GLY B 1 68 ? 8.617 -36.812 -9.523 1 98.44 68 GLY B O 1
ATOM 3070 N N . ARG B 1 69 ? 9.617 -37.625 -11.445 1 98.06 69 ARG B N 1
ATOM 3071 C CA . ARG B 1 69 ? 10.68 -38.344 -10.742 1 98.06 69 ARG B CA 1
ATOM 3072 C C . ARG B 1 69 ? 12.055 -37.906 -11.258 1 98.06 69 ARG B C 1
ATOM 3074 O O . ARG B 1 69 ? 12.234 -37.719 -12.469 1 98.06 69 ARG B O 1
ATOM 3081 N N . VAL B 1 70 ? 12.953 -37.781 -10.297 1 98.25 70 VAL B N 1
ATOM 3082 C CA . VAL B 1 70 ? 14.336 -37.656 -10.758 1 98.25 70 VAL B CA 1
ATOM 3083 C C . VAL B 1 70 ? 14.695 -38.875 -11.625 1 98.25 70 VAL B C 1
ATOM 3085 O O . VAL B 1 70 ? 14.586 -40.031 -11.18 1 98.25 70 VAL B O 1
ATOM 3088 N N . SER B 1 71 ? 15.109 -38.562 -12.836 1 97.44 71 SER B N 1
ATOM 3089 C CA . SER B 1 71 ? 15.398 -39.656 -13.773 1 97.44 71 SER B CA 1
ATOM 3090 C C . SER B 1 71 ? 16.484 -40.562 -13.227 1 97.44 71 SER B C 1
ATOM 3092 O O . SER B 1 71 ? 17.469 -40.094 -12.656 1 97.44 71 SER B O 1
ATOM 3094 N N . ARG B 1 72 ? 16.344 -41.875 -13.406 1 94.38 72 ARG B N 1
ATOM 3095 C CA . ARG B 1 72 ? 17.312 -42.844 -12.93 1 94.38 72 ARG B CA 1
ATOM 3096 C C . ARG B 1 72 ? 18.672 -42.625 -13.617 1 94.38 72 ARG B C 1
ATOM 3098 O O . ARG B 1 72 ? 19.719 -42.906 -13.031 1 94.38 72 ARG B O 1
ATOM 3105 N N . SER B 1 73 ? 18.594 -42.156 -14.797 1 92.31 73 SER B N 1
ATOM 3106 C CA . SER B 1 73 ? 19.812 -41.969 -15.578 1 92.31 73 SER B CA 1
ATOM 3107 C C . SER B 1 73 ? 20.375 -40.562 -15.398 1 92.31 73 SER B C 1
ATOM 3109 O O . SER B 1 73 ? 21.375 -40.219 -16.031 1 92.31 73 SER B O 1
ATOM 3111 N N . SER B 1 74 ? 19.734 -39.75 -14.602 1 94.69 74 SER B N 1
ATOM 3112 C CA . SER B 1 74 ? 20.172 -38.375 -14.445 1 94.69 74 SER B CA 1
ATOM 3113 C C . SER B 1 74 ? 21.5 -38.281 -13.711 1 94.69 74 SER B C 1
ATOM 3115 O O . SER B 1 74 ? 21.703 -38.969 -12.695 1 94.69 74 SER B O 1
ATOM 3117 N N . PRO B 1 75 ? 22.469 -37.5 -14.25 1 94.06 75 PRO B N 1
ATOM 3118 C CA . PRO B 1 75 ? 23.594 -37.156 -13.375 1 94.06 75 PRO B CA 1
ATOM 3119 C C . PRO B 1 75 ? 23.141 -36.406 -12.117 1 94.06 75 PRO B C 1
ATOM 3121 O O . PRO B 1 75 ? 22.141 -35.688 -12.133 1 94.06 75 PRO B O 1
ATOM 3124 N N . LEU B 1 76 ? 23.906 -36.625 -11.062 1 95.25 76 LEU B N 1
ATOM 3125 C CA . LEU B 1 76 ? 23.672 -35.906 -9.82 1 95.25 76 LEU B CA 1
ATOM 3126 C C . LEU B 1 76 ? 24.859 -35 -9.477 1 95.25 76 LEU B C 1
ATOM 3128 O O . LEU B 1 76 ? 25.922 -35.5 -9.117 1 95.25 76 LEU B O 1
ATOM 3132 N N . PRO B 1 77 ? 24.609 -33.75 -9.648 1 95.06 77 PRO B N 1
ATOM 3133 C CA . PRO B 1 77 ? 25.719 -32.875 -9.312 1 95.06 77 PRO B CA 1
ATOM 3134 C C . PRO B 1 77 ? 26.094 -32.938 -7.836 1 95.06 77 PRO B C 1
ATOM 3136 O O . PRO B 1 77 ? 25.297 -33.375 -7.008 1 95.06 77 PRO B O 1
ATOM 3139 N N . ALA B 1 78 ? 27.312 -32.438 -7.617 1 92.44 78 ALA B N 1
ATOM 3140 C CA . ALA B 1 78 ? 27.781 -32.375 -6.234 1 92.44 78 ALA B CA 1
ATOM 3141 C C . ALA B 1 78 ? 26.844 -31.516 -5.387 1 92.44 78 ALA B C 1
ATOM 3143 O O . ALA B 1 78 ? 26.453 -30.422 -5.797 1 92.44 78 ALA B O 1
ATOM 3144 N N . GLY B 1 79 ? 26.5 -32.094 -4.301 1 93.5 79 GLY B N 1
ATOM 3145 C CA . GLY B 1 79 ? 25.688 -31.328 -3.371 1 93.5 79 GLY B CA 1
ATOM 3146 C C . GLY B 1 79 ? 24.203 -31.531 -3.57 1 93.5 79 GLY B C 1
ATOM 3147 O O . GLY B 1 79 ? 23.391 -31.078 -2.764 1 93.5 79 GLY B O 1
ATOM 3148 N N . CYS B 1 80 ? 23.797 -32.125 -4.672 1 95.56 80 CYS B N 1
ATOM 3149 C CA . CYS B 1 80 ? 22.391 -32.406 -4.938 1 95.56 80 CYS B CA 1
ATOM 3150 C C . CYS B 1 80 ? 21.812 -33.312 -3.875 1 95.56 80 CYS B C 1
ATOM 3152 O O . CYS B 1 80 ? 22.312 -34.406 -3.656 1 95.56 80 CYS B O 1
ATOM 3154 N N . PRO B 1 81 ? 20.766 -32.938 -3.225 1 96.12 81 PRO B N 1
ATOM 3155 C CA . PRO B 1 81 ? 20.219 -33.75 -2.139 1 96.12 81 PRO B CA 1
ATOM 3156 C C . PRO B 1 81 ? 19.219 -34.812 -2.633 1 96.12 81 PRO B C 1
ATOM 3158 O O . PRO B 1 81 ? 18.688 -35.562 -1.834 1 96.12 81 PRO B O 1
ATOM 3161 N N . PHE B 1 82 ? 18.984 -34.906 -3.92 1 97.5 82 PHE B N 1
ATOM 3162 C CA . PHE B 1 82 ? 17.938 -35.781 -4.453 1 97.5 82 PHE B CA 1
ATOM 3163 C C . PHE B 1 82 ? 18.516 -37.125 -4.902 1 97.5 82 PHE B C 1
ATOM 3165 O O . PHE B 1 82 ? 19.719 -37.219 -5.145 1 97.5 82 PHE B O 1
ATOM 3172 N N . LYS B 1 83 ? 17.609 -38.125 -4.992 1 96.75 83 LYS B N 1
ATOM 3173 C CA . LYS B 1 83 ? 17.984 -39.469 -5.438 1 96.75 83 LYS B CA 1
ATOM 3174 C C . LYS B 1 83 ? 17.234 -39.844 -6.707 1 96.75 83 LYS B C 1
ATOM 3176 O O . LYS B 1 83 ? 16.125 -39.375 -6.945 1 96.75 83 LYS B O 1
ATOM 3181 N N . PRO B 1 84 ? 17.875 -40.75 -7.438 1 96.56 84 PRO B N 1
ATOM 3182 C CA . PRO B 1 84 ? 17.141 -41.281 -8.594 1 96.56 84 PRO B CA 1
ATOM 3183 C C . PRO B 1 84 ? 15.797 -41.875 -8.211 1 96.56 84 PRO B C 1
ATOM 3185 O O . PRO B 1 84 ? 15.703 -42.594 -7.211 1 96.56 84 PRO B O 1
ATOM 3188 N N . GLY B 1 85 ? 14.797 -41.5 -8.953 1 96.31 85 GLY B N 1
ATOM 3189 C CA . GLY B 1 85 ? 13.477 -42.062 -8.711 1 96.31 85 GLY B CA 1
ATOM 3190 C C . GLY B 1 85 ? 12.656 -41.281 -7.711 1 96.31 85 GLY B C 1
ATOM 3191 O O . GLY B 1 85 ? 11.453 -41.5 -7.566 1 96.31 85 GLY B O 1
ATOM 3192 N N . GLN B 1 86 ? 13.25 -40.344 -7.059 1 97.25 86 GLN B N 1
ATOM 3193 C CA . GLN B 1 86 ? 12.562 -39.562 -6.035 1 97.25 86 GLN B CA 1
ATOM 3194 C C . GLN B 1 86 ? 11.461 -38.688 -6.645 1 97.25 86 GLN B C 1
ATOM 3196 O O . GLN B 1 86 ? 11.656 -38.094 -7.703 1 97.25 86 GLN B O 1
ATOM 3201 N N . ARG B 1 87 ? 10.281 -38.656 -6 1 97.62 87 ARG B N 1
ATOM 3202 C CA . ARG B 1 87 ? 9.188 -37.812 -6.422 1 97.62 87 ARG B CA 1
ATOM 3203 C C . ARG B 1 87 ? 9.5 -36.344 -6.125 1 97.62 87 ARG B C 1
ATOM 3205 O O . ARG B 1 87 ? 9.844 -36 -4.996 1 97.62 87 ARG B O 1
ATOM 3212 N N . VAL B 1 88 ? 9.391 -35.5 -7.113 1 98.5 88 VAL B N 1
ATOM 3213 C CA . VAL B 1 88 ? 9.727 -34.094 -6.961 1 98.5 88 VAL B CA 1
ATOM 3214 C C . VAL B 1 88 ? 8.742 -33.219 -7.762 1 98.5 88 VAL B C 1
ATOM 3216 O O . VAL B 1 88 ? 8.008 -33.75 -8.602 1 98.5 88 VAL B O 1
ATOM 3219 N N . PHE B 1 89 ? 8.617 -32.062 -7.461 1 98.62 89 PHE B N 1
ATOM 3220 C CA . PHE B 1 89 ? 8.016 -31.031 -8.305 1 98.62 89 PHE B CA 1
ATOM 3221 C C . PHE B 1 89 ? 8.898 -29.797 -8.352 1 98.62 89 PHE B C 1
ATOM 3223 O O . PHE B 1 89 ? 9.828 -29.656 -7.547 1 98.62 89 PHE B O 1
ATOM 3230 N N . GLY B 1 90 ? 8.711 -28.953 -9.336 1 98.5 90 GLY B N 1
ATOM 3231 C CA . GLY B 1 90 ? 9.547 -27.766 -9.516 1 98.5 90 GLY B CA 1
ATOM 3232 C C . GLY B 1 90 ? 9.188 -26.984 -10.758 1 98.5 90 GLY B C 1
ATOM 3233 O O . GLY B 1 90 ? 8.062 -27.062 -11.258 1 98.5 90 GLY B O 1
ATOM 3234 N N . ALA B 1 91 ? 10.141 -26.125 -11.125 1 98.19 91 ALA B N 1
ATOM 3235 C CA . ALA B 1 91 ? 9.938 -25.266 -12.297 1 98.19 91 ALA B CA 1
ATOM 3236 C C . ALA B 1 91 ? 11.227 -25.141 -13.109 1 98.19 91 ALA B C 1
ATOM 3238 O O . ALA B 1 91 ? 12.312 -25.031 -12.547 1 98.19 91 ALA B O 1
ATOM 3239 N N . ALA B 1 92 ? 11.102 -25.234 -14.336 1 97.38 92 ALA B N 1
ATOM 3240 C CA . ALA B 1 92 ? 12.141 -25 -15.336 1 97.38 92 ALA B CA 1
ATOM 3241 C C . ALA B 1 92 ? 11.547 -24.812 -16.719 1 97.38 92 ALA B C 1
ATOM 3243 O O . ALA B 1 92 ? 10.453 -25.312 -17.016 1 97.38 92 ALA B O 1
ATOM 3244 N N . GLN B 1 93 ? 12.234 -24.078 -17.516 1 96.94 93 GLN B N 1
ATOM 3245 C CA . GLN B 1 93 ? 11.805 -23.969 -18.906 1 96.94 93 GLN B CA 1
ATOM 3246 C C . GLN B 1 93 ? 11.805 -25.344 -19.578 1 96.94 93 GLN B C 1
ATOM 3248 O O . GLN B 1 93 ? 12.797 -26.062 -19.531 1 96.94 93 GLN B O 1
ATOM 3253 N N . GLY B 1 94 ? 10.672 -25.703 -20.219 1 97.5 94 GLY B N 1
ATOM 3254 C CA . GLY B 1 94 ? 10.633 -26.922 -21.016 1 97.5 94 GLY B CA 1
ATOM 3255 C C . GLY B 1 94 ? 9.844 -28.031 -20.375 1 97.5 94 GLY B C 1
ATOM 3256 O O . GLY B 1 94 ? 10.039 -29.203 -20.688 1 97.5 94 GLY B O 1
ATOM 3257 N N . ALA B 1 95 ? 8.93 -27.688 -19.516 1 98.06 95 ALA B N 1
ATOM 3258 C CA . ALA B 1 95 ? 8.188 -28.672 -18.719 1 98.06 95 ALA B CA 1
ATOM 3259 C C . ALA B 1 95 ? 7.148 -29.391 -19.578 1 98.06 95 ALA B C 1
ATOM 3261 O O . ALA B 1 95 ? 6.629 -30.438 -19.188 1 98.06 95 ALA B O 1
ATOM 3262 N N . PHE B 1 96 ? 6.789 -28.828 -20.734 1 98.5 96 PHE B N 1
ATOM 3263 C CA . PHE B 1 96 ? 5.859 -29.5 -21.625 1 98.5 96 PHE B CA 1
ATOM 3264 C C . PHE B 1 96 ? 6.598 -30.484 -22.531 1 98.5 96 PHE B C 1
ATOM 3266 O O . PHE B 1 96 ? 6.555 -30.359 -23.75 1 98.5 96 PHE B O 1
ATOM 3273 N N . ALA B 1 97 ? 7.238 -31.438 -21.953 1 98.38 97 ALA B N 1
ATOM 3274 C CA . ALA B 1 97 ? 7.996 -32.531 -22.562 1 98.38 97 ALA B CA 1
ATOM 3275 C C . ALA B 1 97 ? 8.078 -33.719 -21.641 1 98.38 97 ALA B C 1
ATOM 3277 O O . ALA B 1 97 ? 7.656 -33.656 -20.484 1 98.38 97 ALA B O 1
ATOM 3278 N N . GLU B 1 98 ? 8.578 -34.812 -22.156 1 98.31 98 GLU B N 1
ATOM 3279 C CA . GLU B 1 98 ? 8.664 -36.031 -21.375 1 98.31 98 GLU B CA 1
ATOM 3280 C C . GLU B 1 98 ? 9.734 -35.938 -20.297 1 98.31 98 GLU B C 1
ATOM 3282 O O . GLU B 1 98 ? 9.625 -36.562 -19.25 1 98.31 98 GLU B O 1
ATOM 3287 N N . ASN B 1 99 ? 10.781 -35.219 -20.594 1 98.12 99 ASN B N 1
ATOM 3288 C CA . ASN B 1 99 ? 11.859 -34.938 -19.641 1 98.12 99 ASN B CA 1
ATOM 3289 C C . ASN B 1 99 ? 12.242 -33.469 -19.625 1 98.12 99 ASN B C 1
ATOM 3291 O O . ASN B 1 99 ? 12.078 -32.75 -20.641 1 98.12 99 ASN B O 1
ATOM 3295 N N . VAL B 1 100 ? 12.781 -33.031 -18.5 1 98.31 100 VAL B N 1
ATOM 3296 C CA . VAL B 1 100 ? 13.203 -31.641 -18.391 1 98.31 100 VAL B CA 1
ATOM 3297 C C . VAL B 1 100 ? 14.484 -31.547 -17.562 1 98.31 100 VAL B C 1
ATOM 3299 O O . VAL B 1 100 ? 14.641 -32.281 -16.578 1 98.31 100 VAL B O 1
ATOM 3302 N N . ALA B 1 101 ? 15.453 -30.75 -18.016 1 98.19 101 ALA B N 1
ATOM 3303 C CA . ALA B 1 101 ? 16.625 -30.422 -17.219 1 98.19 101 ALA B CA 1
ATOM 3304 C C . ALA B 1 101 ? 16.328 -29.25 -16.281 1 98.19 101 ALA B C 1
ATOM 3306 O O . ALA B 1 101 ? 15.844 -28.203 -16.703 1 98.19 101 ALA B O 1
ATOM 3307 N N . VAL B 1 102 ? 16.609 -29.438 -14.977 1 98.06 102 VAL B N 1
ATOM 3308 C CA . VAL B 1 102 ? 16.234 -28.422 -13.984 1 98.06 102 VAL B CA 1
ATOM 3309 C C . VAL B 1 102 ? 17.359 -28.266 -12.961 1 98.06 102 VAL B C 1
ATOM 3311 O O . VAL B 1 102 ? 17.984 -29.25 -12.562 1 98.06 102 VAL B O 1
ATOM 3314 N N . GLU B 1 103 ? 17.656 -27 -12.656 1 97.12 103 GLU B N 1
ATOM 3315 C CA . GLU B 1 103 ? 18.547 -26.781 -11.516 1 97.12 103 GLU B CA 1
ATOM 3316 C C . GLU B 1 103 ? 17.984 -27.438 -10.258 1 97.12 103 GLU B C 1
ATOM 3318 O O . GLU B 1 103 ? 16.828 -27.188 -9.891 1 97.12 103 GLU B O 1
ATOM 3323 N N . TRP B 1 104 ? 18.812 -28.25 -9.609 1 96.56 104 TRP B N 1
ATOM 3324 C CA . TRP B 1 104 ? 18.281 -29.062 -8.523 1 96.56 104 TRP B CA 1
ATOM 3325 C C . TRP B 1 104 ? 17.781 -28.172 -7.383 1 96.56 104 TRP B C 1
ATOM 3327 O O . TRP B 1 104 ? 16.906 -28.594 -6.609 1 96.56 104 TRP B O 1
ATOM 3337 N N . GLN B 1 105 ? 18.203 -26.906 -7.285 1 94.69 105 GLN B N 1
ATOM 3338 C CA . GLN B 1 105 ? 17.766 -25.953 -6.258 1 94.69 105 GLN B CA 1
ATOM 3339 C C . GLN B 1 105 ? 16.312 -25.547 -6.48 1 94.69 105 GLN B C 1
ATOM 3341 O O . GLN B 1 105 ? 15.68 -24.984 -5.582 1 94.69 105 GLN B O 1
ATOM 3346 N N . LYS B 1 106 ? 15.766 -25.797 -7.656 1 96.44 106 LYS B N 1
ATOM 3347 C CA . LYS B 1 106 ? 14.391 -25.438 -7.988 1 96.44 106 LYS B CA 1
ATOM 3348 C C . LYS B 1 106 ? 13.469 -26.656 -7.863 1 96.44 106 LYS B C 1
ATOM 3350 O O . LYS B 1 106 ? 12.32 -26.609 -8.312 1 96.44 106 LYS B O 1
ATOM 3355 N N . LEU B 1 107 ? 14.008 -27.672 -7.344 1 97.62 107 LEU B N 1
ATOM 3356 C CA . LEU B 1 107 ? 13.219 -28.875 -7.074 1 97.62 107 LEU B CA 1
ATOM 3357 C C . LEU B 1 107 ? 12.805 -28.938 -5.605 1 97.62 107 LEU B C 1
ATOM 3359 O O . LEU B 1 107 ? 13.57 -28.516 -4.727 1 97.62 107 LEU B O 1
ATOM 3363 N N . ILE B 1 108 ? 11.688 -29.422 -5.41 1 98.31 108 ILE B N 1
ATOM 3364 C CA . ILE B 1 108 ? 11.141 -29.656 -4.082 1 98.31 108 ILE B CA 1
ATOM 3365 C C . ILE B 1 108 ? 10.617 -31.094 -3.984 1 98.31 108 ILE B C 1
ATOM 3367 O O . ILE B 1 108 ? 9.945 -31.578 -4.895 1 98.31 108 ILE B O 1
ATOM 3371 N N . PRO B 1 109 ? 10.969 -31.766 -2.885 1 97.44 109 PRO B N 1
ATOM 3372 C CA . PRO B 1 109 ? 10.383 -33.094 -2.715 1 97.44 109 PRO B CA 1
ATOM 3373 C C . PRO B 1 109 ? 8.859 -33.062 -2.703 1 97.44 109 PRO B C 1
ATOM 3375 O O . PRO B 1 109 ? 8.25 -32.156 -2.115 1 97.44 109 PRO B O 1
ATOM 3378 N N . LEU B 1 110 ? 8.25 -33.938 -3.363 1 96.69 110 LEU B N 1
ATOM 3379 C CA . LEU B 1 110 ? 6.797 -34.031 -3.398 1 96.69 110 LEU B CA 1
ATOM 3380 C C . LEU B 1 110 ? 6.293 -34.938 -2.268 1 96.69 110 LEU B C 1
ATOM 3382 O O . LEU B 1 110 ? 6.629 -36.125 -2.205 1 96.69 110 LEU B O 1
ATOM 3386 N N . PRO B 1 111 ? 5.48 -34.375 -1.377 1 95 111 PRO B N 1
ATOM 3387 C CA . PRO B 1 111 ? 4.945 -35.219 -0.298 1 95 111 PRO B CA 1
ATOM 3388 C C . PRO B 1 111 ? 4.219 -36.438 -0.814 1 95 111 PRO B C 1
ATOM 3390 O O . PRO B 1 111 ? 3.625 -36.406 -1.895 1 95 111 PRO B O 1
ATOM 3393 N N . ASP B 1 112 ? 4.16 -37.469 0.005 1 92.69 112 ASP B N 1
ATOM 3394 C CA . ASP B 1 112 ? 3.629 -38.75 -0.407 1 92.69 112 ASP B CA 1
ATOM 3395 C C . ASP B 1 112 ? 2.127 -38.688 -0.667 1 92.69 112 ASP B C 1
ATOM 3397 O O . ASP B 1 112 ? 1.595 -39.406 -1.502 1 92.69 112 ASP B O 1
ATOM 3401 N N . ASN B 1 113 ? 1.524 -37.781 0.012 1 94.62 113 ASN B N 1
ATOM 3402 C CA . ASN B 1 113 ? 0.071 -37.719 -0.087 1 94.62 113 ASN B CA 1
ATOM 3403 C C . ASN B 1 113 ? -0.368 -36.781 -1.205 1 94.62 113 ASN B C 1
ATOM 3405 O O . ASN B 1 113 ? -1.547 -36.438 -1.307 1 94.62 113 ASN B O 1
ATOM 3409 N N . ILE B 1 114 ? 0.556 -36.344 -2.037 1 96.06 114 ILE B N 1
ATOM 3410 C CA . ILE B 1 114 ? 0.247 -35.438 -3.135 1 96.06 114 ILE B CA 1
ATOM 3411 C C . ILE B 1 114 ? 0.549 -36.094 -4.469 1 96.06 114 ILE B C 1
ATOM 3413 O O . ILE B 1 114 ? 1.657 -36.594 -4.68 1 96.06 114 ILE B O 1
ATOM 3417 N N . SER B 1 115 ? -0.465 -36.188 -5.32 1 96.44 115 SER B N 1
ATOM 3418 C CA . SER B 1 115 ? -0.288 -36.812 -6.625 1 96.44 115 SER B CA 1
ATOM 3419 C C . SER B 1 115 ? 0.59 -35.938 -7.535 1 96.44 115 SER B C 1
ATOM 3421 O O . SER B 1 115 ? 0.851 -34.781 -7.234 1 96.44 115 SER B O 1
ATOM 3423 N N . PHE B 1 116 ? 1.079 -36.5 -8.578 1 97.94 116 PHE B N 1
ATOM 3424 C CA . PHE B 1 116 ? 1.858 -35.75 -9.555 1 97.94 116 PHE B CA 1
ATOM 3425 C C . PHE B 1 116 ? 1.018 -34.625 -10.18 1 97.94 116 PHE B C 1
ATOM 3427 O O . PHE B 1 116 ? 1.514 -33.531 -10.422 1 97.94 116 PHE B O 1
ATOM 3434 N N . ASP B 1 117 ? -0.307 -34.938 -10.484 1 97.5 117 ASP B N 1
ATOM 3435 C CA . ASP B 1 117 ? -1.196 -33.906 -11.008 1 97.5 117 ASP B CA 1
ATOM 3436 C C . ASP B 1 117 ? -1.284 -32.719 -10.055 1 97.5 117 ASP B C 1
ATOM 3438 O O . ASP B 1 117 ? -1.092 -31.562 -10.461 1 97.5 117 ASP B O 1
ATOM 3442 N N . GLN B 1 118 ? -1.496 -33.031 -8.828 1 97.44 118 GLN B N 1
ATOM 3443 C CA . GLN B 1 118 ? -1.578 -31.969 -7.816 1 97.44 118 GLN B CA 1
ATOM 3444 C C . GLN B 1 118 ? -0.255 -31.219 -7.688 1 97.44 118 GLN B C 1
ATOM 3446 O O . GLN B 1 118 ? -0.233 -30 -7.66 1 97.44 118 GLN B O 1
ATOM 3451 N N . GLY B 1 119 ? 0.812 -31.953 -7.656 1 98.06 119 GLY B N 1
ATOM 3452 C CA . GLY B 1 119 ? 2.137 -31.375 -7.461 1 98.06 119 GLY B CA 1
ATOM 3453 C C . GLY B 1 119 ? 2.568 -30.469 -8.602 1 98.06 119 GLY B C 1
ATOM 3454 O O . GLY B 1 119 ? 3.287 -29.5 -8.383 1 98.06 119 GLY B O 1
ATOM 3455 N N . SER B 1 120 ? 2.121 -30.766 -9.82 1 98.06 120 SER B N 1
ATOM 3456 C CA . SER B 1 120 ? 2.568 -30.062 -11.016 1 98.06 120 SER B CA 1
ATOM 3457 C C . SER B 1 120 ? 2.051 -28.625 -11.039 1 98.06 120 SER B C 1
ATOM 3459 O O . SER B 1 120 ? 2.521 -27.812 -11.828 1 98.06 120 SER B O 1
ATOM 3461 N N . GLY B 1 121 ? 1.113 -28.375 -10.188 1 96.94 121 GLY B N 1
ATOM 3462 C CA . GLY B 1 121 ? 0.517 -27.047 -10.172 1 96.94 121 GLY B CA 1
ATOM 3463 C C . GLY B 1 121 ? 0.854 -26.25 -8.922 1 96.94 121 GLY B C 1
ATOM 3464 O O . GLY B 1 121 ? 0.221 -25.234 -8.633 1 96.94 121 GLY B O 1
ATOM 3465 N N . LEU B 1 122 ? 1.856 -26.625 -8.141 1 98.31 122 LEU B N 1
ATOM 3466 C CA . LEU B 1 122 ? 2.084 -26.047 -6.824 1 98.31 122 LEU B CA 1
ATOM 3467 C C . LEU B 1 122 ? 3.084 -24.891 -6.906 1 98.31 122 LEU B C 1
ATOM 3469 O O . LEU B 1 122 ? 2.963 -23.906 -6.18 1 98.31 122 LEU B O 1
ATOM 3473 N N . PHE B 1 123 ? 4.09 -25.031 -7.719 1 98.25 123 PHE B N 1
ATOM 3474 C CA . PHE B 1 123 ? 5.352 -24.312 -7.598 1 98.25 123 PHE B CA 1
ATOM 3475 C C . PHE B 1 123 ? 5.137 -22.812 -7.766 1 98.25 123 PHE B C 1
ATOM 3477 O O . PHE B 1 123 ? 5.836 -22 -7.148 1 98.25 123 PHE B O 1
ATOM 3484 N N . VAL B 1 124 ? 4.121 -22.422 -8.531 1 97.06 124 VAL B N 1
ATOM 3485 C CA . VAL B 1 124 ? 3.928 -21.016 -8.859 1 97.06 124 VAL B CA 1
ATOM 3486 C C . VAL B 1 124 ? 2.805 -20.438 -8 1 97.06 124 VAL B C 1
ATOM 3488 O O . VAL B 1 124 ? 3.014 -19.469 -7.262 1 97.06 124 VAL B O 1
ATOM 3491 N N . THR B 1 125 ? 1.66 -20.969 -7.945 1 97.94 125 THR B N 1
ATOM 3492 C CA . THR B 1 125 ? 0.434 -20.359 -7.441 1 97.94 125 THR B CA 1
ATOM 3493 C C . THR B 1 125 ? 0.416 -20.359 -5.914 1 97.94 125 THR B C 1
ATOM 3495 O O . THR B 1 125 ? 0.001 -19.391 -5.293 1 97.94 125 THR B O 1
ATOM 3498 N N . TRP B 1 126 ? 0.898 -21.469 -5.277 1 98.75 126 TRP B N 1
ATOM 3499 C CA . TRP B 1 126 ? 0.728 -21.609 -3.836 1 98.75 126 TRP B CA 1
ATOM 3500 C C . TRP B 1 126 ? 1.674 -20.672 -3.082 1 98.75 126 TRP B C 1
ATOM 3502 O O . TRP B 1 126 ? 1.251 -19.938 -2.182 1 98.75 126 TRP B O 1
ATOM 3512 N N . PRO B 1 127 ? 2.977 -20.656 -3.477 1 98.81 127 PRO B N 1
ATOM 3513 C CA . PRO B 1 127 ? 3.82 -19.703 -2.77 1 98.81 127 PRO B CA 1
ATOM 3514 C C . PRO B 1 127 ? 3.436 -18.25 -3.066 1 98.81 127 PRO B C 1
ATOM 3516 O O . PRO B 1 127 ? 3.594 -17.375 -2.209 1 98.81 127 PRO B O 1
ATOM 3519 N N . THR B 1 128 ? 2.916 -17.953 -4.281 1 98.69 128 THR B N 1
ATOM 3520 C CA . THR B 1 128 ? 2.41 -16.625 -4.598 1 98.69 128 THR B CA 1
ATOM 3521 C C . THR B 1 128 ? 1.328 -16.203 -3.605 1 98.69 128 THR B C 1
ATOM 3523 O O . THR B 1 128 ? 1.422 -15.141 -2.986 1 98.69 128 THR B O 1
ATOM 3526 N N . SER B 1 129 ? 0.373 -17.062 -3.42 1 98.94 129 SER B N 1
ATOM 3527 C CA . SER B 1 129 ? -0.754 -16.75 -2.547 1 98.94 129 SER B CA 1
ATOM 3528 C C . SER B 1 129 ? -0.329 -16.719 -1.082 1 98.94 129 SER B C 1
ATOM 3530 O O . SER B 1 129 ? -0.776 -15.867 -0.316 1 98.94 129 SER B O 1
ATOM 3532 N N . TYR B 1 130 ? 0.536 -17.703 -0.698 1 98.94 130 TYR B N 1
ATOM 3533 C CA . TYR B 1 130 ? 1.009 -17.734 0.681 1 98.94 130 TYR B CA 1
ATOM 3534 C C . TYR B 1 130 ? 1.756 -16.453 1.032 1 98.94 130 TYR B C 1
ATOM 3536 O O . TYR B 1 130 ? 1.451 -15.805 2.035 1 98.94 130 TYR B O 1
ATOM 3544 N N . GLU B 1 131 ? 2.711 -16.078 0.191 1 98.94 131 GLU B N 1
ATOM 3545 C CA . GLU B 1 131 ? 3.537 -14.922 0.504 1 98.94 131 GLU B CA 1
ATOM 3546 C C . GLU B 1 131 ? 2.717 -13.633 0.459 1 98.94 131 GLU B C 1
ATOM 3548 O O . GLU B 1 131 ? 2.949 -12.719 1.249 1 98.94 131 GLU B O 1
ATOM 3553 N N . ALA B 1 132 ? 1.78 -13.547 -0.452 1 98.94 132 ALA B N 1
ATOM 3554 C CA . ALA B 1 132 ? 0.9 -12.383 -0.525 1 98.94 132 ALA B CA 1
ATOM 3555 C C . ALA B 1 132 ? 0.109 -12.211 0.768 1 98.94 132 ALA B C 1
ATOM 3557 O O . ALA B 1 132 ? 0.083 -11.125 1.348 1 98.94 132 ALA B O 1
ATOM 3558 N N . LEU B 1 133 ? -0.535 -13.297 1.249 1 98.94 133 LEU B N 1
ATOM 3559 C CA . LEU B 1 133 ? -1.446 -13.219 2.385 1 98.94 133 LEU B CA 1
ATOM 3560 C C . LEU B 1 133 ? -0.673 -13.141 3.697 1 98.94 133 LEU B C 1
ATOM 3562 O O . LEU B 1 133 ? -1.057 -12.391 4.605 1 98.94 133 LEU B O 1
ATOM 3566 N N . VAL B 1 134 ? 0.422 -13.891 3.803 1 98.88 134 VAL B N 1
ATOM 3567 C CA . VAL B 1 134 ? 1.161 -13.992 5.059 1 98.88 134 VAL B CA 1
ATOM 3568 C C . VAL B 1 134 ? 2.287 -12.969 5.082 1 98.88 134 VAL B C 1
ATOM 3570 O O . VAL B 1 134 ? 2.385 -12.164 6.012 1 98.88 134 VAL B O 1
ATOM 3573 N N . GLY B 1 135 ? 3.115 -12.992 4.09 1 98.75 135 GLY B N 1
ATOM 3574 C CA . GLY B 1 135 ? 4.324 -12.18 4.098 1 98.75 135 GLY B CA 1
ATOM 3575 C C . GLY B 1 135 ? 4.062 -10.711 3.822 1 98.75 135 GLY B C 1
ATOM 3576 O O . GLY B 1 135 ? 4.766 -9.844 4.344 1 98.75 135 GLY B O 1
ATOM 3577 N N . ARG B 1 136 ? 3.053 -10.398 2.998 1 98.88 136 ARG B N 1
ATOM 3578 C CA . ARG B 1 136 ? 2.834 -9.016 2.578 1 98.88 136 ARG B CA 1
ATOM 3579 C C . ARG B 1 136 ? 1.658 -8.398 3.326 1 98.88 136 ARG B C 1
ATOM 3581 O O . ARG B 1 136 ? 1.828 -7.418 4.059 1 98.88 136 ARG B O 1
ATOM 3588 N N . ALA B 1 137 ? 0.487 -9.023 3.24 1 98.81 137 ALA B N 1
ATOM 3589 C CA . ALA B 1 137 ? -0.709 -8.469 3.865 1 98.81 137 ALA B CA 1
ATOM 3590 C C . ALA B 1 137 ? -0.717 -8.734 5.367 1 98.81 137 ALA B C 1
ATOM 3592 O O . ALA B 1 137 ? -1.461 -8.094 6.113 1 98.81 137 ALA B O 1
ATOM 3593 N N . GLU B 1 138 ? 0.074 -9.781 5.832 1 98.69 138 GLU B N 1
ATOM 3594 C CA . GLU B 1 138 ? 0.092 -10.188 7.234 1 98.69 138 GLU B CA 1
ATOM 3595 C C . GLU B 1 138 ? -1.32 -10.43 7.758 1 98.69 138 GLU B C 1
ATOM 3597 O O . GLU B 1 138 ? -1.703 -9.898 8.805 1 98.69 138 GLU B O 1
ATOM 3602 N N . LEU B 1 139 ? -2.068 -11.211 7.012 1 98.81 139 LEU B N 1
ATOM 3603 C CA . LEU B 1 139 ? -3.455 -11.547 7.316 1 98.81 139 LEU B CA 1
ATOM 3604 C C . LEU B 1 139 ? -3.58 -12.102 8.734 1 98.81 139 LEU B C 1
ATOM 3606 O O . LEU B 1 139 ? -2.762 -12.922 9.156 1 98.81 139 LEU B O 1
ATOM 3610 N N . LYS B 1 140 ? -4.582 -11.641 9.484 1 98.75 140 LYS B N 1
ATOM 3611 C CA . LYS B 1 140 ? -4.82 -12.086 10.859 1 98.75 140 LYS B CA 1
ATOM 3612 C C . LYS B 1 140 ? -6.109 -12.891 10.953 1 98.75 140 LYS B C 1
ATOM 3614 O O . LYS B 1 140 ? -7.02 -12.727 10.141 1 98.75 140 LYS B O 1
ATOM 3619 N N . ARG B 1 141 ? -6.07 -13.781 11.961 1 98.75 141 ARG B N 1
ATOM 3620 C CA . ARG B 1 141 ? -7.285 -14.523 12.281 1 98.75 141 ARG B CA 1
ATOM 3621 C C . ARG B 1 141 ? -8.469 -13.586 12.484 1 98.75 141 ARG B C 1
ATOM 3623 O O . ARG B 1 141 ? -8.336 -12.539 13.125 1 98.75 141 ARG B O 1
ATOM 3630 N N . GLY B 1 142 ? -9.609 -13.914 11.891 1 98.81 142 GLY B N 1
ATOM 3631 C CA . GLY B 1 142 ? -10.836 -13.156 12.086 1 98.81 142 GLY B CA 1
ATOM 3632 C C . GLY B 1 142 ? -11.039 -12.07 11.047 1 98.81 142 GLY B C 1
ATOM 3633 O O . GLY B 1 142 ? -12.148 -11.555 10.891 1 98.81 142 GLY B O 1
ATOM 3634 N N . GLU B 1 143 ? -10.039 -11.664 10.281 1 98.94 143 GLU B N 1
ATOM 3635 C CA . GLU B 1 143 ? -10.156 -10.633 9.25 1 98.94 143 GLU B CA 1
ATOM 3636 C C . GLU B 1 143 ? -10.961 -11.141 8.055 1 98.94 143 GLU B C 1
ATOM 3638 O O . GLU B 1 143 ? -10.984 -12.344 7.781 1 98.94 143 GLU B O 1
ATOM 3643 N N . TRP B 1 144 ? -11.641 -10.227 7.418 1 98.94 144 TRP B N 1
ATOM 3644 C CA . TRP B 1 144 ? -12.352 -10.508 6.176 1 98.94 144 TRP B CA 1
ATOM 3645 C C . TRP B 1 144 ? -11.422 -10.406 4.973 1 98.94 144 TRP B C 1
ATOM 3647 O O . TRP B 1 144 ? -10.664 -9.438 4.848 1 98.94 144 TRP B O 1
ATOM 3657 N N . VAL B 1 145 ? -11.484 -11.414 4.094 1 98.94 145 VAL B N 1
ATOM 3658 C CA . VAL B 1 145 ? -10.695 -11.422 2.867 1 98.94 145 VAL B CA 1
ATOM 3659 C C . VAL B 1 145 ? -11.617 -11.57 1.658 1 98.94 145 VAL B C 1
ATOM 3661 O O . VAL B 1 145 ? -12.492 -12.438 1.639 1 98.94 145 VAL B O 1
ATOM 3664 N N . LEU B 1 146 ? -11.477 -10.664 0.701 1 99 146 LEU B N 1
ATOM 3665 C CA . LEU B 1 146 ? -12.094 -10.797 -0.611 1 99 146 LEU B CA 1
ATOM 3666 C C . LEU B 1 146 ? -11.102 -11.336 -1.634 1 99 146 LEU B C 1
ATOM 3668 O O . LEU B 1 146 ? -10.055 -10.719 -1.86 1 99 146 LEU B O 1
ATOM 3672 N N . VAL B 1 147 ? -11.383 -12.461 -2.215 1 98.94 147 VAL B N 1
ATOM 3673 C CA . VAL B 1 147 ? -10.523 -13.047 -3.244 1 98.94 147 VAL B CA 1
ATOM 3674 C C . VAL B 1 147 ? -11.234 -12.992 -4.598 1 98.94 147 VAL B C 1
ATOM 3676 O O . VAL B 1 147 ? -12.273 -13.625 -4.785 1 98.94 147 VAL B O 1
ATOM 3679 N N . THR B 1 148 ? -10.68 -12.227 -5.496 1 98.75 148 THR B N 1
ATOM 3680 C CA . THR B 1 148 ? -11.227 -12.242 -6.852 1 98.75 148 THR B CA 1
ATOM 3681 C C . THR B 1 148 ? -10.641 -13.398 -7.656 1 98.75 148 THR B C 1
ATOM 3683 O O . THR B 1 148 ? -9.57 -13.914 -7.316 1 98.75 148 THR B O 1
ATOM 3686 N N . ALA B 1 149 ? -11.43 -13.82 -8.75 1 97.88 149 ALA B N 1
ATOM 3687 C CA . ALA B 1 149 ? -11.086 -15.031 -9.484 1 97.88 149 ALA B CA 1
ATOM 3688 C C . ALA B 1 149 ? -10.789 -16.188 -8.539 1 97.88 149 ALA B C 1
ATOM 3690 O O . ALA B 1 149 ? -9.781 -16.875 -8.688 1 97.88 149 ALA B O 1
ATOM 3691 N N . ALA B 1 150 ? -11.695 -16.422 -7.613 1 98.75 150 ALA B N 1
ATOM 3692 C CA . ALA B 1 150 ? -11.461 -17.297 -6.465 1 98.75 150 ALA B CA 1
ATOM 3693 C C . ALA B 1 150 ? -11.398 -18.75 -6.887 1 98.75 150 ALA B C 1
ATOM 3695 O O . ALA B 1 150 ? -10.844 -19.594 -6.168 1 98.75 150 ALA B O 1
ATOM 3696 N N . ALA B 1 151 ? -11.961 -19.047 -7.992 1 98.25 151 ALA B N 1
ATOM 3697 C CA . ALA B 1 151 ? -12 -20.438 -8.438 1 98.25 151 ALA B CA 1
ATOM 3698 C C . ALA B 1 151 ? -10.758 -20.797 -9.25 1 98.25 151 ALA B C 1
ATOM 3700 O O . ALA B 1 151 ? -10.508 -21.969 -9.523 1 98.25 151 ALA B O 1
ATOM 3701 N N . GLY B 1 152 ? -10.008 -19.797 -9.617 1 96.88 152 GLY B N 1
ATOM 3702 C CA . GLY B 1 152 ? -8.82 -20.047 -10.43 1 96.88 152 GLY B CA 1
ATOM 3703 C C . GLY B 1 152 ? -7.676 -20.641 -9.641 1 96.88 152 GLY B C 1
ATOM 3704 O O . GLY B 1 152 ? -7.781 -20.844 -8.43 1 96.88 152 GLY B O 1
ATOM 3705 N N . GLY B 1 153 ? -6.574 -20.938 -10.328 1 96 153 GLY B N 1
ATOM 3706 C CA . GLY B 1 153 ? -5.434 -21.609 -9.734 1 96 153 GLY B CA 1
ATOM 3707 C C . GLY B 1 153 ? -4.836 -20.859 -8.562 1 96 153 GLY B C 1
ATOM 3708 O O . GLY B 1 153 ? -4.668 -21.406 -7.473 1 96 153 GLY B O 1
ATOM 3709 N N . VAL B 1 154 ? -4.547 -19.562 -8.734 1 97 154 VAL B N 1
ATOM 3710 C CA . VAL B 1 154 ? -3.938 -18.766 -7.672 1 97 154 VAL B CA 1
ATOM 3711 C C . VAL B 1 154 ? -5 -18.375 -6.652 1 97 154 VAL B C 1
ATOM 3713 O O . VAL B 1 154 ? -4.738 -18.359 -5.445 1 97 154 VAL B O 1
ATOM 3716 N N . GLY B 1 155 ? -6.238 -18.141 -7.141 1 98.5 155 GLY B N 1
ATOM 3717 C CA . GLY B 1 155 ? -7.328 -17.734 -6.27 1 98.5 155 GLY B CA 1
ATOM 3718 C C . GLY B 1 155 ? -7.754 -18.812 -5.293 1 98.5 155 GLY B C 1
ATOM 3719 O O . GLY B 1 155 ? -7.961 -18.531 -4.109 1 98.5 155 GLY B O 1
ATOM 3720 N N . ILE B 1 156 ? -7.895 -20.047 -5.793 1 98.69 156 ILE B N 1
ATOM 3721 C CA . ILE B 1 156 ? -8.375 -21.125 -4.941 1 98.69 156 ILE B CA 1
ATOM 3722 C C . ILE B 1 156 ? -7.344 -21.438 -3.861 1 98.69 156 ILE B C 1
ATOM 3724 O O . ILE B 1 156 ? -7.699 -21.812 -2.74 1 98.69 156 ILE B O 1
ATOM 3728 N N . ALA B 1 157 ? -6.031 -21.297 -4.207 1 98.81 157 ALA B N 1
ATOM 3729 C CA . ALA B 1 157 ? -4.973 -21.391 -3.205 1 98.81 157 ALA B CA 1
ATOM 3730 C C . ALA B 1 157 ? -5.117 -20.312 -2.139 1 98.81 157 ALA B C 1
ATOM 3732 O O . ALA B 1 157 ? -5.012 -20.594 -0.942 1 98.81 157 ALA B O 1
ATOM 3733 N N . ALA B 1 158 ? -5.41 -19.109 -2.547 1 98.94 158 ALA B N 1
ATOM 3734 C CA . ALA B 1 158 ? -5.582 -17.984 -1.627 1 98.94 158 ALA B CA 1
ATOM 3735 C C . ALA B 1 158 ? -6.75 -18.219 -0.679 1 98.94 158 ALA B C 1
ATOM 3737 O O . ALA B 1 158 ? -6.66 -17.938 0.518 1 98.94 158 ALA B O 1
ATOM 3738 N N . VAL B 1 159 ? -7.852 -18.75 -1.229 1 98.94 159 VAL B N 1
ATOM 3739 C CA . VAL B 1 159 ? -9.023 -19.031 -0.411 1 98.94 159 VAL B CA 1
ATOM 3740 C C . VAL B 1 159 ? -8.664 -20.047 0.678 1 98.94 159 VAL B C 1
ATOM 3742 O O . VAL B 1 159 ? -8.938 -19.812 1.859 1 98.94 159 VAL B O 1
ATOM 3745 N N . GLN B 1 160 ? -8.008 -21.141 0.314 1 98.94 160 GLN B N 1
ATOM 3746 C CA . GLN B 1 160 ? -7.664 -22.172 1.287 1 98.94 160 GLN B CA 1
ATOM 3747 C C . GLN B 1 160 ? -6.699 -21.625 2.338 1 98.94 160 GLN B C 1
ATOM 3749 O O . GLN B 1 160 ? -6.867 -21.875 3.533 1 98.94 160 GLN B O 1
ATOM 3754 N N . ILE B 1 161 ? -5.684 -20.922 1.905 1 98.94 161 ILE B N 1
ATOM 3755 C CA . ILE B 1 161 ? -4.672 -20.406 2.822 1 98.94 161 ILE B CA 1
ATOM 3756 C C . ILE B 1 161 ? -5.312 -19.406 3.785 1 98.94 161 ILE B C 1
ATOM 3758 O O . ILE B 1 161 ? -5.055 -19.453 4.992 1 98.94 161 ILE B O 1
ATOM 3762 N N . ALA B 1 162 ? -6.152 -18.5 3.264 1 98.94 162 ALA B N 1
ATOM 3763 C CA . ALA B 1 162 ? -6.84 -17.531 4.117 1 98.94 162 ALA B CA 1
ATOM 3764 C C . ALA B 1 162 ? -7.691 -18.234 5.168 1 98.94 162 ALA B C 1
ATOM 3766 O O . ALA B 1 162 ? -7.684 -17.859 6.344 1 98.94 162 ALA B O 1
ATOM 3767 N N . LYS B 1 163 ? -8.414 -19.266 4.738 1 98.94 163 LYS B N 1
ATOM 3768 C CA . LYS B 1 163 ? -9.219 -20.047 5.672 1 98.94 163 LYS B CA 1
ATOM 3769 C C . LYS B 1 163 ? -8.352 -20.719 6.727 1 98.94 163 LYS B C 1
ATOM 3771 O O . LYS B 1 163 ? -8.688 -20.719 7.914 1 98.94 163 LYS B O 1
ATOM 3776 N N . ALA B 1 164 ? -7.273 -21.281 6.281 1 98.81 164 ALA B N 1
ATOM 3777 C CA . ALA B 1 164 ? -6.359 -21.953 7.199 1 98.81 164 ALA B CA 1
ATOM 3778 C C . ALA B 1 164 ? -5.812 -20.984 8.242 1 98.81 164 ALA B C 1
ATOM 3780 O O . ALA B 1 164 ? -5.516 -21.375 9.367 1 98.81 164 ALA B O 1
ATOM 3781 N N . LEU B 1 165 ? -5.703 -19.734 7.914 1 98.69 165 LEU B N 1
ATOM 3782 C CA . LEU B 1 165 ? -5.188 -18.719 8.812 1 98.69 165 LEU B CA 1
ATOM 3783 C C . LEU B 1 165 ? -6.289 -18.203 9.734 1 98.69 165 LEU B C 1
ATOM 3785 O O . LEU B 1 165 ? -6.031 -17.375 10.617 1 98.69 165 LEU B O 1
ATOM 3789 N N . GLY B 1 166 ? -7.5 -18.641 9.508 1 98.81 166 GLY B N 1
ATOM 3790 C CA . GLY B 1 166 ? -8.602 -18.297 10.383 1 98.81 166 GLY B CA 1
ATOM 3791 C C . GLY B 1 166 ? -9.383 -17.078 9.906 1 98.81 166 GLY B C 1
ATOM 3792 O O . GLY B 1 166 ? -10.148 -16.484 10.672 1 98.81 166 GLY B O 1
ATOM 3793 N N . ALA B 1 167 ? -9.234 -16.719 8.68 1 98.88 167 ALA B N 1
ATOM 3794 C CA . ALA B 1 167 ? -9.93 -15.555 8.133 1 98.88 167 ALA B CA 1
ATOM 3795 C C . ALA B 1 167 ? -11.344 -15.922 7.676 1 98.88 167 ALA B C 1
ATOM 3797 O O . ALA B 1 167 ? -11.672 -17.109 7.543 1 98.88 167 ALA B O 1
ATOM 3798 N N . LYS B 1 168 ? -12.195 -14.945 7.531 1 98.94 168 LYS B N 1
ATOM 3799 C CA . LYS B 1 168 ? -13.477 -15.055 6.836 1 98.94 168 LYS B CA 1
ATOM 3800 C C . LYS B 1 168 ? -13.336 -14.688 5.359 1 98.94 168 LYS B C 1
ATOM 3802 O O . LYS B 1 168 ? -12.891 -13.586 5.027 1 98.94 168 LYS B O 1
ATOM 3807 N N . VAL B 1 169 ? -13.734 -15.594 4.516 1 98.94 169 VAL B N 1
ATOM 3808 C CA . VAL B 1 169 ? -13.367 -15.43 3.115 1 98.94 169 VAL B CA 1
ATOM 3809 C C . VAL B 1 169 ? -14.625 -15.242 2.266 1 98.94 169 VAL B C 1
ATOM 3811 O O . VAL B 1 169 ? -15.562 -16.031 2.361 1 98.94 169 VAL B O 1
ATOM 3814 N N . ILE B 1 170 ? -14.656 -14.203 1.511 1 99 170 ILE B N 1
ATOM 3815 C CA . ILE B 1 170 ? -15.625 -13.984 0.443 1 99 170 ILE B CA 1
ATOM 3816 C C . ILE B 1 170 ? -14.984 -14.281 -0.909 1 99 170 ILE B C 1
ATOM 3818 O O . ILE B 1 170 ? -14.055 -13.586 -1.33 1 99 170 ILE B O 1
ATOM 3822 N N . ALA B 1 171 ? -15.492 -15.328 -1.592 1 98.94 171 ALA B N 1
ATOM 3823 C CA . ALA B 1 171 ? -15.023 -15.68 -2.93 1 98.94 171 ALA B CA 1
ATOM 3824 C C . ALA B 1 171 ? -15.789 -14.906 -4 1 98.94 171 ALA B C 1
ATOM 3826 O O . ALA B 1 171 ? -17.016 -14.977 -4.066 1 98.94 171 ALA B O 1
ATOM 3827 N N . ALA B 1 172 ? -15.055 -14.172 -4.789 1 98.88 172 ALA B N 1
ATOM 3828 C CA . ALA B 1 172 ? -15.664 -13.492 -5.926 1 98.88 172 ALA B CA 1
ATOM 3829 C C . ALA B 1 172 ? -15.289 -14.172 -7.242 1 98.88 172 ALA B C 1
ATOM 3831 O O . ALA B 1 172 ? -14.133 -14.523 -7.457 1 98.88 172 ALA B O 1
ATOM 3832 N N . ALA B 1 173 ? -16.25 -14.43 -8.039 1 98.25 173 ALA B N 1
ATOM 3833 C CA . ALA B 1 173 ? -16.047 -15.047 -9.352 1 98.25 173 ALA B CA 1
ATOM 3834 C C . ALA B 1 173 ? -17.109 -14.57 -10.344 1 98.25 173 ALA B C 1
ATOM 3836 O O . ALA B 1 173 ? -18.031 -13.844 -9.977 1 98.25 173 ALA B O 1
ATOM 3837 N N . GLY B 1 174 ? -16.922 -14.93 -11.578 1 96.75 174 GLY B N 1
ATOM 3838 C CA . GLY B 1 174 ? -17.766 -14.414 -12.648 1 96.75 174 GLY B CA 1
ATOM 3839 C C . GLY B 1 174 ? -19.016 -15.242 -12.867 1 96.75 174 GLY B C 1
ATOM 3840 O O . GLY B 1 174 ? -19.844 -14.914 -13.727 1 96.75 174 GLY B O 1
ATOM 3841 N N . SER B 1 175 ? -19.203 -16.359 -12.141 1 97.12 175 SER B N 1
ATOM 3842 C CA . SER B 1 175 ? -20.375 -17.203 -12.297 1 97.12 175 SER B CA 1
ATOM 3843 C C . SER B 1 175 ? -20.688 -17.953 -11 1 97.12 175 SER B C 1
ATOM 3845 O O . SER B 1 175 ? -19.812 -18.109 -10.141 1 97.12 175 SER B O 1
ATOM 3847 N N . ALA B 1 176 ? -21.906 -18.406 -10.922 1 97.56 176 ALA B N 1
ATOM 3848 C CA . ALA B 1 176 ? -22.344 -19.156 -9.758 1 97.56 176 ALA B CA 1
ATOM 3849 C C . ALA B 1 176 ? -21.578 -20.469 -9.641 1 97.56 176 ALA B C 1
ATOM 3851 O O . ALA B 1 176 ? -21.266 -20.922 -8.531 1 97.56 176 ALA B O 1
ATOM 3852 N N . SER B 1 177 ? -21.328 -21.062 -10.758 1 97.94 177 SER B N 1
ATOM 3853 C CA . SER B 1 177 ? -20.609 -22.328 -10.766 1 97.94 177 SER B CA 1
ATOM 3854 C C . SER B 1 177 ? -19.188 -22.172 -10.211 1 97.94 177 SER B C 1
ATOM 3856 O O . SER B 1 177 ? -18.719 -23.016 -9.453 1 97.94 177 SER B O 1
ATOM 3858 N N . LYS B 1 178 ? -18.578 -21.094 -10.555 1 97.94 178 LYS B N 1
ATOM 3859 C CA . LYS B 1 178 ? -17.219 -20.844 -10.07 1 97.94 178 LYS B CA 1
ATOM 3860 C C . LYS B 1 178 ? -17.234 -20.484 -8.586 1 97.94 178 LYS B C 1
ATOM 3862 O O . LYS B 1 178 ? -16.312 -20.844 -7.848 1 97.94 178 LYS B O 1
ATOM 3867 N N . ILE B 1 179 ? -18.203 -19.766 -8.188 1 98.69 179 ILE B N 1
ATOM 3868 C CA . ILE B 1 179 ? -18.359 -19.484 -6.762 1 98.69 179 ILE B CA 1
ATOM 3869 C C . ILE B 1 179 ? -18.531 -20.781 -5.992 1 98.69 179 ILE B C 1
ATOM 3871 O O . ILE B 1 179 ? -17.922 -20.969 -4.934 1 98.69 179 ILE B O 1
ATOM 3875 N N . ALA B 1 180 ? -19.328 -21.703 -6.527 1 98.69 180 ALA B N 1
ATOM 3876 C CA . ALA B 1 180 ? -19.531 -23 -5.895 1 98.69 180 ALA B CA 1
ATOM 3877 C C . ALA B 1 180 ? -18.219 -23.766 -5.77 1 98.69 180 ALA B C 1
ATOM 3879 O O . ALA B 1 180 ? -17.969 -24.422 -4.758 1 98.69 180 ALA B O 1
ATOM 3880 N N . VAL B 1 181 ? -17.406 -23.656 -6.785 1 98.44 181 VAL B N 1
ATOM 3881 C CA . VAL B 1 181 ? -16.094 -24.297 -6.773 1 98.44 181 VAL B CA 1
ATOM 3882 C C . VAL B 1 181 ? -15.266 -23.734 -5.621 1 98.44 181 VAL B C 1
ATOM 3884 O O . VAL B 1 181 ? -14.672 -24.5 -4.859 1 98.44 181 VAL B O 1
ATOM 3887 N N . ALA B 1 182 ? -15.242 -22.438 -5.469 1 98.69 182 ALA B N 1
ATOM 3888 C CA . ALA B 1 182 ? -14.453 -21.797 -4.426 1 98.69 182 ALA B CA 1
ATOM 3889 C C . ALA B 1 182 ? -14.953 -22.188 -3.035 1 98.69 182 ALA B C 1
ATOM 3891 O O . ALA B 1 182 ? -14.156 -22.312 -2.098 1 98.69 182 ALA B O 1
ATOM 3892 N N . LYS B 1 183 ? -16.234 -22.312 -2.934 1 98.75 183 LYS B N 1
ATOM 3893 C CA . LYS B 1 183 ? -16.797 -22.75 -1.654 1 98.75 183 LYS B CA 1
ATOM 3894 C C . LYS B 1 183 ? -16.484 -24.203 -1.375 1 98.75 183 LYS B C 1
ATOM 3896 O O . LYS B 1 183 ? -16.016 -24.562 -0.287 1 98.75 183 LYS B O 1
ATOM 3901 N N . GLN B 1 184 ? -16.688 -25.031 -2.34 1 98.5 184 GLN B N 1
ATOM 3902 C CA . GLN B 1 184 ? -16.562 -26.484 -2.168 1 98.5 184 GLN B CA 1
ATOM 3903 C C . GLN B 1 184 ? -15.109 -26.891 -1.96 1 98.5 184 GLN B C 1
ATOM 3905 O O . GLN B 1 184 ? -14.805 -27.656 -1.046 1 98.5 184 GLN B O 1
ATOM 3910 N N . TYR B 1 185 ? -14.25 -26.359 -2.779 1 97.94 185 TYR B N 1
ATOM 3911 C CA . TYR B 1 185 ? -12.867 -26.828 -2.779 1 97.94 185 TYR B CA 1
ATOM 3912 C C . TYR B 1 185 ? -11.969 -25.859 -2.02 1 97.94 185 TYR B C 1
ATOM 3914 O O . TYR B 1 185 ? -10.891 -26.234 -1.552 1 97.94 185 TYR B O 1
ATOM 3922 N N . GLY B 1 186 ? -12.398 -24.641 -1.937 1 98.19 186 GLY B N 1
ATOM 3923 C CA . GLY B 1 186 ? -11.578 -23.641 -1.252 1 98.19 186 GLY B CA 1
ATOM 3924 C C . GLY B 1 186 ? -11.992 -23.422 0.191 1 98.19 186 GLY B C 1
ATOM 3925 O O . GLY B 1 186 ? -11.188 -22.969 1.009 1 98.19 186 GLY B O 1
ATOM 3926 N N . GLY B 1 187 ? -13.273 -23.609 0.446 1 98.62 187 GLY B N 1
ATOM 3927 C CA . GLY B 1 187 ? -13.781 -23.422 1.796 1 98.62 187 GLY B CA 1
ATOM 3928 C C . GLY B 1 187 ? -14.273 -22 2.053 1 98.62 187 GLY B C 1
ATOM 3929 O O . GLY B 1 187 ? -14.477 -21.609 3.203 1 98.62 187 GLY B O 1
ATOM 3930 N N . ALA B 1 188 ? -14.508 -21.234 1.032 1 98.88 188 ALA B N 1
ATOM 3931 C CA . ALA B 1 188 ? -14.969 -19.859 1.202 1 98.88 188 ALA B CA 1
ATOM 3932 C C . ALA B 1 188 ? -16.266 -19.812 1.998 1 98.88 188 ALA B C 1
ATOM 3934 O O . ALA B 1 188 ? -17.141 -20.672 1.837 1 98.88 188 ALA B O 1
ATOM 3935 N N . ASP B 1 189 ? -16.391 -18.797 2.834 1 98.94 189 ASP B N 1
ATOM 3936 C CA . ASP B 1 189 ? -17.578 -18.641 3.668 1 98.94 189 ASP B CA 1
ATOM 3937 C C . ASP B 1 189 ? -18.734 -18.062 2.865 1 98.94 189 ASP B C 1
ATOM 3939 O O . ASP B 1 189 ? -19.891 -18.438 3.064 1 98.94 189 ASP B O 1
ATOM 3943 N N . TYR B 1 190 ? -18.469 -17.125 2.012 1 98.88 190 TYR B N 1
ATOM 3944 C CA . TYR B 1 190 ? -19.453 -16.438 1.184 1 98.88 190 TYR B CA 1
ATOM 3945 C C . TYR B 1 190 ? -18.969 -16.328 -0.257 1 98.88 190 TYR B C 1
ATOM 3947 O O . TYR B 1 190 ? -17.812 -16.625 -0.554 1 98.88 190 TYR B O 1
ATOM 3955 N N . GLY B 1 191 ? -19.922 -16.094 -1.165 1 98.75 191 GLY B N 1
ATOM 3956 C CA . GLY B 1 191 ? -19.609 -15.859 -2.564 1 98.75 191 GLY B CA 1
ATOM 3957 C C . GLY B 1 191 ? -20.344 -14.672 -3.152 1 98.75 191 GLY B C 1
ATOM 3958 O O . GLY B 1 191 ? -21.5 -14.406 -2.785 1 98.75 191 GLY B O 1
ATOM 3959 N N . VAL B 1 192 ? -19.656 -13.938 -4.016 1 98.81 192 VAL B N 1
ATOM 3960 C CA . VAL B 1 192 ? -20.297 -12.875 -4.77 1 98.81 192 VAL B CA 1
ATOM 3961 C C . VAL B 1 192 ? -19.938 -12.992 -6.25 1 98.81 192 VAL B C 1
ATOM 3963 O O . VAL B 1 192 ? -18.844 -13.438 -6.59 1 98.81 192 VAL B O 1
ATOM 3966 N N . ASN B 1 193 ? -20.875 -12.68 -7.098 1 98.62 193 ASN B N 1
ATOM 3967 C CA . ASN B 1 193 ? -20.656 -12.656 -8.539 1 98.62 193 ASN B CA 1
ATOM 3968 C C . ASN B 1 193 ? -20.234 -11.266 -9.023 1 98.62 193 ASN B C 1
ATOM 3970 O O . ASN B 1 193 ? -21.078 -10.359 -9.109 1 98.62 193 ASN B O 1
ATOM 3974 N N . TYR B 1 194 ? -18.938 -11.117 -9.336 1 97.06 194 TYR B N 1
ATOM 3975 C CA . TYR B 1 194 ? -18.453 -9.773 -9.633 1 97.06 194 TYR B CA 1
ATOM 3976 C C . TYR B 1 194 ? -18.797 -9.383 -11.07 1 97.06 194 TYR B C 1
ATOM 3978 O O . TYR B 1 194 ? -18.391 -8.32 -11.539 1 97.06 194 TYR B O 1
ATOM 3986 N N . SER B 1 195 ? -19.484 -10.219 -11.805 1 95.69 195 SER B N 1
ATOM 3987 C CA . SER B 1 195 ? -20.031 -9.844 -13.102 1 95.69 195 SER B CA 1
ATOM 3988 C C . SER B 1 195 ? -21.359 -9.094 -12.945 1 95.69 195 SER B C 1
ATOM 3990 O O . SER B 1 195 ? -21.859 -8.5 -13.898 1 95.69 195 SER B O 1
ATOM 3992 N N . THR B 1 196 ? -21.891 -9.141 -11.812 1 95.69 196 THR B N 1
ATOM 3993 C CA . THR B 1 196 ? -23.109 -8.406 -11.5 1 95.69 196 THR B CA 1
ATOM 3994 C C . THR B 1 196 ? -22.781 -6.984 -11.055 1 95.69 196 THR B C 1
ATOM 3996 O O . THR B 1 196 ? -22 -6.785 -10.117 1 95.69 196 THR B O 1
ATOM 3999 N N . PRO B 1 197 ? -23.406 -6.02 -11.719 1 95.69 197 PRO B N 1
ATOM 4000 C CA . PRO B 1 197 ? -23.156 -4.641 -11.289 1 95.69 197 PRO B CA 1
ATOM 4001 C C . PRO B 1 197 ? -23.484 -4.414 -9.812 1 95.69 197 PRO B C 1
ATOM 4003 O O . PRO B 1 197 ? -24.484 -4.926 -9.32 1 95.69 197 PRO B O 1
ATOM 4006 N N . GLY B 1 198 ? -22.625 -3.717 -9.148 1 96.62 198 GLY B N 1
ATOM 4007 C CA . GLY B 1 198 ? -22.859 -3.365 -7.754 1 96.62 198 GLY B CA 1
ATOM 4008 C C . GLY B 1 198 ? -22.484 -4.469 -6.785 1 96.62 198 GLY B C 1
ATOM 4009 O O . GLY B 1 198 ? -22.875 -4.43 -5.613 1 96.62 198 GLY B O 1
ATOM 4010 N N . TRP B 1 199 ? -21.734 -5.465 -7.23 1 98.12 199 TRP B N 1
ATOM 4011 C CA . TRP B 1 199 ? -21.359 -6.609 -6.41 1 98.12 199 TRP B CA 1
ATOM 4012 C C . TRP B 1 199 ? -20.625 -6.16 -5.148 1 98.12 199 TRP B C 1
ATOM 4014 O O . TRP B 1 199 ? -20.609 -6.879 -4.148 1 98.12 199 TRP B O 1
ATOM 4024 N N . GLN B 1 200 ? -20.109 -4.953 -5.098 1 98.75 200 GLN B N 1
ATOM 4025 C CA . GLN B 1 200 ? -19.422 -4.426 -3.92 1 98.75 200 GLN B CA 1
ATOM 4026 C C . GLN B 1 200 ? -20.406 -4.203 -2.773 1 98.75 200 GLN B C 1
ATOM 4028 O O . GLN B 1 200 ? -20.047 -4.371 -1.604 1 98.75 200 GLN B O 1
ATOM 4033 N N . LYS B 1 201 ? -21.609 -3.785 -3.072 1 98.62 201 LYS B N 1
ATOM 4034 C CA . LYS B 1 201 ? -22.641 -3.592 -2.053 1 98.62 201 LYS B CA 1
ATOM 4035 C C . LYS B 1 201 ? -22.938 -4.898 -1.326 1 98.62 201 LYS B C 1
ATOM 4037 O O . LYS B 1 201 ? -23.234 -4.895 -0.129 1 98.62 201 LYS B O 1
ATOM 4042 N N . GLU B 1 202 ? -22.906 -6.027 -2.1 1 98.62 202 GLU B N 1
ATOM 4043 C CA . GLU B 1 202 ? -23.109 -7.336 -1.48 1 98.62 202 GLU B CA 1
ATOM 4044 C C . GLU B 1 202 ? -21.984 -7.652 -0.496 1 98.62 202 GLU B C 1
ATOM 4046 O O . GLU B 1 202 ? -22.234 -8.18 0.59 1 98.62 202 GLU B O 1
ATOM 4051 N N . VAL B 1 203 ? -20.781 -7.309 -0.84 1 98.88 203 VAL B N 1
ATOM 4052 C CA . VAL B 1 203 ? -19.641 -7.504 0.052 1 98.88 203 VAL B CA 1
ATOM 4053 C C . VAL B 1 203 ? -19.828 -6.688 1.327 1 98.88 203 VAL B C 1
ATOM 4055 O O . VAL B 1 203 ? -19.625 -7.191 2.434 1 98.88 203 VAL B O 1
ATOM 4058 N N . LEU B 1 204 ? -20.234 -5.434 1.188 1 98.88 204 LEU B N 1
ATOM 4059 C CA . LEU B 1 204 ? -20.469 -4.566 2.34 1 98.88 204 LEU B CA 1
ATOM 4060 C C . LEU B 1 204 ? -21.578 -5.125 3.229 1 98.88 204 LEU B C 1
ATOM 4062 O O . LEU B 1 204 ? -21.469 -5.09 4.457 1 98.88 204 LEU B O 1
ATOM 4066 N N . LYS B 1 205 ? -22.609 -5.645 2.605 1 98.75 205 LYS B N 1
ATOM 4067 C CA . LYS B 1 205 ? -23.688 -6.258 3.383 1 98.75 205 LYS B CA 1
ATOM 4068 C C . LYS B 1 205 ? -23.172 -7.445 4.188 1 98.75 205 LYS B C 1
ATOM 4070 O O . LYS B 1 205 ? -23.469 -7.57 5.379 1 98.75 205 LYS B O 1
ATOM 4075 N N . ILE B 1 206 ? -22.359 -8.273 3.566 1 98.81 206 ILE B N 1
ATOM 4076 C CA . ILE B 1 206 ? -21.812 -9.469 4.199 1 98.81 206 ILE B CA 1
ATOM 4077 C C . ILE B 1 206 ? -20.938 -9.078 5.383 1 98.81 206 ILE B C 1
ATOM 4079 O O . ILE B 1 206 ? -20.938 -9.75 6.414 1 98.81 206 ILE B O 1
ATOM 4083 N N . THR B 1 207 ? -20.266 -7.969 5.285 1 98.81 207 THR B N 1
ATOM 4084 C CA . THR B 1 207 ? -19.281 -7.57 6.289 1 98.81 207 THR B CA 1
ATOM 4085 C C . THR B 1 207 ? -19.891 -6.57 7.266 1 98.81 207 THR B C 1
ATOM 4087 O O . THR B 1 207 ? -19.172 -5.895 8 1 98.81 207 THR B O 1
ATOM 4090 N N . GLY B 1 208 ? -21.188 -6.367 7.227 1 98.38 208 GLY B N 1
ATOM 4091 C CA . GLY B 1 208 ? -21.875 -5.473 8.148 1 98.38 208 GLY B CA 1
ATOM 4092 C C . GLY B 1 208 ? -21.562 -4.008 7.898 1 98.38 208 GLY B C 1
ATOM 4093 O O . GLY B 1 208 ? -21.516 -3.211 8.836 1 98.38 208 GLY B O 1
ATOM 4094 N N . GLY B 1 209 ? -21.203 -3.752 6.703 1 98.25 209 GLY B N 1
ATOM 4095 C CA . GLY B 1 209 ? -20.953 -2.371 6.32 1 98.25 209 GLY B CA 1
ATOM 4096 C C . GLY B 1 209 ? -19.516 -1.945 6.5 1 98.25 209 GLY B C 1
ATOM 4097 O O . GLY B 1 209 ? -19.109 -0.877 6.035 1 98.25 209 GLY B O 1
ATOM 4098 N N . LYS B 1 210 ? -18.656 -2.674 7.055 1 97.88 210 LYS B N 1
ATOM 4099 C CA . LYS B 1 210 ? -17.281 -2.316 7.391 1 97.88 210 LYS B CA 1
ATOM 4100 C C . LYS B 1 210 ? -16.359 -2.455 6.176 1 97.88 210 LYS B C 1
ATOM 4102 O O . LYS B 1 210 ? -15.406 -1.693 6.023 1 97.88 210 LYS B O 1
ATOM 4107 N N . GLY B 1 211 ? -16.641 -3.475 5.316 1 98.81 211 GLY B N 1
ATOM 4108 C CA . GLY B 1 211 ? -15.75 -3.828 4.223 1 98.81 211 GLY B CA 1
ATOM 4109 C C . GLY B 1 211 ? -14.742 -4.902 4.594 1 98.81 211 GLY B C 1
ATOM 4110 O O . GLY B 1 211 ? -14.711 -5.359 5.734 1 98.81 211 GLY B O 1
ATOM 4111 N N . VAL B 1 212 ? -13.984 -5.293 3.602 1 98.94 212 VAL B N 1
ATOM 4112 C CA . VAL B 1 212 ? -13.031 -6.375 3.826 1 98.94 212 VAL B CA 1
ATOM 4113 C C . VAL B 1 212 ? -11.68 -5.797 4.23 1 98.94 212 VAL B C 1
ATOM 4115 O O . VAL B 1 212 ? -11.289 -4.723 3.766 1 98.94 212 VAL B O 1
ATOM 4118 N N . ASP B 1 213 ? -10.914 -6.527 5.039 1 98.94 213 ASP B N 1
ATOM 4119 C CA . ASP B 1 213 ? -9.609 -6.105 5.535 1 98.94 213 ASP B CA 1
ATOM 4120 C C . ASP B 1 213 ? -8.523 -6.34 4.484 1 98.94 213 ASP B C 1
ATOM 4122 O O . ASP B 1 213 ? -7.531 -5.605 4.434 1 98.94 213 ASP B O 1
ATOM 4126 N N . VAL B 1 214 ? -8.68 -7.387 3.734 1 99 214 VAL B N 1
ATOM 4127 C CA . VAL B 1 214 ? -7.703 -7.742 2.715 1 99 214 VAL B CA 1
ATOM 4128 C C . VAL B 1 214 ? -8.414 -8.055 1.401 1 99 214 VAL B C 1
ATOM 4130 O O . VAL B 1 214 ? -9.438 -8.75 1.392 1 99 214 VAL B O 1
ATOM 4133 N N . ILE B 1 215 ? -7.988 -7.457 0.323 1 99 215 ILE B N 1
ATOM 4134 C CA . ILE B 1 215 ? -8.359 -7.82 -1.04 1 99 215 ILE B CA 1
ATOM 4135 C C . ILE B 1 215 ? -7.207 -8.578 -1.7 1 99 215 ILE B C 1
ATOM 4137 O O . ILE B 1 215 ? -6.047 -8.172 -1.602 1 99 215 ILE B O 1
ATOM 4141 N N . TYR B 1 216 ? -7.52 -9.719 -2.223 1 98.94 216 TYR B N 1
ATOM 4142 C CA . TYR B 1 216 ? -6.602 -10.5 -3.045 1 98.94 216 TYR B CA 1
ATOM 4143 C C . TYR B 1 216 ? -7.043 -10.5 -4.504 1 98.94 216 TYR B C 1
ATOM 4145 O O . TYR B 1 216 ? -8.047 -11.117 -4.855 1 98.94 216 TYR B O 1
ATOM 4153 N N . ASP B 1 217 ? -6.191 -9.828 -5.387 1 98.88 217 ASP B N 1
ATOM 4154 C CA . ASP B 1 217 ? -6.734 -9.625 -6.727 1 98.88 217 ASP B CA 1
ATOM 4155 C C . ASP B 1 217 ? -5.715 -10.016 -7.797 1 98.88 217 ASP B C 1
ATOM 4157 O O . ASP B 1 217 ? -4.773 -9.266 -8.062 1 98.88 217 ASP B O 1
ATOM 4161 N N . PRO B 1 218 ? -5.918 -11.086 -8.461 1 97.56 218 PRO B N 1
ATOM 4162 C CA . PRO B 1 218 ? -5.094 -11.469 -9.617 1 97.56 218 PRO B CA 1
ATOM 4163 C C . PRO B 1 218 ? -5.711 -11.039 -10.945 1 97.56 218 PRO B C 1
ATOM 4165 O O . PRO B 1 218 ? -5.207 -11.406 -12.008 1 97.56 218 PRO B O 1
ATOM 4168 N N . VAL B 1 219 ? -6.75 -10.273 -10.961 1 96.19 219 VAL B N 1
ATOM 4169 C CA . VAL B 1 219 ? -7.559 -10.031 -12.156 1 96.19 219 VAL B CA 1
ATOM 4170 C C . VAL B 1 219 ? -7.305 -8.609 -12.664 1 96.19 219 VAL B C 1
ATOM 4172 O O . VAL B 1 219 ? -7.227 -8.391 -13.875 1 96.19 219 VAL B O 1
ATOM 4175 N N . GLY B 1 220 ? -7.148 -7.707 -11.852 1 97 220 GLY B N 1
ATOM 4176 C CA . GLY B 1 220 ? -7.18 -6.289 -12.18 1 97 220 GLY B CA 1
ATOM 4177 C C . GLY B 1 220 ? -8.508 -5.633 -11.852 1 97 220 GLY B C 1
ATOM 4178 O O . GLY B 1 220 ? -9.133 -5.012 -12.711 1 97 220 GLY B O 1
ATOM 4179 N N . LEU B 1 221 ? -8.93 -5.773 -10.594 1 97.88 221 LEU B N 1
ATOM 4180 C CA . LEU B 1 221 ? -10.195 -5.215 -10.117 1 97.88 221 LEU B CA 1
ATOM 4181 C C . LEU B 1 221 ? -9.977 -4.352 -8.883 1 97.88 221 LEU B C 1
ATOM 4183 O O . LEU B 1 221 ? -10.852 -4.266 -8.016 1 97.88 221 LEU B O 1
ATOM 4187 N N . ILE B 1 222 ? -8.805 -3.801 -8.758 1 98.75 222 ILE B N 1
ATOM 4188 C CA . ILE B 1 222 ? -8.445 -3.053 -7.559 1 98.75 222 ILE B CA 1
ATOM 4189 C C . ILE B 1 222 ? -9.367 -1.847 -7.402 1 98.75 222 ILE B C 1
ATOM 4191 O O . ILE B 1 222 ? -9.922 -1.618 -6.328 1 98.75 222 ILE B O 1
ATOM 4195 N N . ASN B 1 223 ? -9.562 -1.057 -8.469 1 98.38 223 ASN B N 1
ATOM 4196 C CA . ASN B 1 223 ? -10.43 0.112 -8.398 1 98.38 223 ASN B CA 1
ATOM 4197 C C . ASN B 1 223 ? -11.828 -0.259 -7.91 1 98.38 223 ASN B C 1
ATOM 4199 O O . ASN B 1 223 ? -12.375 0.404 -7.027 1 98.38 223 ASN B O 1
ATOM 4203 N N . ASP B 1 224 ? -12.406 -1.328 -8.445 1 98 224 ASP B N 1
ATOM 4204 C CA . ASP B 1 224 ? -13.734 -1.771 -8.039 1 98 224 ASP B CA 1
ATOM 4205 C C . ASP B 1 224 ? -13.727 -2.311 -6.613 1 98 224 ASP B C 1
ATOM 4207 O O . ASP B 1 224 ? -14.641 -2.037 -5.836 1 98 224 ASP B O 1
ATOM 4211 N N . SER B 1 225 ? -12.719 -3.062 -6.305 1 98.75 225 SER B N 1
ATOM 4212 C CA . SER B 1 225 ? -12.656 -3.715 -5.004 1 98.75 225 SER B CA 1
ATOM 4213 C C . SER B 1 225 ? -12.453 -2.699 -3.885 1 98.75 225 SER B C 1
ATOM 4215 O O . SER B 1 225 ? -12.891 -2.918 -2.752 1 98.75 225 SER B O 1
ATOM 4217 N N . LEU B 1 226 ? -11.828 -1.566 -4.164 1 98.81 226 LEU B N 1
ATOM 4218 C CA . LEU B 1 226 ? -11.602 -0.527 -3.164 1 98.81 226 LEU B CA 1
ATOM 4219 C C . LEU B 1 226 ? -12.922 0.052 -2.67 1 98.81 226 LEU B C 1
ATOM 4221 O O . LEU B 1 226 ? -12.969 0.685 -1.612 1 98.81 226 LEU B O 1
ATOM 4225 N N . LYS B 1 227 ? -13.977 -0.13 -3.387 1 98.69 227 LYS B N 1
ATOM 4226 C CA . LYS B 1 227 ? -15.289 0.383 -3 1 98.69 227 LYS B CA 1
ATOM 4227 C C . LYS B 1 227 ? -15.844 -0.369 -1.791 1 98.69 227 LYS B C 1
ATOM 4229 O O . LYS B 1 227 ? -16.797 0.081 -1.157 1 98.69 227 LYS B O 1
ATOM 4234 N N . CYS B 1 228 ? -15.273 -1.522 -1.486 1 98.88 228 CYS B N 1
ATOM 4235 C CA . CYS B 1 228 ? -15.758 -2.307 -0.354 1 98.88 228 CYS B CA 1
ATOM 4236 C C . CYS B 1 228 ? -14.602 -2.74 0.541 1 98.88 228 CYS B C 1
ATOM 4238 O O . CYS B 1 228 ? -14.641 -3.822 1.128 1 98.88 228 CYS B O 1
ATOM 4240 N N . ILE B 1 229 ? -13.562 -1.962 0.541 1 98.94 229 ILE B N 1
ATOM 4241 C CA . ILE B 1 229 ? -12.43 -2.238 1.419 1 98.94 229 ILE B CA 1
ATOM 4242 C C . ILE B 1 229 ? -12.648 -1.555 2.768 1 98.94 229 ILE B C 1
ATOM 4244 O O . ILE B 1 229 ? -13.297 -0.507 2.844 1 98.94 229 ILE B O 1
ATOM 4248 N N . ALA B 1 230 ? -12.125 -2.143 3.852 1 98.88 230 ALA B N 1
ATOM 4249 C CA . ALA B 1 230 ? -12.227 -1.596 5.199 1 98.88 230 ALA B CA 1
ATOM 4250 C C . ALA B 1 230 ? -11.148 -0.541 5.449 1 98.88 230 ALA B C 1
ATOM 4252 O O . ALA B 1 230 ? -10.172 -0.462 4.711 1 98.88 230 ALA B O 1
ATOM 4253 N N . TRP B 1 231 ? -11.336 0.347 6.531 1 98.5 231 TRP B N 1
ATOM 4254 C CA . TRP B 1 231 ? -10.328 1.262 7.059 1 98.5 231 TRP B CA 1
ATOM 4255 C C . TRP B 1 231 ? -9.016 0.532 7.324 1 98.5 231 TRP B C 1
ATOM 4257 O O . TRP B 1 231 ? -9 -0.518 7.973 1 98.5 231 TRP B O 1
ATOM 4267 N N . LYS B 1 232 ? -7.863 1.048 6.711 1 98.56 232 LYS B N 1
ATOM 4268 C CA . LYS B 1 232 ? -6.523 0.487 6.836 1 98.56 232 LYS B CA 1
ATOM 4269 C C . LYS B 1 232 ? -6.434 -0.881 6.164 1 98.56 232 LYS B C 1
ATOM 4271 O O . LYS B 1 232 ? -5.551 -1.679 6.48 1 98.56 232 LYS B O 1
ATOM 4276 N N . GLY B 1 233 ? -7.445 -1.17 5.281 1 98.88 233 GLY B N 1
ATOM 4277 C CA . GLY B 1 233 ? -7.371 -2.404 4.516 1 98.88 233 GLY B CA 1
ATOM 4278 C C . GLY B 1 233 ? -6.16 -2.471 3.607 1 98.88 233 GLY B C 1
ATOM 4279 O O . GLY B 1 233 ? -5.555 -1.442 3.295 1 98.88 233 GLY B O 1
ATOM 4280 N N . ARG B 1 234 ? -5.793 -3.676 3.211 1 98.94 234 ARG B N 1
ATOM 4281 C CA . ARG B 1 234 ? -4.695 -3.947 2.291 1 98.94 234 ARG B CA 1
ATOM 4282 C C . ARG B 1 234 ? -5.199 -4.625 1.021 1 98.94 234 ARG B C 1
ATOM 4284 O O . ARG B 1 234 ? -5.84 -5.68 1.088 1 98.94 234 ARG B O 1
ATOM 4291 N N . ALA B 1 235 ? -4.992 -3.99 -0.097 1 98.94 235 ALA B N 1
ATOM 4292 C CA . ALA B 1 235 ? -5.367 -4.574 -1.382 1 98.94 235 ALA B CA 1
ATOM 4293 C C . ALA B 1 235 ? -4.148 -5.152 -2.096 1 98.94 235 ALA B C 1
ATOM 4295 O O . ALA B 1 235 ? -3.266 -4.406 -2.533 1 98.94 235 ALA B O 1
ATOM 4296 N N . LEU B 1 236 ? -4.129 -6.434 -2.199 1 98.94 236 LEU B N 1
ATOM 4297 C CA . LEU B 1 236 ? -3.018 -7.148 -2.818 1 98.94 236 LEU B CA 1
ATOM 4298 C C . LEU B 1 236 ? -3.16 -7.164 -4.336 1 98.94 236 LEU B C 1
ATOM 4300 O O . LEU B 1 236 ? -4.168 -7.637 -4.863 1 98.94 236 LEU B O 1
ATOM 4304 N N . VAL B 1 237 ? -2.166 -6.641 -5.004 1 98.88 237 VAL B N 1
ATOM 4305 C CA . VAL B 1 237 ? -2.066 -6.652 -6.461 1 98.88 237 VAL B CA 1
ATOM 4306 C C . VAL B 1 237 ? -1.244 -7.859 -6.91 1 98.88 237 VAL B C 1
ATOM 4308 O O . VAL B 1 237 ? -0.012 -7.828 -6.871 1 98.88 237 VAL B O 1
ATOM 4311 N N . ILE B 1 238 ? -1.908 -8.852 -7.461 1 98.31 238 ILE B N 1
ATOM 4312 C CA . ILE B 1 238 ? -1.277 -10.148 -7.707 1 98.31 238 ILE B CA 1
ATOM 4313 C C . ILE B 1 238 ? -1.089 -10.352 -9.211 1 98.31 238 ILE B C 1
ATOM 4315 O O . ILE B 1 238 ? -0.166 -11.047 -9.633 1 98.31 238 ILE B O 1
ATOM 4319 N N . GLY B 1 239 ? -2.016 -9.812 -9.969 1 95.75 239 GLY B N 1
ATOM 4320 C CA . GLY B 1 239 ? -1.945 -9.969 -11.414 1 95.75 239 GLY B CA 1
ATOM 4321 C C . GLY B 1 239 ? -2.996 -9.164 -12.156 1 95.75 239 GLY B C 1
ATOM 4322 O O . GLY B 1 239 ? -3.715 -8.367 -11.547 1 95.75 239 GLY B O 1
ATOM 4323 N N . PHE B 1 240 ? -3.043 -9.391 -13.438 1 94.5 240 PHE B N 1
ATOM 4324 C CA . PHE B 1 240 ? -3.92 -8.648 -14.336 1 94.5 240 PHE B CA 1
ATOM 4325 C C . PHE B 1 240 ? -4.559 -9.586 -15.359 1 94.5 240 PHE B C 1
ATOM 4327 O O . PHE B 1 240 ? -4.516 -9.32 -16.562 1 94.5 240 PHE B O 1
ATOM 4334 N N . ALA B 1 241 ? -5.145 -10.562 -14.883 1 89.5 241 ALA B N 1
ATOM 4335 C CA . ALA B 1 241 ? -5.66 -11.641 -15.727 1 89.5 241 ALA B CA 1
ATOM 4336 C C . ALA B 1 241 ? -6.711 -11.109 -16.703 1 89.5 241 AL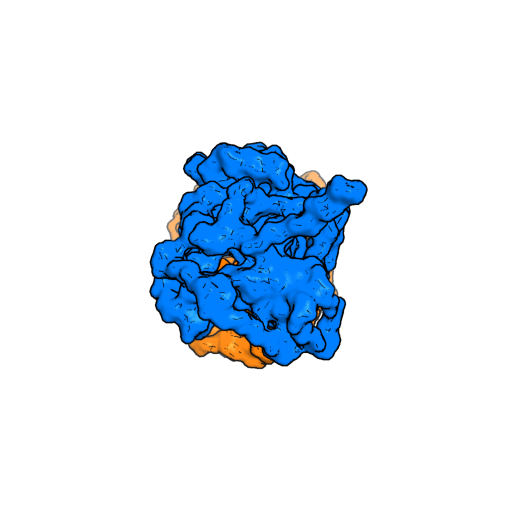A B C 1
ATOM 4338 O O . ALA B 1 241 ? -6.953 -11.719 -17.75 1 89.5 241 ALA B O 1
ATOM 4339 N N . ALA B 1 242 ? -7.293 -9.992 -16.375 1 88.25 242 ALA B N 1
ATOM 4340 C CA . ALA B 1 242 ? -8.281 -9.406 -17.281 1 88.25 242 ALA B CA 1
ATOM 4341 C C . ALA B 1 242 ? -7.605 -8.711 -18.453 1 88.25 242 ALA B C 1
ATOM 4343 O O . ALA B 1 242 ? -8.266 -8.328 -19.422 1 88.25 242 ALA B O 1
ATOM 4344 N N . GLY B 1 243 ? -6.352 -8.531 -18.391 1 87.19 243 GLY B N 1
ATOM 4345 C CA . GLY B 1 243 ? -5.613 -8.016 -19.547 1 87.19 243 GLY B CA 1
ATOM 4346 C C . GLY B 1 243 ? -5.297 -6.539 -19.438 1 87.19 243 GLY B C 1
ATOM 4347 O O . GLY B 1 243 ? -4.43 -6.031 -20.156 1 87.19 243 GLY B O 1
ATOM 4348 N N . THR B 1 244 ? -5.969 -5.871 -18.641 1 91.44 244 THR B N 1
ATOM 4349 C CA . THR B 1 244 ? -5.727 -4.438 -18.516 1 91.44 244 THR B CA 1
ATOM 4350 C C . THR B 1 244 ? -5.039 -4.117 -17.203 1 91.44 244 THR B C 1
ATOM 4352 O O . THR B 1 244 ? -5.418 -4.645 -16.156 1 91.44 244 THR B O 1
ATOM 4355 N N . ILE B 1 245 ? -4.023 -3.32 -17.312 1 95.06 245 ILE B N 1
ATOM 4356 C CA . ILE B 1 245 ? -3.354 -2.84 -16.109 1 95.06 245 ILE B CA 1
ATOM 4357 C C . ILE B 1 245 ? -4.09 -1.618 -15.562 1 95.06 245 ILE B C 1
ATOM 4359 O O . ILE B 1 245 ? -4.121 -0.566 -16.203 1 95.06 245 ILE B O 1
ATOM 4363 N N . GLU B 1 246 ? -4.559 -1.701 -14.414 1 97.44 246 GLU B N 1
ATOM 4364 C CA . GLU B 1 246 ? -5.293 -0.593 -13.812 1 97.44 246 GLU B CA 1
ATOM 4365 C C . GLU B 1 246 ? -4.348 0.521 -13.367 1 97.44 246 GLU B C 1
ATOM 4367 O O . GLU B 1 246 ? -3.197 0.262 -13.023 1 97.44 246 GLU B O 1
ATOM 4372 N N . LYS B 1 247 ? -4.852 1.685 -13.547 1 98.56 247 LYS B N 1
ATOM 4373 C CA . LYS B 1 247 ? -4.273 2.842 -12.867 1 98.56 247 LYS B CA 1
ATOM 4374 C C . LYS B 1 247 ? -5.168 3.311 -11.719 1 98.56 247 LYS B C 1
ATOM 4376 O O . LYS B 1 247 ? -6.355 3.576 -11.922 1 98.56 247 LYS B O 1
ATOM 4381 N N . VAL B 1 248 ? -4.625 3.383 -10.555 1 98.69 248 VAL B N 1
ATOM 4382 C CA . VAL B 1 248 ? -5.426 3.729 -9.383 1 98.69 248 VAL B CA 1
ATOM 4383 C C . VAL B 1 248 ? -5.148 5.176 -8.977 1 98.69 248 VAL B C 1
ATOM 4385 O O . VAL B 1 248 ? -3.996 5.562 -8.789 1 98.69 248 VAL B O 1
ATOM 4388 N N . PRO B 1 249 ? -6.211 6.008 -8.914 1 98.5 249 PRO B N 1
ATOM 4389 C CA . PRO B 1 249 ? -5.992 7.359 -8.398 1 98.5 249 PRO B CA 1
ATOM 4390 C C . PRO B 1 249 ? -5.566 7.375 -6.934 1 98.5 249 PRO B C 1
ATOM 4392 O O . PRO B 1 249 ? -6.199 6.73 -6.094 1 98.5 249 PRO B O 1
ATOM 4395 N N . MET B 1 250 ? -4.543 8.117 -6.617 1 98.44 250 MET B N 1
ATOM 4396 C CA . MET B 1 250 ? -3.9 8.055 -5.309 1 98.44 250 MET B CA 1
ATOM 4397 C C . MET B 1 250 ? -4.754 8.75 -4.25 1 98.44 250 MET B C 1
ATOM 4399 O O . MET B 1 250 ? -4.543 8.555 -3.053 1 98.44 250 MET B O 1
ATOM 4403 N N . ASN B 1 251 ? -5.758 9.562 -4.652 1 97.06 251 ASN B N 1
ATOM 4404 C CA . ASN B 1 251 ? -6.652 10.141 -3.656 1 97.06 251 ASN B CA 1
ATOM 4405 C C . ASN B 1 251 ? -7.473 9.062 -2.951 1 97.06 251 ASN B C 1
ATOM 4407 O O . ASN B 1 251 ? -7.824 9.219 -1.78 1 97.06 251 ASN B O 1
ATOM 4411 N N . LEU B 1 252 ? -7.785 7.961 -3.664 1 98.06 252 LEU B N 1
ATOM 4412 C CA . LEU 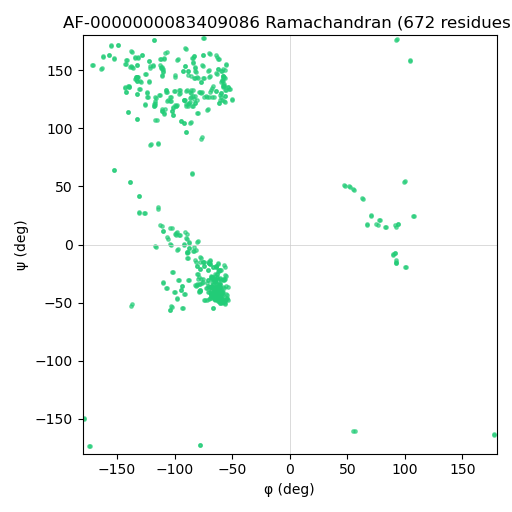B 1 252 ? -8.508 6.863 -3.033 1 98.06 252 LEU B CA 1
ATOM 4413 C C . LEU B 1 252 ? -7.688 6.238 -1.914 1 98.06 252 LEU B C 1
ATOM 4415 O O . LEU B 1 252 ? -8.203 5.973 -0.828 1 98.06 252 LEU B O 1
ATOM 4419 N N . VAL B 1 253 ? -6.41 6.023 -2.193 1 98.75 253 VAL B N 1
ATOM 4420 C CA . VAL B 1 253 ? -5.5 5.414 -1.231 1 98.75 253 VAL B CA 1
ATOM 4421 C C . VAL B 1 253 ? -5.383 6.297 0.007 1 98.75 253 VAL B C 1
ATOM 4423 O O . VAL B 1 253 ? -5.434 5.805 1.137 1 98.75 253 VAL B O 1
ATOM 4426 N N . LEU B 1 254 ? -5.27 7.594 -0.229 1 98.38 254 LEU B N 1
ATOM 4427 C CA . LEU B 1 254 ? -5.145 8.562 0.856 1 98.38 254 LEU B CA 1
ATOM 4428 C C . LEU B 1 254 ? -6.43 8.633 1.673 1 98.38 254 LEU B C 1
ATOM 4430 O O . LEU B 1 254 ? -6.414 8.406 2.885 1 98.38 254 LEU B O 1
ATOM 4434 N N . LEU B 1 255 ? -7.574 8.883 1.052 1 97.12 255 LEU B N 1
ATOM 4435 C CA . LEU B 1 255 ? -8.828 9.203 1.724 1 97.12 255 LEU B CA 1
ATOM 4436 C C . LEU B 1 255 ? -9.398 7.984 2.439 1 97.12 255 LEU B C 1
ATOM 4438 O O . LEU B 1 255 ? -10.031 8.117 3.488 1 97.12 255 LEU B O 1
ATOM 4442 N N . LYS B 1 256 ? -9.125 6.793 1.89 1 97.88 256 LYS B N 1
ATOM 4443 C CA . LYS B 1 256 ? -9.625 5.566 2.508 1 97.88 256 LYS B CA 1
ATOM 4444 C C . LYS B 1 256 ? -8.633 5.031 3.543 1 97.88 256 LYS B C 1
ATOM 4446 O O . LYS B 1 256 ? -8.945 4.094 4.277 1 97.88 256 LYS B O 1
ATOM 4451 N N . ASN B 1 257 ? -7.461 5.656 3.619 1 98.75 257 ASN B N 1
ATOM 4452 C CA . ASN B 1 257 ? -6.426 5.215 4.547 1 98.75 257 ASN B CA 1
ATOM 4453 C C . ASN B 1 257 ? -6.086 3.74 4.348 1 98.75 257 ASN B C 1
ATOM 4455 O O . ASN B 1 257 ? -6.035 2.975 5.312 1 98.75 257 ASN B O 1
ATOM 4459 N N . VAL B 1 258 ? -5.871 3.365 3.074 1 98.94 258 VAL B N 1
ATOM 4460 C CA . VAL B 1 258 ? -5.645 1.959 2.756 1 98.94 258 VAL B CA 1
ATOM 4461 C C . VAL B 1 258 ? -4.254 1.784 2.15 1 98.94 258 VAL B C 1
ATOM 4463 O O . VAL B 1 258 ? -3.52 2.758 1.977 1 98.94 258 VAL B O 1
ATOM 4466 N N . SER B 1 259 ? -3.885 0.521 1.897 1 98.94 259 SER B N 1
ATOM 4467 C CA . SER B 1 259 ? -2.621 0.187 1.25 1 98.94 259 SER B CA 1
ATOM 4468 C C . SER B 1 259 ? -2.846 -0.656 -0.001 1 98.94 259 SER B C 1
ATOM 4470 O O . SER B 1 259 ? -3.684 -1.56 -0.004 1 98.94 259 SER B O 1
ATOM 4472 N N . LEU B 1 260 ? -2.232 -0.267 -1.086 1 98.94 260 LEU B N 1
ATOM 4473 C CA . LEU B 1 260 ? -2.043 -1.15 -2.232 1 98.94 260 LEU B CA 1
ATOM 4474 C C . LEU B 1 260 ? -0.715 -1.893 -2.131 1 98.94 260 LEU B C 1
ATOM 4476 O O . LEU B 1 260 ? 0.343 -1.269 -2.021 1 98.94 260 LEU B O 1
ATOM 4480 N N . VAL B 1 261 ? -0.757 -3.211 -2.182 1 98.94 261 VAL B N 1
ATOM 4481 C CA . VAL B 1 261 ? 0.404 -4.027 -1.841 1 98.94 261 VAL B CA 1
ATOM 4482 C C . VAL B 1 261 ? 0.721 -4.98 -2.99 1 98.94 261 VAL B C 1
ATOM 4484 O O . VAL B 1 261 ? -0.115 -5.801 -3.375 1 98.94 261 VAL B O 1
ATOM 4487 N N . GLY B 1 262 ? 1.917 -4.855 -3.502 1 98.88 262 GLY B N 1
ATOM 4488 C CA . GLY B 1 262 ? 2.322 -5.719 -4.602 1 98.88 262 GLY B CA 1
ATOM 4489 C C . GLY B 1 262 ? 3.006 -6.992 -4.137 1 98.88 262 GLY B C 1
ATOM 4490 O O . GLY B 1 262 ? 3.658 -7.008 -3.09 1 98.88 262 GLY B O 1
ATOM 4491 N N . LEU B 1 263 ? 2.918 -8.008 -4.926 1 98.75 263 LEU B N 1
ATOM 4492 C CA . LEU B 1 263 ? 3.658 -9.242 -4.711 1 98.75 263 LEU B CA 1
ATOM 4493 C C . LEU B 1 263 ? 4.176 -9.805 -6.031 1 98.75 263 LEU B C 1
ATOM 4495 O O . LEU B 1 263 ? 3.387 -10.188 -6.898 1 98.75 263 LEU B O 1
ATOM 4499 N N . HIS B 1 264 ? 5.418 -9.82 -6.164 1 97.94 264 HIS B N 1
ATOM 4500 C CA . HIS B 1 264 ? 6.098 -10.484 -7.273 1 97.94 264 HIS B CA 1
ATOM 4501 C C . HIS B 1 264 ? 6.926 -11.664 -6.785 1 97.94 264 HIS B C 1
ATOM 4503 O O . HIS B 1 264 ? 8.148 -11.57 -6.688 1 97.94 264 HIS B O 1
ATOM 4509 N N . TRP B 1 265 ? 6.348 -12.789 -6.668 1 97.62 265 TRP B N 1
ATOM 4510 C CA . TRP B 1 265 ? 6.977 -13.961 -6.059 1 97.62 265 TRP B CA 1
ATOM 4511 C C . TRP B 1 265 ? 8.234 -14.359 -6.82 1 97.62 265 TRP B C 1
ATOM 4513 O O . TRP B 1 265 ? 9.266 -14.664 -6.215 1 97.62 265 TRP B O 1
ATOM 4523 N N . GLY B 1 266 ? 8.148 -14.383 -8.164 1 94.81 266 GLY B N 1
ATOM 4524 C CA . GLY B 1 266 ? 9.289 -14.812 -8.969 1 94.81 266 GLY B CA 1
ATOM 4525 C C . GLY B 1 266 ? 10.547 -14.023 -8.672 1 94.81 266 GLY B C 1
ATOM 4526 O O . GLY B 1 266 ? 11.656 -14.547 -8.781 1 94.81 266 GLY B O 1
ATOM 4527 N N . ALA B 1 267 ? 10.406 -12.836 -8.234 1 96.69 267 ALA B N 1
ATOM 4528 C CA . ALA B 1 267 ? 11.539 -11.945 -8.008 1 96.69 267 ALA B CA 1
ATOM 4529 C C . ALA B 1 267 ? 12.227 -12.258 -6.68 1 96.69 267 ALA B C 1
ATOM 4531 O O . ALA B 1 267 ? 13.367 -11.844 -6.449 1 96.69 267 ALA B O 1
ATOM 4532 N N . TYR B 1 268 ? 11.609 -12.953 -5.758 1 97.56 268 TYR B N 1
ATOM 4533 C CA . TYR B 1 268 ? 12.18 -13.266 -4.457 1 97.56 268 TYR B CA 1
ATOM 4534 C C . TYR B 1 268 ? 13.461 -14.086 -4.605 1 97.56 268 TYR B C 1
ATOM 4536 O O . TYR B 1 268 ? 14.383 -13.961 -3.797 1 97.56 268 TYR B O 1
ATOM 4544 N N . THR B 1 269 ? 13.492 -14.938 -5.633 1 95.19 269 THR B N 1
ATOM 4545 C CA . THR B 1 269 ? 14.664 -15.789 -5.824 1 95.19 269 THR B CA 1
ATOM 4546 C C . THR B 1 269 ? 15.922 -14.945 -5.977 1 95.19 269 THR B C 1
ATOM 4548 O O . THR B 1 269 ? 17.016 -15.375 -5.59 1 95.19 269 THR B O 1
ATOM 4551 N N . GLN B 1 270 ? 15.781 -13.758 -6.512 1 95.56 270 GLN B N 1
ATOM 4552 C CA . GLN B 1 270 ? 16.922 -12.867 -6.711 1 95.56 270 GLN B CA 1
ATOM 4553 C C . GLN B 1 270 ? 16.984 -11.812 -5.609 1 95.56 270 GLN B C 1
ATOM 4555 O O . GLN B 1 270 ? 18.047 -11.547 -5.055 1 95.56 270 GLN B O 1
ATOM 4560 N N . LYS B 1 271 ? 15.867 -11.273 -5.219 1 97.69 271 LYS B N 1
ATOM 4561 C CA . LYS B 1 271 ? 15.82 -10.094 -4.359 1 97.69 271 LYS B CA 1
ATOM 4562 C C . LYS B 1 271 ? 15.852 -10.484 -2.885 1 97.69 271 LYS B C 1
ATOM 4564 O O . LYS B 1 271 ? 16.344 -9.727 -2.043 1 97.69 271 LYS B O 1
ATOM 4569 N N . GLU B 1 272 ? 15.32 -11.617 -2.607 1 97.88 272 GLU B N 1
ATOM 4570 C CA . GLU B 1 272 ? 15.219 -12.094 -1.232 1 97.88 272 GLU B CA 1
ATOM 4571 C C . GLU B 1 272 ? 15.203 -13.617 -1.176 1 97.88 272 GLU B C 1
ATOM 4573 O O . GLU B 1 272 ? 14.25 -14.211 -0.676 1 97.88 272 GLU B O 1
ATOM 4578 N N . PRO B 1 273 ? 16.281 -14.242 -1.595 1 97.25 273 PRO B N 1
ATOM 4579 C CA . PRO B 1 273 ? 16.312 -15.703 -1.731 1 97.25 273 PRO B CA 1
ATOM 4580 C C . PRO B 1 273 ? 16.125 -16.422 -0.401 1 97.25 273 PRO B C 1
ATOM 4582 O O . PRO B 1 273 ? 15.617 -17.547 -0.374 1 97.25 273 PRO B O 1
ATOM 4585 N N . SER B 1 274 ? 16.469 -15.789 0.747 1 98 274 SER B N 1
ATOM 4586 C CA . SER B 1 274 ? 16.344 -16.422 2.057 1 98 274 SER B CA 1
ATOM 4587 C C . SER B 1 274 ? 14.883 -16.672 2.416 1 98 274 SER B C 1
ATOM 4589 O O . SER B 1 274 ? 14.578 -17.484 3.289 1 98 274 SER B O 1
ATOM 4591 N N . ARG B 1 275 ? 13.953 -15.961 1.753 1 98.38 275 ARG B N 1
ATOM 4592 C CA . ARG B 1 275 ? 12.539 -16.078 2.07 1 98.38 275 ARG B CA 1
ATOM 4593 C C . ARG B 1 275 ? 11.93 -17.328 1.423 1 98.38 275 ARG B C 1
ATOM 4595 O O . ARG B 1 275 ? 11.016 -17.938 1.978 1 98.38 275 ARG B O 1
ATOM 4602 N N . VAL B 1 276 ? 12.477 -17.797 0.368 1 98.06 276 VAL B N 1
ATOM 4603 C CA . VAL B 1 276 ? 11.891 -18.844 -0.469 1 98.06 276 VAL B CA 1
ATOM 4604 C C . VAL B 1 276 ? 11.805 -20.141 0.315 1 98.06 276 VAL B C 1
ATOM 4606 O O . VAL B 1 276 ? 10.727 -20.734 0.428 1 98.06 276 VAL B O 1
ATOM 4609 N N . PRO B 1 277 ? 12.875 -20.609 1.035 1 97.5 277 PRO B N 1
ATOM 4610 C CA . PRO B 1 277 ? 12.758 -21.859 1.78 1 97.5 277 PRO B CA 1
ATOM 4611 C C . PRO B 1 277 ? 11.789 -21.766 2.953 1 97.5 277 PRO B C 1
ATOM 4613 O O . PRO B 1 277 ? 11.148 -22.75 3.314 1 97.5 277 PRO B O 1
ATOM 4616 N N . VAL B 1 278 ? 11.609 -20.562 3.531 1 98.44 278 VAL B N 1
ATOM 4617 C CA . VAL B 1 278 ? 10.688 -20.359 4.645 1 98.44 278 VAL B CA 1
ATOM 4618 C C . VAL B 1 278 ? 9.25 -20.578 4.172 1 98.44 278 VAL B C 1
ATOM 4620 O O . VAL B 1 278 ? 8.477 -21.281 4.824 1 98.44 278 VAL B O 1
ATOM 4623 N N . VAL B 1 279 ? 8.953 -20.047 3.047 1 98.69 279 VAL B N 1
ATOM 4624 C CA . VAL B 1 279 ? 7.617 -20.156 2.48 1 98.69 279 VAL B CA 1
ATOM 4625 C C . VAL B 1 279 ? 7.312 -21.609 2.154 1 98.69 279 VAL B C 1
ATOM 4627 O O . VAL B 1 279 ? 6.25 -22.125 2.51 1 98.69 279 VAL B O 1
ATOM 4630 N N . TRP B 1 280 ? 8.188 -22.266 1.545 1 98.38 280 TRP B N 1
ATOM 4631 C CA . TRP B 1 280 ? 7.945 -23.656 1.133 1 98.38 280 TRP B CA 1
ATOM 4632 C C . TRP B 1 280 ? 7.883 -24.578 2.342 1 98.38 280 TRP B C 1
ATOM 4634 O O . TRP B 1 280 ? 7.113 -25.547 2.355 1 98.38 280 TRP B O 1
ATOM 4644 N N . LYS B 1 281 ? 8.711 -24.312 3.344 1 98.31 281 LYS B N 1
ATOM 4645 C CA . LYS B 1 281 ? 8.617 -25.109 4.566 1 98.31 281 LYS B CA 1
ATOM 4646 C C . LYS B 1 281 ? 7.207 -25.047 5.152 1 98.31 281 LYS B C 1
ATOM 4648 O O . LYS B 1 281 ? 6.617 -26.094 5.469 1 98.31 281 LYS B O 1
ATOM 4653 N N . ASP B 1 282 ? 6.707 -23.875 5.246 1 98.56 282 ASP B N 1
ATOM 4654 C CA . ASP B 1 282 ? 5.371 -23.703 5.809 1 98.56 282 ASP B CA 1
ATOM 4655 C C . ASP B 1 282 ? 4.312 -24.359 4.926 1 98.56 282 ASP B C 1
ATOM 4657 O O . ASP B 1 282 ? 3.416 -25.031 5.43 1 98.56 282 ASP B O 1
ATOM 4661 N N . LEU B 1 283 ? 4.398 -24.203 3.625 1 98.69 283 LEU B N 1
ATOM 4662 C CA . LEU B 1 283 ? 3.428 -24.766 2.699 1 98.69 283 LEU B CA 1
ATOM 4663 C C . LEU B 1 283 ? 3.461 -26.297 2.746 1 98.69 283 LEU B C 1
ATOM 4665 O O . LEU B 1 283 ? 2.414 -26.938 2.807 1 98.69 283 LEU B O 1
ATOM 4669 N N . LEU B 1 284 ? 4.625 -26.859 2.723 1 98.06 284 LEU B N 1
ATOM 4670 C CA . LEU B 1 284 ? 4.766 -28.312 2.736 1 98.06 284 LEU B CA 1
ATOM 4671 C C . LEU B 1 284 ? 4.211 -28.891 4.031 1 98.06 284 LEU B C 1
ATOM 4673 O O . LEU B 1 284 ? 3.604 -29.969 4.02 1 98.06 284 LEU B O 1
ATOM 4677 N N . ASP B 1 285 ? 4.453 -28.156 5.113 1 97.81 285 ASP B N 1
ATOM 4678 C CA . ASP B 1 285 ? 3.873 -28.562 6.387 1 97.81 285 ASP B CA 1
ATOM 4679 C C . ASP B 1 285 ? 2.348 -28.562 6.32 1 97.81 285 ASP B C 1
ATOM 4681 O O . ASP B 1 285 ? 1.695 -29.484 6.809 1 97.81 285 ASP B O 1
ATOM 4685 N N . MET B 1 286 ? 1.784 -27.578 5.711 1 98 286 MET B N 1
ATOM 4686 C CA . MET B 1 286 ? 0.334 -27.484 5.574 1 98 286 MET B CA 1
ATOM 4687 C C . MET B 1 286 ? -0.212 -28.609 4.715 1 98 286 MET B C 1
ATOM 4689 O O . MET B 1 286 ? -1.26 -29.188 5.023 1 98 286 MET B O 1
ATOM 4693 N N . PHE B 1 287 ? 0.482 -28.922 3.656 1 97.44 287 PHE B N 1
ATOM 4694 C CA . PHE B 1 287 ? 0.067 -30.016 2.793 1 97.44 287 PHE B CA 1
ATOM 4695 C C . PHE B 1 287 ? 0.144 -31.344 3.533 1 97.44 287 PHE B C 1
ATOM 4697 O O . PHE B 1 287 ? -0.799 -32.125 3.494 1 97.44 287 PHE B O 1
ATOM 4704 N N . ALA B 1 288 ? 1.244 -31.531 4.188 1 95.12 288 ALA B N 1
ATOM 4705 C CA . ALA B 1 288 ? 1.489 -32.812 4.879 1 95.12 288 ALA B CA 1
ATOM 4706 C C . ALA B 1 288 ? 0.439 -33.062 5.957 1 95.12 288 ALA B C 1
ATOM 4708 O O . ALA B 1 288 ? 0.011 -34.188 6.168 1 95.12 288 ALA B O 1
ATOM 4709 N N . LYS B 1 289 ? -0.021 -31.984 6.594 1 95.56 289 LYS B N 1
ATOM 4710 C CA . LYS B 1 289 ? -0.977 -32.094 7.691 1 95.56 289 LYS B CA 1
ATOM 4711 C C . LYS B 1 289 ? -2.412 -32.062 7.176 1 95.56 289 LYS B C 1
ATOM 4713 O O . LYS B 1 289 ? -3.359 -32.188 7.953 1 95.56 289 LYS B O 1
ATOM 4718 N N . GLY B 1 290 ? -2.57 -31.797 5.93 1 95.5 290 GLY B N 1
ATOM 4719 C CA . GLY B 1 290 ? -3.895 -31.781 5.332 1 95.5 290 GLY B CA 1
ATOM 4720 C C . GLY B 1 290 ? -4.684 -30.531 5.668 1 95.5 290 GLY B C 1
ATOM 4721 O O . GLY B 1 290 ? -5.914 -30.5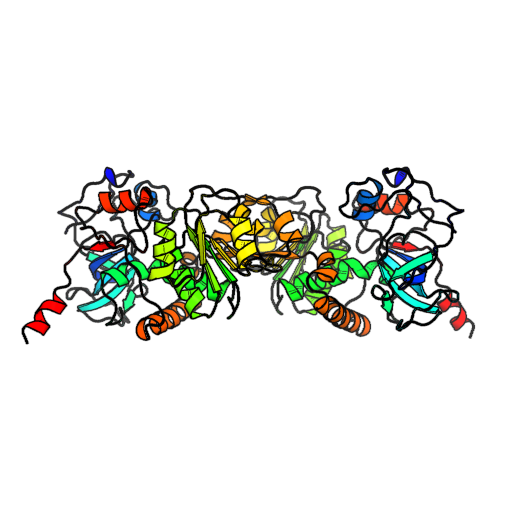31 5.574 1 95.5 290 GLY B O 1
ATOM 4722 N N . ILE B 1 291 ? -3.982 -29.547 6.113 1 97.44 291 ILE B N 1
ATOM 4723 C CA . ILE B 1 291 ? -4.621 -28.266 6.426 1 97.44 291 ILE B CA 1
ATOM 4724 C C . ILE B 1 291 ? -5.16 -27.641 5.145 1 97.44 291 ILE B C 1
ATOM 4726 O O . ILE B 1 291 ? -6.223 -27.016 5.152 1 97.44 291 ILE B O 1
ATOM 4730 N N . VAL B 1 292 ? -4.406 -27.734 4.082 1 98.12 292 VAL B N 1
ATOM 4731 C CA . VAL B 1 292 ? -4.801 -27.328 2.738 1 98.12 292 VAL B CA 1
ATOM 4732 C C . VAL B 1 292 ? -4.543 -28.469 1.759 1 98.12 292 VAL B C 1
ATOM 4734 O O . VAL B 1 292 ? -3.812 -29.422 2.072 1 98.12 292 VAL B O 1
ATOM 4737 N N . SER B 1 293 ? -5.176 -28.359 0.606 1 97.5 293 SER B N 1
ATOM 4738 C CA . SER B 1 293 ? -5.043 -29.391 -0.413 1 97.5 293 SER B CA 1
ATOM 4739 C C . SER B 1 293 ? -5 -28.781 -1.812 1 97.5 293 SER B C 1
ATOM 4741 O O . SER B 1 293 ? -5.844 -27.969 -2.166 1 97.5 293 SER B O 1
ATOM 4743 N N . PRO B 1 294 ? -4.02 -29.219 -2.574 1 98 294 PRO B N 1
ATOM 4744 C CA . PRO B 1 294 ? -3.979 -28.75 -3.959 1 98 294 PRO B CA 1
ATOM 4745 C C . PRO B 1 294 ? -5.254 -29.078 -4.734 1 98 294 PRO B C 1
ATOM 4747 O O . PRO B 1 294 ? -5.832 -30.156 -4.555 1 98 294 PRO B O 1
ATOM 4750 N N . VAL B 1 295 ? -5.691 -28.141 -5.562 1 97.94 295 VAL B N 1
ATOM 4751 C CA . VAL B 1 295 ? -6.926 -28.297 -6.324 1 97.94 295 VAL B CA 1
ATOM 4752 C C . VAL B 1 295 ? -6.613 -28.312 -7.82 1 97.94 295 VAL B C 1
ATOM 4754 O O . VAL B 1 295 ? -6.031 -27.344 -8.344 1 97.94 295 VAL B O 1
ATOM 4757 N N . THR B 1 296 ? -6.934 -29.328 -8.453 1 98 296 THR B N 1
ATOM 4758 C CA . THR B 1 296 ? -6.758 -29.438 -9.898 1 98 296 THR B CA 1
ATOM 4759 C C . THR B 1 296 ? -8.109 -29.422 -10.609 1 98 296 THR B C 1
ATOM 4761 O O . THR B 1 296 ? -9.117 -29.844 -10.039 1 98 296 THR B O 1
ATOM 4764 N N . TYR B 1 297 ? -8.086 -28.891 -11.758 1 97.88 297 TYR B N 1
ATOM 4765 C CA . TYR B 1 297 ? -9.258 -29.016 -12.617 1 97.88 297 TYR B CA 1
ATOM 4766 C C . TYR B 1 297 ? -9.625 -30.469 -12.836 1 97.88 297 TYR B C 1
ATOM 4768 O O . TYR B 1 297 ? -8.75 -31.344 -12.82 1 97.88 297 TYR B O 1
ATOM 4776 N N . THR B 1 298 ? -10.875 -30.766 -13.047 1 95.75 298 THR B N 1
ATOM 4777 C CA . THR B 1 298 ? -11.367 -32.125 -13.133 1 95.75 298 THR B CA 1
ATOM 4778 C C . THR B 1 298 ? -10.852 -32.812 -14.391 1 95.75 298 THR B C 1
ATOM 4780 O O . THR B 1 298 ? -10.539 -34 -14.367 1 95.75 298 THR B O 1
ATOM 4783 N N . LYS B 1 299 ? -10.805 -32.094 -15.414 1 95.62 299 LYS B N 1
ATOM 4784 C CA . LYS B 1 299 ? -10.281 -32.656 -16.656 1 95.62 299 LYS B CA 1
ATOM 4785 C C . LYS B 1 299 ? -8.781 -32.438 -16.781 1 95.62 299 LYS B C 1
ATOM 4787 O O . LYS B 1 299 ? -8.273 -31.359 -16.438 1 95.62 299 LYS B O 1
ATOM 4792 N N . SER B 1 300 ? -8.094 -33.5 -17.125 1 95.06 300 SER B N 1
ATOM 4793 C CA . SER B 1 300 ? -6.691 -33.375 -17.5 1 95.06 300 SER B CA 1
ATOM 4794 C C . SER B 1 300 ? -6.492 -33.656 -18.984 1 95.06 300 SER B C 1
ATOM 4796 O O . SER B 1 300 ? -7.332 -34.312 -19.609 1 95.06 300 SER B O 1
ATOM 4798 N N . TRP B 1 301 ? -5.512 -33.094 -19.516 1 97.56 301 TRP B N 1
ATOM 4799 C CA . TRP B 1 301 ? -5.141 -33.312 -20.906 1 97.56 301 TRP B CA 1
ATOM 4800 C C . TRP B 1 301 ? -3.82 -34.062 -21.016 1 97.56 301 TRP B C 1
ATOM 4802 O O . TRP B 1 301 ? -3.068 -34.156 -20.047 1 97.56 301 TRP B O 1
ATOM 4812 N N . THR B 1 302 ? -3.613 -34.656 -22.172 1 97.12 302 THR B N 1
ATOM 4813 C CA . THR B 1 302 ? -2.316 -35.25 -22.484 1 97.12 302 THR B CA 1
ATOM 4814 C C . THR B 1 302 ? -1.397 -34.25 -23.156 1 97.12 302 THR B C 1
ATOM 4816 O O . THR B 1 302 ? -1.823 -33.125 -23.484 1 97.12 302 THR B O 1
ATOM 4819 N N . LEU B 1 303 ? -0.147 -34.625 -23.25 1 96.56 303 LEU B N 1
ATOM 4820 C CA . LEU B 1 303 ? 0.8 -33.781 -23.953 1 96.56 303 LEU B CA 1
ATOM 4821 C C . LEU B 1 303 ? 0.315 -33.5 -25.375 1 96.56 303 LEU B C 1
ATOM 4823 O O . LEU B 1 303 ? 0.5 -32.406 -25.891 1 96.56 303 LEU B O 1
ATOM 4827 N N . GLU B 1 304 ? -0.346 -34.469 -26.031 1 96.19 304 GLU B N 1
ATOM 4828 C CA . GLU B 1 304 ? -0.904 -34.344 -27.375 1 96.19 304 GLU B CA 1
ATOM 4829 C C . GLU B 1 304 ? -2.031 -33.312 -27.406 1 96.19 304 GLU B C 1
ATOM 4831 O O . GLU B 1 304 ? -2.287 -32.688 -28.453 1 96.19 304 GLU B O 1
ATOM 4836 N N . GLU B 1 305 ? -2.625 -33.125 -26.297 1 97.31 305 GLU B N 1
ATOM 4837 C CA . GLU B 1 305 ? -3.785 -32.25 -26.188 1 97.31 305 GLU B CA 1
ATOM 4838 C C . GLU B 1 305 ? -3.412 -30.922 -25.547 1 97.31 305 GLU B C 1
ATOM 4840 O O . GLU B 1 305 ? -4.285 -30.172 -25.125 1 97.31 305 GLU B O 1
ATOM 4845 N N . LEU B 1 306 ? -2.145 -30.641 -25.469 1 97.81 306 LEU B N 1
ATOM 4846 C CA . LEU B 1 306 ? -1.67 -29.453 -24.75 1 97.81 306 LEU B CA 1
ATOM 4847 C C . LEU B 1 306 ? -2.357 -28.203 -25.281 1 97.81 306 LEU B C 1
ATOM 4849 O O . LEU B 1 306 ? -2.82 -27.359 -24.484 1 97.81 306 LEU B O 1
ATOM 4853 N N . ALA B 1 307 ? -2.422 -28.031 -26.562 1 97.56 307 ALA B N 1
ATOM 4854 C CA . ALA B 1 307 ? -3.016 -26.828 -27.172 1 97.56 307 ALA B CA 1
ATOM 4855 C C . ALA B 1 307 ? -4.469 -26.672 -26.734 1 97.56 307 ALA B C 1
ATOM 4857 O O . ALA B 1 307 ? -4.934 -25.547 -26.516 1 97.56 307 ALA B O 1
ATOM 4858 N N . GLU B 1 308 ? -5.148 -27.734 -26.703 1 97.56 308 GLU B N 1
ATOM 4859 C CA . GLU B 1 308 ? -6.535 -27.703 -26.25 1 97.56 308 GLU B CA 1
ATOM 4860 C C . GLU B 1 308 ? -6.641 -27.266 -24.797 1 97.56 308 GLU B C 1
ATOM 4862 O O . GLU B 1 308 ? -7.516 -26.469 -24.438 1 97.56 308 GLU B O 1
ATOM 4867 N N . GLY B 1 309 ? -5.793 -27.828 -23.938 1 98 309 GLY B N 1
ATOM 4868 C CA . GLY B 1 309 ? -5.773 -27.438 -22.547 1 98 309 GLY B CA 1
ATOM 4869 C C . GLY B 1 309 ? -5.492 -25.969 -22.344 1 98 309 GLY B C 1
ATOM 4870 O O . GLY B 1 309 ? -6.207 -25.297 -21.594 1 98 309 GLY B O 1
ATOM 4871 N N . LEU B 1 310 ? -4.469 -25.438 -23.031 1 98.12 310 LEU B N 1
ATOM 4872 C CA . LEU B 1 310 ? -4.129 -24.031 -22.953 1 98.12 310 LEU B CA 1
ATOM 4873 C C . LEU B 1 310 ? -5.266 -23.172 -23.5 1 98.12 310 LEU B C 1
ATOM 4875 O O . LEU B 1 310 ? -5.531 -22.078 -22.984 1 98.12 310 LEU B O 1
ATOM 4879 N N . GLY B 1 311 ? -5.902 -23.656 -24.547 1 97.62 311 GLY B N 1
ATOM 4880 C CA . GLY B 1 311 ? -7.074 -22.969 -25.078 1 97.62 311 GLY B CA 1
ATOM 4881 C C . GLY B 1 311 ? -8.203 -22.859 -24.078 1 97.62 311 GLY B C 1
ATOM 4882 O O . GLY B 1 311 ? -8.828 -21.812 -23.953 1 97.62 311 GLY B O 1
ATOM 4883 N N . ALA B 1 312 ? -8.484 -23.984 -23.391 1 97.31 312 ALA B N 1
ATOM 4884 C CA . ALA B 1 312 ? -9.516 -23.984 -22.359 1 97.31 312 ALA B CA 1
ATOM 4885 C C . ALA B 1 312 ? -9.195 -22.969 -21.266 1 97.31 312 ALA B C 1
ATOM 4887 O O . ALA B 1 312 ? -10.086 -22.281 -20.766 1 97.31 312 ALA B O 1
ATOM 4888 N N . LEU B 1 313 ? -7.93 -22.906 -20.891 1 95.75 313 LEU B N 1
ATOM 4889 C CA . LEU B 1 313 ? -7.465 -21.922 -19.906 1 95.75 313 LEU B CA 1
ATOM 4890 C C . LEU B 1 313 ? -7.676 -20.5 -20.422 1 95.75 313 LEU B C 1
ATOM 4892 O O . LEU B 1 313 ? -8.18 -19.641 -19.688 1 95.75 313 LEU B O 1
ATOM 4896 N N . GLU B 1 314 ? -7.34 -20.25 -21.656 1 94.44 314 GLU B N 1
ATOM 4897 C CA . GLU B 1 314 ? -7.441 -18.953 -22.297 1 94.44 314 GLU B CA 1
ATOM 4898 C C . GLU B 1 314 ? -8.891 -18.469 -22.344 1 94.44 314 GLU B C 1
ATOM 4900 O O . GLU B 1 314 ? -9.164 -17.281 -22.203 1 94.44 314 GLU B O 1
ATOM 4905 N N . ARG B 1 315 ? -9.766 -19.406 -22.531 1 94.69 315 ARG B N 1
ATOM 4906 C CA . ARG B 1 315 ? -11.18 -19.094 -22.656 1 94.69 315 ARG B CA 1
ATOM 4907 C C . ARG B 1 315 ? -11.867 -19.094 -21.297 1 94.69 315 ARG B C 1
ATOM 4909 O O . ARG B 1 315 ? -13.102 -19.078 -21.219 1 94.69 315 ARG B O 1
ATOM 4916 N N . ARG B 1 316 ? -11.148 -19.266 -20.219 1 92.44 316 ARG B N 1
ATOM 4917 C CA . ARG B 1 316 ? -11.641 -19.219 -18.844 1 92.44 316 ARG B CA 1
ATOM 4918 C C . ARG B 1 316 ? -12.641 -20.328 -18.578 1 92.44 316 ARG B C 1
ATOM 4920 O O . ARG B 1 316 ? -13.656 -20.125 -17.922 1 92.44 316 ARG B O 1
ATOM 4927 N N . GLU B 1 317 ? -12.32 -21.469 -19.141 1 95.5 317 GLU B N 1
ATOM 4928 C CA . GLU B 1 317 ? -13.227 -22.609 -19.016 1 95.5 317 GLU B CA 1
ATOM 4929 C C . GLU B 1 317 ? -12.789 -23.531 -17.891 1 95.5 317 GLU B C 1
ATOM 4931 O O . GLU B 1 317 ? -13.492 -24.484 -17.547 1 95.5 317 GLU B O 1
ATOM 4936 N N . THR B 1 318 ? -11.727 -23.266 -17.297 1 96.88 318 THR B N 1
ATOM 4937 C CA . THR B 1 318 ? -11.188 -24.141 -16.266 1 96.88 318 THR B CA 1
ATOM 4938 C C . THR B 1 318 ? -11.344 -23.516 -14.891 1 96.88 318 THR B C 1
ATOM 4940 O O . THR B 1 318 ? -11.773 -22.375 -14.766 1 96.88 318 THR B O 1
ATOM 4943 N N . TRP B 1 319 ? -11.211 -24.219 -13.891 1 97.69 319 TRP B N 1
ATOM 4944 C CA . TRP B 1 319 ? -11.062 -23.812 -12.492 1 97.69 319 TRP B CA 1
ATOM 4945 C C . TRP B 1 319 ? -9.977 -24.641 -11.797 1 97.69 319 TRP B C 1
ATOM 4947 O O . TRP B 1 319 ? -9.508 -25.641 -12.344 1 97.69 319 TRP B O 1
ATOM 4957 N N . GLY B 1 320 ? -9.516 -24.172 -10.586 1 97.88 320 GLY B N 1
ATOM 4958 C CA . GLY B 1 320 ? -8.336 -24.828 -10.039 1 97.88 320 GLY B CA 1
ATOM 4959 C C . GLY B 1 320 ? -7.148 -24.797 -10.977 1 97.88 320 GLY B C 1
ATOM 4960 O O . GLY B 1 320 ? -7.039 -23.906 -11.82 1 97.88 320 GLY B O 1
ATOM 4961 N N . LYS B 1 321 ? -6.238 -25.672 -10.734 1 98.06 321 LYS B N 1
ATOM 4962 C CA . LYS B 1 321 ? -5.066 -25.75 -11.602 1 98.06 321 LYS B CA 1
ATOM 4963 C C . LYS B 1 321 ? -5.305 -26.719 -12.766 1 98.06 321 LYS B C 1
ATOM 4965 O O . LYS B 1 321 ? -5.645 -27.875 -12.547 1 98.06 321 LYS B O 1
ATOM 4970 N N . ALA B 1 322 ? -5.199 -26.188 -13.992 1 98.06 322 ALA B N 1
ATOM 4971 C CA . ALA B 1 322 ? -5.23 -27.062 -15.172 1 98.06 322 ALA B CA 1
ATOM 4972 C C . ALA B 1 322 ? -3.893 -27.766 -15.359 1 98.06 322 ALA B C 1
ATOM 4974 O O . ALA B 1 322 ? -2.832 -27.172 -15.156 1 98.06 322 ALA B O 1
ATOM 4975 N N . VAL B 1 323 ? -3.967 -29.047 -15.727 1 98 323 VAL B N 1
ATOM 4976 C CA . VAL B 1 323 ? -2.746 -29.844 -15.797 1 98 323 VAL B CA 1
ATOM 4977 C C . VAL B 1 323 ? -2.777 -30.719 -17.047 1 98 323 VAL B C 1
ATOM 4979 O O . VAL B 1 323 ? -3.85 -31.031 -17.578 1 98 323 VAL B O 1
ATOM 4982 N N . ILE B 1 324 ? -1.627 -31.031 -17.484 1 97.81 324 ILE B N 1
ATOM 4983 C CA . ILE B 1 324 ? -1.515 -32.125 -18.453 1 97.81 324 ILE B CA 1
ATOM 4984 C C . ILE B 1 324 ? -0.817 -33.312 -17.812 1 97.81 324 ILE B C 1
ATOM 4986 O O . ILE B 1 324 ? 0.088 -33.156 -17 1 97.81 324 ILE B O 1
ATOM 4990 N N . ARG B 1 325 ? -1.226 -34.438 -18.219 1 97.56 325 ARG B N 1
ATOM 4991 C CA . ARG B 1 325 ? -0.575 -35.688 -17.828 1 97.56 325 ARG B CA 1
ATOM 4992 C C . ARG B 1 325 ? 0.321 -36.219 -18.938 1 97.56 325 ARG B C 1
ATOM 4994 O O . ARG B 1 325 ? -0.161 -36.562 -20.031 1 97.56 325 ARG B O 1
ATOM 5001 N N . VAL B 1 326 ? 1.558 -36.281 -18.625 1 97.38 326 VAL B N 1
ATOM 5002 C CA . VAL B 1 326 ? 2.566 -36.656 -19.609 1 97.38 326 VAL B CA 1
ATOM 5003 C C . VAL B 1 326 ? 2.771 -38.188 -19.547 1 97.38 326 VAL B C 1
ATOM 5005 O O . VAL B 1 326 ? 3.021 -38.812 -20.578 1 97.38 326 VAL B O 1
ATOM 5008 N N . ARG B 1 327 ? 2.811 -38.688 -18.266 1 94.31 327 ARG B N 1
ATOM 5009 C CA . ARG B 1 327 ? 3 -40.094 -17.984 1 94.31 327 ARG B CA 1
ATOM 5010 C C . ARG B 1 327 ? 1.988 -40.594 -16.953 1 94.31 327 ARG B C 1
ATOM 5012 O O . ARG B 1 327 ? 1.589 -39.844 -16.062 1 94.31 327 ARG B O 1
ATOM 5019 N N . GLU B 1 328 ? 1.612 -41.781 -17.172 1 90.75 328 GLU B N 1
ATOM 5020 C CA . GLU B 1 328 ? 0.769 -42.375 -16.141 1 90.75 328 GLU B CA 1
ATOM 5021 C C . GLU B 1 328 ? 1.594 -42.812 -14.922 1 90.75 328 GLU B C 1
ATOM 5023 O O . GLU B 1 328 ? 2.721 -43.281 -15.062 1 90.75 328 GLU B O 1
ATOM 5028 N N . ASP B 1 329 ? 1.085 -42.375 -13.766 1 82.31 329 ASP B N 1
ATOM 5029 C CA . ASP B 1 329 ? 1.736 -42.812 -12.531 1 82.31 329 ASP B CA 1
ATOM 5030 C C . ASP B 1 329 ? 1.38 -44.25 -12.188 1 82.31 329 ASP B C 1
ATOM 5032 O O . ASP B 1 329 ? 0.297 -44.531 -11.664 1 82.31 329 ASP B O 1
ATOM 5036 N N . ASP B 1 330 ? 2.109 -45.25 -12.57 1 66.88 330 ASP B N 1
ATOM 5037 C CA . ASP B 1 330 ? 1.776 -46.688 -12.406 1 66.88 330 ASP B CA 1
ATOM 5038 C C . ASP B 1 330 ? 2.158 -47.156 -11.008 1 66.88 330 ASP B C 1
ATOM 5040 O O . ASP B 1 330 ? 2.125 -48.375 -10.734 1 66.88 330 ASP B O 1
ATOM 5044 N N . SER B 1 331 ? 2.719 -46.312 -10.219 1 59.81 331 SER B N 1
ATOM 5045 C CA . SER B 1 331 ? 3.113 -46.844 -8.914 1 59.81 331 SER B CA 1
ATOM 5046 C C . SER B 1 331 ? 1.91 -47.375 -8.148 1 59.81 331 SER B C 1
ATOM 5048 O O . SER B 1 331 ? 2.064 -48.188 -7.23 1 59.81 331 SER B O 1
ATOM 5050 N N . ALA B 1 332 ? 0.664 -46.969 -8.195 1 52.88 332 ALA B N 1
ATOM 5051 C CA . ALA B 1 332 ? -0.454 -47.562 -7.465 1 52.88 332 ALA B CA 1
ATOM 5052 C C . ALA B 1 332 ? -0.751 -48.969 -7.973 1 52.88 332 ALA B C 1
ATOM 5054 O O . ALA B 1 332 ? -1.284 -49.812 -7.238 1 52.88 332 ALA B O 1
ATOM 5055 N N . LYS B 1 333 ? -0.667 -49.312 -9.188 1 48.25 333 LYS B N 1
ATOM 5056 C CA . LYS B 1 333 ? -1.044 -50.656 -9.648 1 48.25 333 LYS B CA 1
ATOM 5057 C C . LYS B 1 333 ? -0.16 -51.719 -9.016 1 48.25 333 LYS B C 1
ATOM 5059 O O . LYS B 1 333 ? -0.517 -52.906 -9.008 1 48.25 333 LYS B O 1
ATOM 5064 N N . VAL B 1 334 ? 0.996 -51.531 -8.547 1 43.84 334 VAL B N 1
ATOM 5065 C CA . VAL B 1 334 ? 1.797 -52.625 -8.039 1 43.84 334 VAL B CA 1
ATOM 5066 C C . VAL B 1 334 ? 1.331 -53 -6.629 1 43.84 334 VAL B C 1
ATOM 5068 O O . VAL B 1 334 ? 1.423 -54.156 -6.219 1 43.84 334 VAL B O 1
ATOM 5071 N N . GLY B 1 335 ? 0.785 -52.156 -5.828 1 36.84 335 GLY B N 1
ATOM 5072 C CA . GLY B 1 335 ? 0.392 -52.594 -4.492 1 36.84 335 GLY B CA 1
ATOM 5073 C C . GLY B 1 335 ? -0.877 -53.406 -4.48 1 36.84 335 GLY B C 1
ATOM 5074 O O . GLY B 1 335 ? -1.286 -53.938 -3.434 1 36.84 335 GLY B O 1
ATOM 5075 N N . ALA B 1 336 ? -1.74 -53.156 -5.406 1 48.38 336 ALA B N 1
ATOM 5076 C CA . ALA B 1 336 ? -2.898 -54.031 -5.324 1 48.38 336 ALA B CA 1
ATOM 5077 C C . ALA B 1 336 ? -2.52 -55.469 -5.676 1 48.38 336 ALA B C 1
ATOM 5079 O O . ALA B 1 336 ? -3.342 -56.406 -5.559 1 48.38 336 ALA B O 1
ATOM 5080 N N . LYS B 1 337 ? -1.616 -55.625 -6.422 1 37.97 337 LYS B N 1
ATOM 5081 C CA . LYS B 1 337 ? -1.326 -57 -6.73 1 37.97 337 LYS B CA 1
ATOM 5082 C C . LYS B 1 337 ? -0.556 -57.688 -5.598 1 37.97 337 LYS B C 1
ATOM 5084 O O . LYS B 1 337 ? -0.231 -58.875 -5.672 1 37.97 337 LYS B O 1
ATOM 5089 N N . LEU B 1 338 ? 0.023 -56.812 -4.641 1 30.64 338 LEU B N 1
ATOM 5090 C CA . LEU B 1 338 ? 0.522 -57.594 -3.531 1 30.64 338 LEU B CA 1
ATOM 5091 C C . LEU B 1 338 ? -0.575 -57.844 -2.5 1 30.64 338 LEU B C 1
ATOM 5093 O O . LEU B 1 338 ? -1.373 -56.938 -2.213 1 30.64 338 LEU B O 1
#

Radius of gyration: 30.61 Å; Cα contacts (8 Å, |Δi|>4): 1649; chains: 2; bounding box: 52×102×73 Å

Organism: Coprinellus micaceus (NCBI:txid71717)

Foldseek 3Di:
DWFFKQQDQDFSVPTAIDDDDDDDDADQQKFKFFFFKAFDDLVLRCQSNVNHPDHDDPTFTTGWKTWGFGDQPIDDHPPQPHHGGFTWIFTDTRNLGRMDIDRSVRIDGDDPVADRQLRNLCSPQQLLLLCLCCVWQVPAAAFEEEFELLQAANNLNNLLNCVLRNYAYEYEYQDPVSQVNSCVQSVHPHYFHPVDPPSLVVQCVVVVNAAGQEYHYAAACQQVNLSRHHQQHEYEHRHHNVPDHDDDDCVSCVVSVYYYIYTDPVCCVPVPVVVSVVSVVVVVVCPVVVSHGQDEWPDAAASSCVSVQSVCVNVVNTGHIHMHGHHDPCPVVVVVVD/DWFFKQQDQDFSVPTAIDDDDDADDADQQKFKFFFFKAFDDLVLRCQSNVNHPDHDDPTFTTGWKTWGFGDQPIDDHPPQPHHGGFTWIFTDTGNLGRMDIDRSVRIDGDDPVADRQLRNLCSPQQLLLLCQCCVWQVPAAAFEEEFEPLQAANNLSNLLNNVLRRYAYEYEYQDPVSQVNSCPQSVHPHYFHPVDPPSLVVQCVVVVNQAGQEYHYAAACQQVNLSRHHQQHEYEHRHHVVPDHDDDDCVSCVVSVYYYIYTDPVCCVPVPVVVVVVSVVVVVVCPNVVSHGQDEWPDEAASSCVSVQSVCVNVVNTGHIHMHGHHDPCPVVVVVVD

Solvent-accessible surface area (backbone atoms only — not comparable to full-atom values): 33933 Å² total; per-residue (Å²): 64,47,28,34,51,41,70,62,74,33,56,49,81,77,52,61,72,37,71,76,37,78,74,68,72,57,55,82,62,18,27,31,30,36,32,25,9,22,25,63,55,76,60,49,51,31,34,38,47,66,70,35,91,71,70,79,67,74,62,39,46,42,42,38,26,21,6,29,24,30,27,77,83,37,63,75,37,90,86,56,89,76,52,67,59,38,51,29,21,26,57,31,76,17,29,42,25,48,49,32,42,28,49,55,87,46,50,40,79,47,56,89,92,51,52,43,66,42,37,6,47,38,71,62,31,42,56,39,30,46,41,40,41,52,73,65,62,53,67,48,63,67,36,35,34,37,28,39,53,12,24,30,45,42,24,24,41,33,37,26,52,41,45,67,55,44,29,44,34,34,22,23,17,77,39,70,68,38,28,48,45,16,33,72,74,14,58,30,75,43,68,45,44,66,70,41,87,66,41,44,58,55,49,17,60,75,46,72,65,53,24,25,41,30,37,41,29,42,41,51,50,61,74,63,50,58,75,27,43,16,82,64,12,35,37,36,37,59,42,40,72,72,70,49,77,49,61,44,53,48,61,57,34,15,72,50,23,20,29,44,35,23,43,38,59,82,49,30,68,77,78,39,46,81,52,52,63,58,54,48,52,55,49,50,50,32,49,75,69,59,70,41,72,78,56,56,30,90,65,70,30,37,67,90,36,41,42,57,50,53,47,37,53,74,69,65,69,63,36,28,25,42,34,30,43,62,41,84,80,61,73,66,67,58,61,70,75,100,63,47,28,36,51,41,70,59,75,35,56,50,82,77,51,61,74,37,70,75,36,78,74,69,72,57,56,81,60,17,28,31,30,36,32,25,9,22,26,63,53,76,61,50,52,31,35,39,47,66,70,36,92,73,69,78,67,75,62,38,46,41,41,37,26,19,5,29,24,29,28,76,83,37,63,76,37,89,85,55,89,76,49,67,59,38,50,30,22,26,54,32,74,16,30,43,23,48,48,30,44,27,49,56,87,46,50,40,78,47,57,88,91,49,52,43,65,41,37,6,46,38,70,62,32,42,53,41,30,46,42,39,41,51,72,66,62,53,69,49,64,70,38,34,33,36,28,39,53,12,24,29,43,42,23,25,40,33,39,26,52,42,44,68,54,44,29,44,35,35,23,22,17,78,39,69,68,39,27,48,44,15,33,72,74,17,60,3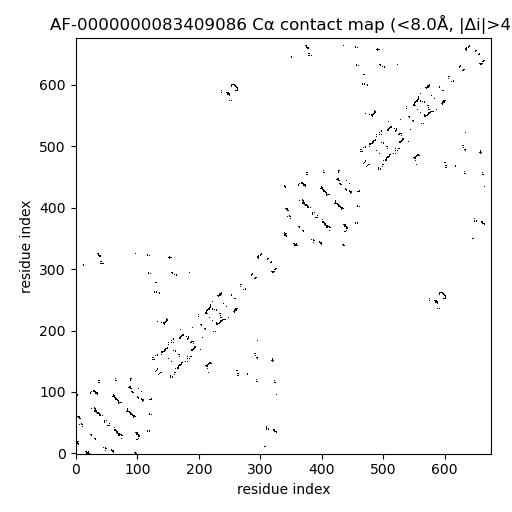0,75,42,66,45,44,65,69,41,87,66,41,44,59,56,50,16,59,74,47,75,64,53,26,25,40,30,37,40,28,42,38,51,49,61,77,64,50,57,76,27,44,14,81,64,13,36,36,34,38,59,41,40,72,71,70,50,75,48,61,44,53,46,60,56,34,15,73,49,25,20,30,45,33,23,43,39,61,82,50,31,68,76,78,40,46,82,52,54,63,56,52,50,53,54,49,50,50,32,48,74,69,58,68,40,71,77,57,55,31,88,65,70,29,37,65,90,36,41,42,59,51,53,47,37,53,74,68,65,69,62,36,29,27,41,34,30,42,64,42,83,80,62,73,66,66,56,59,71,76,98

InterPro domains:
  IPR002364 Quinone oxidoreductase/zeta-crystallin, conserved site [PS01162] (142-163)
  IPR011032 GroES-like superfamily [SSF50129] (1-142)
  IPR013149 Alcohol dehydrogenase-like, C-terminal [PF00107] (153-270)
  IPR013154 Alcohol dehydrogenase-like, N-terminal [PF08240] (27-112)
  IPR020843 Enoylreductase domain [SM00829] (10-324)
  IPR036291 NAD(P)-binding domain superfamily [SSF51735] (113-271)
  IPR051397 Zinc-containing alcohol dehydrogenase-like protein [PTHR43677] (1-325)

Nearest PDB structures (foldseek):
  1yb5-assembly1_A  TM=9.293E-01  e=1.240E-29  Homo sapiens
  2oby-assembly1_A  TM=8.748E-01  e=1.346E-27  Homo sapiens
  3jyl-assembly1_A  TM=8.908E-01  e=3.610E-27  Pseudomonas syringae pv. tomato
  8g7w-assembly2_B  TM=8.332E-01  e=2.113E-22  Micromonospora chalcea subsp. izumensis
  1zsy-assembly1_A  TM=8.458E-01  e=1.986E-22  Homo sapiens

pLDDT: mean 95.93, std 8.52, range [30.45, 99.0]